Protein AF-A0AAW5T382-F1 (afdb_monomer)

Foldseek 3Di:
DVVLVVLLVVLLVVLVCQQPPVQVCCVVPPQVVDPHSVVVRDDPVVSVVSNVVSVVSNVVSNVVSVVVVVVVVVVVVVVVVVVVVVVVVVVCQVPDDFDDKDWQAWWAWAFWAWAFDQQAIKIKTKTWAQPLADAVVVCVPDPDDHHQWYWYWDWDQDPVREIEITTIIMGGGDTPVCVVCVVSSHDDLDIWMDIDMDDPDRYDDHFYFYQQWYQYLVRDIRHRHGGHTGHHAPFDAAGRSHHKDKDWQFWWAWAAWEWDADDDPRRVFTWIKTKTKDAPQADEDAPPDDPDFAFAKYKDWDWDQAVHLEIEIIIIIMGIPTDDHPPDDNVSRHDDDPGIAMDMDIGHTHDPSHFYFYQAFHAHRRRHTPGHRHGGHGGHHD

Secondary structure (DSSP, 8-state):
-HHHHHHHHHHHHHHHHHHH-HHHHHHHHTGGGSSSGGGGPPPHHHHHHHHHHHHHHHHHHHHHHHHHHHHHHHHHHHHHHHHHHHHHHHHHHHHPPPPPPEEEEEPPEEEEEEEEETTEEEEEEEEEE-TT-EEHHHHHH-SSS---EEEEEEEEE-TTS-EEEEEEEEE---SGGGGGGTTTSS--S--EEEEEEEEEESSSPPPEEESS-EE-TTSPEEPP-TTEEPPBPSSPPPTTSPPPPEEEEEEPPEEEEEEEE--GGGTT-EEEEEEEEEETT---EETTS--S---EEEEEEEEESTTSSEEEEEEEEEEE--SS--S--GGG--S--S-EEEEEEEEEEE-TTPEEEESS-EE-TT--EEE-S-TTEEPPB-

Radius of gyration: 41.72 Å; Cα contacts (8 Å, |Δi|>4): 800; chains: 1; bounding box: 112×51×95 Å

Solvent-accessible surface area (backbone atoms only — not comparable to full-atom values): 20680 Å² total; per-residue (Å²): 80,73,66,20,52,49,41,29,55,51,27,39,53,56,15,46,48,30,49,75,40,42,69,57,52,43,57,75,72,50,32,85,82,40,100,57,39,87,85,67,58,79,52,72,67,55,47,50,51,43,23,53,51,11,52,50,40,27,53,49,19,47,53,54,15,49,51,47,30,50,50,45,51,52,50,54,55,48,53,50,51,50,52,50,49,52,50,50,48,52,51,50,55,73,66,56,73,69,62,77,73,41,82,64,50,60,33,36,33,49,26,29,36,80,40,74,32,79,73,24,20,32,34,42,36,34,30,44,40,30,77,76,43,41,52,44,69,60,47,74,69,44,89,87,61,89,58,31,27,25,40,44,74,46,81,44,80,44,97,87,62,33,34,38,43,38,40,32,35,36,40,45,47,83,52,72,80,45,60,81,47,52,82,60,59,43,88,65,90,66,46,30,56,46,74,47,82,41,75,64,26,80,62,57,79,62,61,42,24,18,52,30,24,34,36,40,66,90,69,48,73,44,73,59,36,81,69,40,71,54,47,80,39,98,50,79,55,44,66,78,58,46,47,48,60,72,43,85,41,46,67,35,34,36,45,28,33,43,81,40,73,37,64,87,97,41,50,91,40,34,27,35,31,41,30,28,48,42,38,68,90,48,72,64,49,69,75,85,81,64,97,64,69,67,16,28,31,31,51,46,82,48,77,42,48,60,81,48,65,48,29,41,45,38,42,32,37,31,38,33,67,30,69,85,29,64,95,63,55,74,88,59,52,53,65,78,66,99,49,68,40,80,46,75,51,78,52,36,44,50,57,96,83,43,45,51,24,17,48,37,29,31,21,47,94,88,64,54,76,75,39,71,65,39,82,69,36,74,57,48,75,107

Sequence (382 aa):
MGVGIILIVVGVLVGGIMVAAPRGIWWATQSWKFRHPEANEPSDLSYGMTRASGVLLICLALVMGSVVISDSLSTSAAEKREQEAEAQQKAAEAAFVVPAPEKRGLLPVIGYVARYVPAGVAVDLYYTAPPRSVPDYVRAMSDRFTYPCASVPTKTPRDDGRIDVTAELSWAPERLGDMDQNDSCRIGTAAKMEDVSLGPFPATAPVITTSGPILAAGGERVAAAAGNVVPELAEVPNADGSVPAVSDRGVLPIVSYAIVPGYGLYRDAQYLEVSYLVPKGVQVDDRTSSSQTSGGCQVVPALSGLGTPTVTVNVKLRWSDAGSGPDTDEAGCRTGGPEVRVMTSRWGKITDGTTVLTDGPVADKAGAEVSGAGPGNRVPRS

pLDDT: mean 85.78, std 9.04, range [41.44, 96.0]

Nearest PDB structures (foldseek):
  2ab5-assembly1_B  TM=3.014E-01  e=3.721E-01  Saccharomyces cerevisiae
  2ab5-assembly1_A  TM=3.457E-01  e=6.504E-01  Saccharomyces cerevisiae

Organism: NCBI:txid39693

Mean predicted aligned error: 13.34 Å

InterPro domains:
  IPR045679 Domain of unknown function DUF6199 [PF19701] (8-65)

Structure (mmCIF, N/CA/C/O backbone):
data_AF-A0AAW5T382-F1
#
_entry.id   AF-A0AAW5T382-F1
#
loop_
_atom_site.group_PDB
_atom_site.id
_atom_site.type_symbol
_atom_site.label_atom_id
_atom_site.label_alt_id
_atom_site.label_comp_id
_atom_site.label_asym_id
_atom_site.label_entity_id
_atom_site.label_seq_id
_atom_site.pdbx_PDB_ins_code
_atom_site.Cartn_x
_atom_site.Cartn_y
_atom_site.Cartn_z
_atom_site.occupancy
_atom_site.B_iso_or_equiv
_atom_site.auth_seq_id
_atom_site.auth_comp_id
_atom_site.auth_asym_id
_atom_site.auth_atom_id
_atom_site.pdbx_PDB_model_num
ATOM 1 N N . MET A 1 1 ? 46.134 -3.870 -39.504 1.00 69.62 1 MET A N 1
ATOM 2 C CA . MET A 1 1 ? 46.429 -3.856 -40.959 1.00 69.62 1 MET A CA 1
ATOM 3 C C . MET A 1 1 ? 47.917 -3.735 -41.315 1.00 69.62 1 MET A C 1
ATOM 5 O O . MET A 1 1 ? 48.443 -4.697 -41.859 1.00 69.62 1 MET A O 1
ATOM 9 N N . GLY A 1 2 ? 48.623 -2.632 -41.011 1.00 81.31 2 GLY A N 1
ATOM 10 C CA . GLY A 1 2 ? 50.014 -2.420 -41.477 1.00 81.31 2 GLY A CA 1
ATOM 11 C C . GLY A 1 2 ? 51.023 -3.510 -41.076 1.00 81.31 2 GLY A C 1
ATOM 12 O O . GLY A 1 2 ? 51.807 -3.958 -41.904 1.00 81.31 2 GLY A O 1
ATOM 13 N N . VAL A 1 3 ? 50.942 -4.014 -39.841 1.00 84.75 3 VAL A N 1
ATOM 14 C CA . VAL A 1 3 ? 51.819 -5.091 -39.339 1.00 84.75 3 VAL A CA 1
ATOM 15 C C . VAL A 1 3 ? 51.615 -6.408 -40.098 1.00 84.75 3 VAL A C 1
ATOM 17 O O . VAL A 1 3 ? 52.590 -7.046 -40.481 1.00 84.75 3 VAL A O 1
ATOM 20 N N . GLY A 1 4 ? 50.366 -6.797 -40.378 1.00 86.25 4 GLY A N 1
ATOM 21 C CA . GLY A 1 4 ? 50.068 -8.024 -41.127 1.00 86.25 4 GLY A CA 1
ATOM 22 C C . GLY A 1 4 ? 50.574 -7.973 -42.572 1.00 86.25 4 GLY A C 1
ATOM 23 O O . GLY A 1 4 ? 51.116 -8.958 -43.064 1.00 86.25 4 GLY A O 1
ATOM 24 N N . ILE A 1 5 ? 50.491 -6.806 -43.223 1.00 89.12 5 ILE A N 1
ATOM 25 C CA . ILE A 1 5 ? 51.055 -6.590 -44.566 1.00 89.12 5 ILE A CA 1
ATOM 26 C C . ILE A 1 5 ? 52.584 -6.706 -44.531 1.00 89.12 5 ILE A C 1
ATOM 28 O O . ILE A 1 5 ? 53.162 -7.385 -45.374 1.00 89.12 5 ILE A O 1
ATOM 32 N N . ILE A 1 6 ? 53.243 -6.098 -43.540 1.00 90.31 6 ILE A N 1
ATOM 33 C CA . ILE A 1 6 ? 54.703 -6.184 -43.379 1.00 90.31 6 ILE A CA 1
ATOM 34 C C . ILE A 1 6 ? 55.147 -7.635 -43.161 1.00 90.31 6 ILE A C 1
ATOM 36 O O . ILE A 1 6 ? 56.104 -8.072 -43.796 1.00 90.31 6 ILE A O 1
ATOM 40 N N . LEU A 1 7 ? 54.441 -8.401 -42.322 1.00 88.88 7 LEU A N 1
ATOM 41 C CA . LEU A 1 7 ? 54.738 -9.819 -42.087 1.00 88.88 7 LEU A CA 1
ATOM 42 C C . LEU A 1 7 ? 54.661 -10.644 -43.375 1.00 88.88 7 LEU A C 1
ATOM 44 O O . LEU A 1 7 ? 55.556 -11.446 -43.637 1.00 88.88 7 LEU A O 1
ATOM 48 N N . ILE A 1 8 ? 53.636 -10.410 -44.200 1.00 90.75 8 ILE A N 1
ATOM 49 C CA . ILE A 1 8 ? 53.487 -11.079 -45.498 1.00 90.75 8 ILE A CA 1
ATOM 50 C C . ILE A 1 8 ? 54.622 -10.676 -46.437 1.00 90.75 8 ILE A C 1
ATOM 52 O O . ILE A 1 8 ? 55.292 -11.545 -46.983 1.00 90.75 8 ILE A O 1
ATOM 56 N N . VAL A 1 9 ? 54.876 -9.377 -46.607 1.00 92.12 9 VAL A N 1
ATOM 57 C CA . VAL A 1 9 ? 55.894 -8.877 -47.544 1.00 92.12 9 VAL A CA 1
ATOM 58 C C . VAL A 1 9 ? 57.288 -9.379 -47.164 1.00 92.12 9 VAL A C 1
ATOM 60 O O . VAL A 1 9 ? 58.001 -9.912 -48.013 1.00 92.12 9 VAL A O 1
ATOM 63 N N . VAL A 1 10 ? 57.673 -9.264 -45.891 1.00 91.88 10 VAL A N 1
ATOM 64 C CA . VAL A 1 10 ? 58.989 -9.706 -45.408 1.00 91.88 10 VAL A CA 1
ATOM 65 C C . VAL A 1 10 ? 59.105 -11.228 -45.453 1.00 91.88 10 VAL A C 1
ATOM 67 O O . VAL A 1 10 ? 60.106 -11.746 -45.944 1.00 91.88 10 VAL A O 1
ATOM 70 N N . GLY A 1 11 ? 58.084 -11.955 -44.992 1.00 89.62 11 GLY A N 1
ATOM 71 C CA . GLY A 1 11 ? 58.092 -13.417 -44.978 1.00 89.62 11 GLY A CA 1
ATOM 72 C C . GLY A 1 11 ? 58.137 -14.030 -46.379 1.00 89.62 11 GLY A C 1
ATOM 73 O O . GLY A 1 11 ? 58.899 -14.969 -46.610 1.00 89.62 11 GLY A O 1
ATOM 74 N N . VAL A 1 12 ? 57.397 -13.459 -47.336 1.00 91.94 12 VAL A N 1
ATOM 75 C CA . VAL A 1 12 ? 57.417 -13.883 -48.744 1.00 91.94 12 VAL A CA 1
ATOM 76 C C . VAL A 1 12 ? 58.771 -13.600 -49.387 1.00 91.94 12 VAL A C 1
ATOM 78 O O . VAL A 1 12 ? 59.296 -14.452 -50.101 1.00 91.94 12 VAL A O 1
ATOM 81 N N . LEU A 1 13 ? 59.366 -12.437 -49.120 1.00 91.38 13 LEU A N 1
ATOM 82 C CA . LEU A 1 13 ? 60.649 -12.051 -49.705 1.00 91.38 13 LEU A CA 1
ATOM 83 C C . LEU A 1 13 ? 61.797 -12.910 -49.155 1.00 91.38 13 LEU A C 1
ATOM 85 O O . LEU A 1 13 ? 62.565 -13.477 -49.930 1.00 91.38 13 LEU A O 1
ATOM 89 N N . VAL A 1 14 ? 61.882 -13.075 -47.832 1.00 89.25 14 VAL A N 1
ATOM 90 C CA . VAL A 1 14 ? 62.913 -13.908 -47.190 1.00 89.25 14 VAL A CA 1
ATOM 91 C C . VAL A 1 14 ? 62.736 -15.379 -47.564 1.00 89.25 14 VAL A C 1
ATOM 93 O O . VAL A 1 14 ? 63.688 -16.018 -48.017 1.00 89.25 14 VAL A O 1
ATOM 96 N N . GLY A 1 15 ? 61.518 -15.914 -47.447 1.00 89.81 15 GLY A N 1
ATOM 97 C CA . GLY A 1 15 ? 61.226 -17.293 -47.830 1.00 89.81 15 GLY A CA 1
ATOM 98 C C . GLY A 1 15 ? 61.462 -17.545 -49.322 1.00 89.81 15 GLY A C 1
ATOM 99 O O . GLY A 1 15 ? 62.028 -18.574 -49.689 1.00 89.81 15 GLY A O 1
ATOM 100 N N . GLY A 1 16 ? 61.133 -16.580 -50.186 1.00 89.44 16 GLY A N 1
ATOM 101 C CA . GLY A 1 16 ? 61.367 -16.650 -51.629 1.00 89.44 16 GLY A CA 1
ATOM 102 C C . GLY A 1 16 ? 62.850 -16.745 -51.990 1.00 89.44 16 GLY A C 1
ATOM 103 O O . GLY A 1 16 ? 63.225 -17.571 -52.822 1.00 89.44 16 GLY A O 1
ATOM 104 N N . ILE A 1 17 ? 63.714 -15.980 -51.314 1.00 87.88 17 ILE A N 1
ATOM 105 C CA . ILE A 1 17 ? 65.173 -16.064 -51.497 1.00 87.88 17 ILE A CA 1
ATOM 106 C C . ILE A 1 17 ? 65.699 -17.438 -51.040 1.00 87.88 17 ILE A C 1
ATOM 108 O O . ILE A 1 17 ? 66.518 -18.040 -51.739 1.00 87.88 17 ILE A O 1
ATOM 112 N N . MET A 1 18 ? 65.184 -17.983 -49.927 1.00 86.44 18 MET A N 1
ATOM 113 C CA . MET A 1 18 ? 65.541 -19.329 -49.438 1.00 86.44 18 MET A CA 1
ATOM 114 C C . MET A 1 18 ? 65.130 -20.449 -50.403 1.00 86.44 18 MET A C 1
ATOM 116 O O . MET A 1 18 ? 65.840 -21.449 -50.523 1.00 86.44 18 MET A O 1
ATOM 120 N N . VAL A 1 19 ? 64.018 -20.283 -51.123 1.00 88.81 19 VAL A N 1
ATOM 121 C CA . VAL A 1 19 ? 63.563 -21.237 -52.145 1.00 88.81 19 VAL A CA 1
ATOM 122 C C . VAL A 1 19 ? 64.393 -21.121 -53.428 1.00 88.81 19 VAL A C 1
ATOM 124 O O . VAL A 1 19 ? 64.874 -22.131 -53.952 1.00 88.81 19 VAL A O 1
ATOM 127 N N . ALA A 1 20 ? 64.583 -19.898 -53.928 1.00 87.25 20 ALA A N 1
ATOM 128 C CA . ALA A 1 20 ? 65.184 -19.651 -55.235 1.00 87.25 20 ALA A CA 1
ATOM 129 C C . ALA A 1 20 ? 66.704 -19.884 -55.256 1.00 87.25 20 ALA A C 1
ATOM 131 O O . ALA A 1 20 ? 67.221 -20.461 -56.213 1.00 87.25 20 ALA A O 1
ATOM 132 N N . ALA A 1 21 ? 67.429 -19.476 -54.207 1.00 86.25 21 ALA A N 1
ATOM 133 C CA . ALA A 1 21 ? 68.894 -19.437 -54.228 1.00 86.25 21 ALA A CA 1
ATOM 134 C C . ALA A 1 21 ? 69.564 -19.886 -52.906 1.00 86.25 21 ALA A C 1
ATOM 136 O O . ALA A 1 21 ? 70.417 -19.170 -52.376 1.00 86.25 21 ALA A O 1
ATOM 137 N N . PRO A 1 22 ? 69.271 -21.092 -52.376 1.00 81.81 22 PRO A N 1
ATOM 138 C CA . PRO A 1 22 ? 69.811 -21.540 -51.086 1.00 81.81 22 PRO A CA 1
ATOM 139 C C . PRO A 1 22 ? 71.346 -21.692 -51.080 1.00 81.81 22 PRO A C 1
ATOM 141 O O . PRO A 1 22 ? 71.993 -21.366 -50.085 1.00 81.81 22 PRO A O 1
ATOM 144 N N . ARG A 1 23 ? 71.949 -22.105 -52.208 1.00 82.19 23 ARG A N 1
ATOM 145 C CA . ARG A 1 23 ? 73.415 -22.159 -52.379 1.00 82.19 23 ARG A CA 1
ATOM 146 C C . ARG A 1 23 ? 74.052 -20.773 -52.280 1.00 82.19 23 ARG A C 1
ATOM 148 O O . ARG A 1 23 ? 75.057 -20.603 -51.596 1.00 82.19 23 ARG A O 1
ATOM 155 N N . GLY A 1 24 ? 73.419 -19.772 -52.896 1.00 81.56 24 GLY A N 1
ATOM 156 C CA . GLY A 1 24 ? 73.870 -18.380 -52.848 1.00 81.56 24 GLY A CA 1
ATOM 157 C C . GLY A 1 24 ? 73.861 -17.807 -51.430 1.00 81.56 24 GLY A C 1
ATOM 158 O O . GLY A 1 24 ? 74.808 -17.133 -51.040 1.00 81.56 24 GLY A O 1
ATOM 159 N N . ILE A 1 25 ? 72.847 -18.140 -50.622 1.00 82.12 25 ILE A N 1
ATOM 160 C CA . ILE A 1 25 ? 72.771 -17.717 -49.212 1.00 82.12 25 ILE A CA 1
ATOM 161 C C . ILE A 1 25 ? 73.926 -18.305 -48.398 1.00 82.12 25 ILE A C 1
ATOM 163 O O . ILE A 1 25 ? 74.559 -17.591 -47.618 1.00 82.12 25 ILE A O 1
ATOM 167 N N . TRP A 1 26 ? 74.216 -19.597 -48.564 1.00 84.44 26 TRP A N 1
ATOM 168 C CA . TRP A 1 26 ? 75.303 -20.247 -47.832 1.00 84.44 26 TRP A CA 1
ATOM 169 C C . TRP A 1 26 ? 76.666 -19.657 -48.204 1.00 84.44 26 TRP A C 1
ATOM 171 O O . TRP A 1 26 ? 77.455 -19.312 -47.320 1.00 84.44 26 TRP A O 1
ATOM 181 N N . TRP A 1 27 ? 76.900 -19.441 -49.501 1.00 83.56 27 TRP A N 1
ATOM 182 C CA . TRP A 1 27 ? 78.113 -18.787 -49.979 1.00 83.56 27 TRP A CA 1
ATOM 183 C C . TRP A 1 27 ? 78.247 -17.352 -49.469 1.00 83.56 27 TRP A C 1
ATOM 185 O O . TRP A 1 27 ? 79.333 -16.964 -49.053 1.00 83.56 27 TRP A O 1
ATOM 195 N N . ALA A 1 28 ? 77.158 -16.588 -49.403 1.00 83.81 28 ALA A N 1
ATOM 196 C CA . ALA A 1 28 ? 77.191 -15.218 -48.900 1.00 83.81 28 ALA A CA 1
ATOM 197 C C . ALA A 1 28 ? 77.374 -15.118 -47.373 1.00 83.81 28 ALA A C 1
ATOM 199 O O . ALA A 1 28 ? 77.944 -14.143 -46.891 1.00 83.81 28 ALA A O 1
ATOM 200 N N . THR A 1 29 ? 76.890 -16.094 -46.594 1.00 83.31 29 THR A N 1
ATOM 201 C CA . THR A 1 29 ? 76.762 -15.938 -45.130 1.00 83.31 29 THR A CA 1
ATOM 202 C C . THR A 1 29 ? 77.609 -16.892 -44.291 1.00 83.31 29 THR A C 1
ATOM 204 O O . THR A 1 29 ? 77.919 -16.554 -43.147 1.00 83.31 29 THR A O 1
ATOM 207 N N . GLN A 1 30 ? 77.982 -18.068 -44.807 1.00 82.88 30 GLN A N 1
ATOM 208 C CA . GLN A 1 30 ? 78.672 -19.116 -44.038 1.00 82.88 30 GLN A CA 1
ATOM 209 C C . GLN A 1 30 ? 80.007 -19.559 -44.643 1.00 82.88 30 GLN A C 1
ATOM 211 O O . GLN A 1 30 ? 80.858 -20.023 -43.888 1.00 82.88 30 GLN A O 1
ATOM 216 N N . SER A 1 31 ? 80.224 -19.406 -45.955 1.00 82.75 31 SER A N 1
ATOM 217 C CA . SER A 1 31 ? 81.453 -19.882 -46.621 1.00 82.75 31 SER A CA 1
ATOM 218 C C . SER A 1 31 ? 82.738 -19.326 -45.995 1.00 82.75 31 SER A C 1
ATOM 220 O O . SER A 1 31 ? 83.704 -20.062 -45.814 1.00 82.75 31 SER A O 1
ATOM 222 N N . TRP A 1 32 ? 82.722 -18.057 -45.571 1.00 86.31 32 TRP A N 1
ATOM 223 C CA . TRP A 1 32 ? 83.860 -17.364 -44.957 1.00 86.31 32 TRP A CA 1
ATOM 224 C C . TRP A 1 32 ? 84.350 -18.005 -43.653 1.00 86.31 32 TRP A C 1
ATOM 226 O O . TRP A 1 32 ? 85.483 -17.769 -43.240 1.00 86.31 32 TRP A O 1
ATOM 236 N N . LYS A 1 33 ? 83.514 -18.815 -42.990 1.00 84.12 33 LYS A N 1
ATOM 237 C CA . LYS A 1 33 ? 83.884 -19.512 -41.752 1.00 84.12 33 LYS A CA 1
ATOM 238 C C . LYS A 1 33 ? 84.832 -20.685 -42.000 1.00 84.12 33 LYS A C 1
ATOM 240 O O . LYS A 1 33 ? 85.434 -21.184 -41.051 1.00 84.12 33 LYS A O 1
ATOM 245 N N . PHE A 1 34 ? 84.961 -21.139 -43.245 1.00 82.50 34 PHE A N 1
ATOM 246 C CA . PHE A 1 34 ? 85.729 -22.326 -43.597 1.00 82.50 34 PHE A CA 1
ATOM 247 C C . PHE A 1 34 ? 86.954 -21.958 -44.434 1.00 82.50 34 PHE A C 1
ATOM 249 O O . PHE A 1 34 ? 86.871 -21.202 -45.394 1.00 82.50 34 PHE A O 1
ATOM 256 N N . ARG A 1 35 ? 88.108 -22.547 -44.095 1.00 79.50 35 ARG A N 1
ATOM 257 C CA . ARG A 1 35 ? 89.368 -22.352 -44.835 1.00 79.50 35 ARG A CA 1
ATOM 258 C C . ARG A 1 35 ? 89.305 -22.903 -46.269 1.00 79.50 35 ARG A C 1
ATOM 260 O O . ARG A 1 35 ? 89.983 -22.380 -47.145 1.00 79.50 35 ARG A O 1
ATOM 267 N N . HIS A 1 36 ? 88.484 -23.932 -46.492 1.00 84.19 36 HIS A N 1
ATOM 268 C CA . HIS A 1 36 ? 88.204 -24.536 -47.798 1.00 84.19 36 HIS A CA 1
ATOM 269 C C . HIS A 1 36 ? 86.683 -24.670 -47.985 1.00 84.19 36 HIS A C 1
ATOM 271 O O . HIS A 1 36 ? 86.121 -25.718 -47.665 1.00 84.19 36 HIS A O 1
ATOM 277 N N . PRO A 1 37 ? 85.993 -23.611 -48.439 1.00 76.75 37 PRO A N 1
ATOM 278 C CA . PRO A 1 37 ? 84.533 -23.591 -48.497 1.00 76.75 37 PRO A CA 1
ATOM 279 C C . PRO A 1 37 ? 83.955 -24.606 -49.492 1.00 76.75 37 PRO A C 1
ATOM 281 O O . PRO A 1 37 ? 82.972 -25.261 -49.174 1.00 76.75 37 PRO A O 1
ATOM 284 N N . GLU A 1 38 ? 84.600 -24.834 -50.635 1.00 78.62 38 GLU A N 1
ATOM 285 C CA . GLU A 1 38 ? 84.135 -25.806 -51.643 1.00 78.62 38 GLU A CA 1
ATOM 286 C C . GLU A 1 38 ? 84.098 -27.250 -51.115 1.00 78.62 38 GLU A C 1
ATOM 288 O O . GLU A 1 38 ? 83.245 -28.039 -51.504 1.00 78.62 38 GLU A O 1
ATOM 293 N N . ALA A 1 39 ? 84.996 -27.595 -50.186 1.00 77.38 39 ALA A N 1
ATOM 294 C CA . ALA A 1 39 ? 85.062 -28.929 -49.588 1.00 77.38 39 ALA A CA 1
ATOM 295 C C . ALA A 1 39 ? 84.049 -29.138 -48.448 1.00 77.38 39 ALA A C 1
ATOM 297 O O . ALA A 1 39 ? 83.851 -30.269 -48.011 1.00 77.38 39 ALA A O 1
ATOM 298 N N . ASN A 1 40 ? 83.432 -28.060 -47.953 1.00 77.75 40 ASN A N 1
ATOM 299 C CA . ASN A 1 40 ? 82.515 -28.073 -46.812 1.00 77.75 40 ASN A CA 1
ATOM 300 C C . ASN A 1 40 ? 81.112 -27.562 -47.189 1.00 77.75 40 ASN A C 1
ATOM 302 O O . ASN A 1 40 ? 80.335 -27.175 -46.310 1.00 77.75 40 ASN A O 1
ATOM 306 N N . GLU A 1 41 ? 80.804 -27.526 -48.491 1.00 82.38 41 GLU A N 1
ATOM 307 C CA . GLU A 1 41 ? 79.493 -27.135 -48.998 1.00 82.38 41 GLU A CA 1
ATOM 308 C C . GLU A 1 41 ? 78.419 -28.130 -48.505 1.00 82.38 41 GLU A C 1
ATOM 310 O O . GLU A 1 41 ? 78.621 -29.349 -48.553 1.00 82.38 41 GLU A O 1
ATOM 315 N N . PRO A 1 42 ? 77.274 -27.636 -48.001 1.00 79.00 42 PRO A N 1
ATOM 316 C CA . PRO A 1 42 ? 76.163 -28.472 -47.588 1.00 79.00 42 PRO A CA 1
ATOM 317 C C . PRO A 1 42 ? 75.683 -29.405 -48.707 1.00 79.00 42 PRO A C 1
ATOM 319 O O . PRO A 1 42 ? 75.661 -29.054 -49.884 1.00 79.00 42 PRO A O 1
ATOM 322 N N . SER A 1 43 ? 75.241 -30.605 -48.334 1.00 81.12 43 SER A N 1
ATOM 323 C CA . SER A 1 43 ? 74.731 -31.590 -49.291 1.00 81.12 43 SER A CA 1
ATOM 324 C C . SER A 1 43 ? 73.423 -31.137 -49.953 1.00 81.12 43 SER A C 1
ATOM 326 O O . SER A 1 43 ? 72.657 -30.358 -49.382 1.00 81.12 43 SER A O 1
ATOM 328 N N . ASP A 1 44 ? 73.086 -31.693 -51.118 1.00 80.56 44 ASP A N 1
ATOM 329 C CA . ASP A 1 44 ? 71.836 -31.360 -51.823 1.00 80.56 44 ASP A CA 1
ATOM 330 C C . ASP A 1 44 ? 70.572 -31.610 -50.989 1.00 80.56 44 ASP A C 1
ATOM 332 O O . ASP A 1 44 ? 69.602 -30.858 -51.091 1.00 80.56 44 ASP A O 1
ATOM 336 N N . LEU A 1 45 ? 70.599 -32.606 -50.098 1.00 80.81 45 LEU A N 1
ATOM 337 C CA . LEU A 1 45 ? 69.516 -32.863 -49.147 1.00 80.81 45 LEU A CA 1
ATOM 338 C C . LEU A 1 45 ? 69.319 -31.684 -48.180 1.00 80.81 45 LEU A C 1
ATOM 340 O O . LEU A 1 45 ? 68.189 -31.296 -47.888 1.00 80.81 45 LEU A O 1
ATOM 344 N N . SER A 1 46 ? 70.411 -31.081 -47.708 1.00 77.88 46 SER A N 1
ATOM 345 C CA . SER A 1 46 ? 70.360 -29.926 -46.807 1.00 77.88 46 SER A CA 1
ATOM 346 C C . SER A 1 46 ? 69.867 -28.653 -47.507 1.00 77.88 46 SER A C 1
ATOM 348 O O . SER A 1 46 ? 69.069 -27.896 -46.942 1.00 77.88 46 SER A O 1
ATOM 350 N N . TYR A 1 47 ? 70.222 -28.460 -48.781 1.00 82.94 47 TYR A N 1
ATOM 351 C CA . TYR A 1 47 ? 69.635 -27.405 -49.604 1.00 82.94 47 TYR A CA 1
ATOM 352 C C . TYR A 1 47 ? 68.156 -27.667 -49.914 1.00 82.94 47 TYR A C 1
ATOM 354 O O . TYR A 1 47 ? 67.358 -26.730 -49.895 1.00 82.94 47 TYR A O 1
ATOM 362 N N . GLY A 1 48 ? 67.760 -28.928 -50.112 1.00 80.69 48 GLY A N 1
ATOM 363 C CA . GLY A 1 48 ? 66.359 -29.343 -50.218 1.00 80.69 48 GLY A CA 1
ATOM 364 C C . GLY A 1 48 ? 65.547 -29.000 -48.965 1.00 80.69 48 GLY A C 1
ATOM 365 O O . GLY A 1 48 ? 64.477 -28.402 -49.073 1.00 80.69 48 GLY A O 1
ATOM 366 N N . MET A 1 49 ? 66.089 -29.275 -47.773 1.00 84.88 49 MET A N 1
ATOM 367 C CA . MET A 1 49 ? 65.476 -28.879 -46.495 1.00 84.88 49 MET A CA 1
ATOM 368 C C . MET A 1 49 ? 65.383 -27.355 -46.336 1.00 84.88 49 MET A C 1
ATOM 370 O O . MET A 1 49 ? 64.368 -26.850 -45.862 1.00 84.88 49 MET A O 1
ATOM 374 N N . THR A 1 50 ? 66.387 -26.606 -46.800 1.00 84.44 50 THR A N 1
ATOM 375 C CA . THR A 1 50 ? 66.360 -25.132 -46.784 1.00 84.44 50 THR A CA 1
ATOM 376 C C . THR A 1 50 ? 65.237 -24.587 -47.669 1.00 84.44 50 THR A C 1
ATOM 378 O O . THR A 1 50 ? 64.478 -23.720 -47.238 1.00 84.44 50 THR A O 1
ATOM 381 N N . ARG A 1 51 ? 65.052 -25.142 -48.873 1.00 87.31 51 ARG A N 1
ATOM 382 C CA . ARG A 1 51 ? 63.930 -24.772 -49.753 1.00 87.31 51 ARG A CA 1
ATOM 383 C C . ARG A 1 51 ? 62.580 -25.111 -49.124 1.00 87.31 51 ARG A C 1
ATOM 385 O O . ARG A 1 51 ? 61.685 -24.272 -49.143 1.00 87.31 51 ARG A O 1
ATOM 392 N N . ALA A 1 52 ? 62.444 -26.293 -48.520 1.00 87.56 52 ALA A N 1
ATOM 393 C CA . ALA A 1 52 ? 61.225 -26.683 -47.811 1.00 87.56 52 ALA A CA 1
ATOM 394 C C . ALA A 1 52 ? 60.912 -25.730 -46.644 1.00 87.56 52 ALA A C 1
ATOM 396 O O . ALA A 1 52 ? 59.768 -25.311 -46.479 1.00 87.56 52 ALA A O 1
ATOM 397 N N . SER A 1 53 ? 61.935 -25.315 -45.887 1.00 84.56 53 SER A N 1
ATOM 398 C CA . SER A 1 53 ? 61.781 -24.322 -44.819 1.00 84.56 53 SER A CA 1
ATOM 399 C C . SER A 1 53 ? 61.377 -22.945 -45.356 1.00 84.56 53 SER A C 1
ATOM 401 O O . SER A 1 53 ? 60.524 -22.293 -44.764 1.00 84.56 53 SER A O 1
ATOM 403 N N . GLY A 1 54 ? 61.904 -22.536 -46.517 1.00 87.81 54 GLY A N 1
ATOM 404 C CA . GLY A 1 54 ? 61.503 -21.306 -47.200 1.00 87.81 54 GLY A CA 1
ATOM 405 C C . GLY A 1 54 ? 60.030 -21.322 -47.611 1.00 87.81 54 GLY A C 1
ATOM 406 O O . GLY A 1 54 ? 59.315 -20.364 -47.332 1.00 87.81 54 GLY A O 1
ATOM 407 N N . VAL A 1 55 ? 59.542 -22.429 -48.187 1.00 91.00 55 VAL A N 1
ATOM 408 C CA . VAL A 1 55 ? 58.110 -22.603 -48.508 1.00 91.00 55 VAL A CA 1
ATOM 409 C C . VAL A 1 55 ? 57.254 -22.549 -47.242 1.00 91.00 55 VAL A C 1
ATOM 411 O O . VAL A 1 55 ? 56.236 -21.860 -47.216 1.00 91.00 55 VAL A O 1
ATOM 414 N N . LEU A 1 56 ? 57.677 -23.225 -46.172 1.00 91.06 56 LEU A N 1
ATOM 415 C CA . LEU A 1 56 ? 56.957 -23.221 -44.901 1.00 91.06 56 LEU A CA 1
ATOM 416 C C . LEU A 1 56 ? 56.889 -21.816 -44.283 1.00 91.06 56 LEU A C 1
ATOM 418 O O . LEU A 1 56 ? 55.834 -21.429 -43.787 1.00 91.06 56 LEU A O 1
ATOM 422 N N . LEU A 1 57 ? 57.967 -21.032 -44.365 1.00 89.69 57 LEU A N 1
ATOM 423 C CA . LEU A 1 57 ? 57.988 -19.636 -43.920 1.00 89.69 57 LEU A CA 1
ATOM 424 C C . LEU A 1 57 ? 57.028 -18.754 -44.723 1.00 89.69 57 LEU A C 1
ATOM 426 O O . LEU A 1 57 ? 56.326 -17.941 -44.125 1.00 89.69 57 LEU A O 1
ATOM 430 N N . ILE A 1 58 ? 56.949 -18.934 -46.046 1.00 91.56 58 ILE A N 1
ATOM 431 C CA . ILE A 1 58 ? 55.977 -18.223 -46.893 1.00 91.56 58 ILE A CA 1
ATOM 432 C C . ILE A 1 58 ? 54.549 -18.561 -46.450 1.00 91.56 58 ILE A C 1
ATOM 434 O O . ILE A 1 58 ? 53.749 -17.658 -46.209 1.00 91.56 58 ILE A O 1
ATOM 438 N N . CYS A 1 59 ? 54.234 -19.851 -46.303 1.00 92.06 59 CYS A N 1
ATOM 439 C CA . CYS A 1 59 ? 52.914 -20.298 -45.861 1.00 92.06 59 CYS A CA 1
ATOM 440 C C . CYS A 1 59 ? 52.563 -19.739 -44.477 1.00 92.06 59 CYS A C 1
ATOM 442 O O . CYS A 1 59 ? 51.469 -19.213 -44.285 1.00 92.06 59 CYS A O 1
ATOM 444 N N . LEU A 1 60 ? 53.501 -19.795 -43.529 1.00 91.88 60 LEU A N 1
ATOM 445 C CA . LEU A 1 60 ? 53.308 -19.270 -42.181 1.00 91.88 60 LEU A CA 1
ATOM 446 C C . LEU A 1 60 ? 53.079 -17.753 -42.193 1.00 91.88 60 LEU A C 1
ATOM 448 O O . LEU A 1 60 ? 52.181 -17.268 -41.508 1.00 91.88 60 LEU A O 1
ATOM 452 N N . ALA A 1 61 ? 53.845 -17.009 -42.994 1.00 91.25 61 ALA A N 1
ATOM 453 C CA . ALA A 1 61 ? 53.699 -15.564 -43.135 1.00 91.25 61 ALA A CA 1
ATOM 454 C C . ALA A 1 61 ? 52.344 -15.171 -43.741 1.00 91.25 61 ALA A C 1
ATOM 456 O O . ALA A 1 61 ? 51.714 -14.229 -43.262 1.00 91.25 61 ALA A O 1
ATOM 457 N N . LEU A 1 62 ? 51.866 -15.912 -44.747 1.00 92.38 62 LEU A N 1
ATOM 458 C CA . LEU A 1 62 ? 50.547 -15.700 -45.347 1.00 92.38 62 LEU A CA 1
ATOM 459 C C . LEU A 1 62 ? 49.419 -15.988 -44.354 1.00 92.38 62 LEU A C 1
ATOM 461 O O . LEU A 1 62 ? 48.527 -15.157 -44.198 1.00 92.38 62 LEU A O 1
ATOM 465 N N . VAL A 1 63 ? 49.477 -17.119 -43.642 1.00 91.75 63 VAL A N 1
ATOM 466 C CA . VAL A 1 63 ? 48.459 -17.484 -42.646 1.00 91.75 63 VAL A CA 1
ATOM 467 C C . VAL A 1 63 ? 48.439 -16.464 -41.510 1.00 91.75 63 VAL A C 1
ATOM 469 O O . VAL A 1 63 ? 47.409 -15.834 -41.282 1.00 91.75 63 VAL A O 1
ATOM 472 N N . MET A 1 64 ? 49.573 -16.215 -40.853 1.00 88.88 64 MET A N 1
ATOM 473 C CA . MET A 1 64 ? 49.646 -15.277 -39.727 1.00 88.88 64 MET A CA 1
ATOM 474 C C . MET A 1 64 ? 49.293 -13.848 -40.143 1.00 88.88 64 MET A C 1
ATOM 476 O O . MET A 1 64 ? 48.541 -13.167 -39.448 1.00 88.88 64 MET A O 1
ATOM 480 N N . GLY A 1 65 ? 49.782 -13.394 -41.298 1.00 89.31 65 GLY A N 1
ATOM 481 C CA . GLY A 1 65 ? 49.440 -12.080 -41.826 1.00 89.31 65 GLY A CA 1
ATOM 482 C C . GLY A 1 65 ? 47.952 -11.941 -42.143 1.00 89.31 65 GLY A C 1
ATOM 483 O O . GLY A 1 65 ? 47.353 -10.925 -41.792 1.00 89.31 65 GLY A O 1
ATOM 484 N N . SER A 1 66 ? 47.332 -12.968 -42.737 1.00 85.81 66 SER A N 1
ATOM 485 C CA . SER A 1 66 ? 45.893 -12.969 -43.033 1.00 85.81 66 SER A CA 1
ATOM 486 C C . SER A 1 66 ? 45.030 -12.942 -41.769 1.00 85.81 66 SER A C 1
ATOM 488 O O . SER A 1 66 ? 44.054 -12.193 -41.727 1.00 85.81 66 SER A O 1
ATOM 490 N N . VAL A 1 67 ? 45.420 -13.672 -40.718 1.00 89.44 67 VAL A N 1
ATOM 491 C CA . VAL A 1 67 ? 44.733 -13.671 -39.417 1.00 89.44 67 VAL A CA 1
ATOM 492 C C . VAL A 1 67 ? 44.795 -12.281 -38.784 1.00 89.44 67 VAL A C 1
ATOM 494 O O . VAL A 1 67 ? 43.758 -11.724 -38.437 1.00 89.44 67 VAL A O 1
ATOM 497 N N . VAL A 1 68 ? 45.981 -11.665 -38.725 1.00 88.06 68 VAL A N 1
ATOM 498 C CA . VAL A 1 68 ? 46.173 -10.320 -38.147 1.00 88.06 68 VAL A CA 1
ATOM 499 C C . VAL A 1 68 ? 45.411 -9.240 -38.925 1.00 88.06 68 VAL A C 1
ATOM 501 O O . VAL A 1 68 ? 44.892 -8.287 -38.343 1.00 88.06 68 VAL A O 1
ATOM 504 N N . ILE A 1 69 ? 45.347 -9.348 -40.255 1.00 89.06 69 ILE A N 1
ATOM 505 C CA . ILE A 1 69 ? 44.578 -8.409 -41.081 1.00 89.06 69 ILE A CA 1
ATOM 506 C C . ILE A 1 69 ? 43.082 -8.584 -40.822 1.00 89.06 69 ILE A C 1
ATOM 508 O O . ILE A 1 69 ? 42.408 -7.585 -40.564 1.00 89.06 69 ILE A O 1
ATOM 512 N N . SER A 1 70 ? 42.593 -9.826 -40.850 1.00 84.75 70 SER A N 1
ATOM 513 C CA . SER A 1 70 ? 41.177 -10.152 -40.657 1.00 84.75 70 SER A CA 1
ATOM 514 C C . SER A 1 70 ? 40.676 -9.686 -39.294 1.00 84.75 70 SER A C 1
ATOM 516 O O . SER A 1 70 ? 39.654 -9.012 -39.240 1.00 84.75 70 SER A O 1
ATOM 518 N N . ASP A 1 71 ? 41.446 -9.935 -38.234 1.00 86.88 71 ASP A N 1
ATOM 519 C CA . ASP A 1 71 ? 41.140 -9.485 -36.874 1.00 86.88 71 ASP A CA 1
ATOM 520 C C . ASP A 1 71 ? 41.036 -7.951 -36.786 1.00 86.88 71 ASP A C 1
ATOM 522 O O . ASP A 1 71 ? 40.060 -7.395 -36.283 1.00 86.88 71 ASP A O 1
ATOM 526 N N . SER A 1 72 ? 41.982 -7.226 -37.395 1.00 84.38 72 SER A N 1
ATOM 527 C CA . SER A 1 72 ? 41.926 -5.758 -37.407 1.00 84.38 72 SER A CA 1
ATOM 528 C C . SER A 1 72 ? 40.746 -5.190 -38.212 1.00 84.38 72 SER A C 1
ATOM 530 O O . SER A 1 72 ? 40.215 -4.128 -37.877 1.00 84.38 72 SER A O 1
ATOM 532 N N . LEU A 1 73 ? 40.312 -5.888 -39.266 1.00 86.19 73 LEU A N 1
ATOM 533 C CA . LEU A 1 73 ? 39.134 -5.513 -40.050 1.00 86.19 73 LEU A CA 1
ATOM 534 C C . LEU A 1 73 ? 37.838 -5.808 -39.290 1.00 86.19 73 LEU A C 1
ATOM 536 O O . LEU A 1 73 ? 36.939 -4.972 -39.300 1.00 86.19 73 LEU A O 1
ATOM 540 N N . SER A 1 74 ? 37.742 -6.948 -38.599 1.00 85.75 74 SER A N 1
ATOM 541 C CA . SER A 1 74 ? 36.576 -7.264 -37.770 1.00 85.75 74 SER A CA 1
ATOM 542 C C . SER A 1 74 ? 36.432 -6.299 -36.602 1.00 85.75 74 SER A C 1
ATOM 544 O O . SER A 1 74 ? 35.328 -5.813 -36.371 1.00 85.75 74 SER A O 1
ATOM 546 N N . THR A 1 75 ? 37.531 -5.965 -35.924 1.00 85.50 75 THR A N 1
ATOM 547 C CA . THR A 1 75 ? 37.528 -5.029 -34.793 1.00 85.50 75 THR A CA 1
ATOM 548 C C . THR A 1 75 ? 37.130 -3.629 -35.243 1.00 85.50 75 THR A C 1
ATOM 550 O O . THR A 1 75 ? 36.184 -3.064 -34.707 1.00 85.50 75 THR A O 1
ATOM 553 N N . SER A 1 76 ? 37.734 -3.104 -36.313 1.00 85.69 76 SER A N 1
ATOM 554 C CA . SER A 1 76 ? 37.347 -1.786 -36.846 1.00 85.69 76 SER A CA 1
ATOM 555 C C . SER A 1 76 ? 35.910 -1.744 -37.383 1.00 85.69 76 SER A C 1
ATOM 557 O O . SER A 1 76 ? 35.234 -0.722 -37.276 1.00 85.69 76 SER A O 1
ATOM 559 N N . ALA A 1 77 ? 35.404 -2.847 -37.943 1.00 87.69 77 ALA A N 1
ATOM 560 C CA . ALA A 1 77 ? 34.006 -2.954 -38.352 1.00 87.69 77 ALA A CA 1
ATOM 561 C C . ALA A 1 77 ? 33.041 -3.086 -37.162 1.00 87.69 77 ALA A C 1
ATOM 563 O O . ALA A 1 77 ? 31.870 -2.734 -37.299 1.00 87.69 77 ALA A O 1
ATOM 564 N N . ALA A 1 78 ? 33.488 -3.628 -36.027 1.00 88.81 78 ALA A N 1
ATOM 565 C CA . ALA A 1 78 ? 32.716 -3.667 -34.789 1.00 88.81 78 ALA A CA 1
ATOM 566 C C . ALA A 1 78 ? 32.660 -2.274 -34.147 1.00 88.81 78 ALA A C 1
ATOM 568 O O . ALA A 1 78 ? 31.566 -1.780 -33.902 1.00 88.81 78 ALA A O 1
ATOM 569 N N . GLU A 1 79 ? 33.805 -1.600 -34.014 1.00 91.31 79 GLU A N 1
ATOM 570 C CA . GLU A 1 79 ? 33.905 -0.229 -33.492 1.00 91.31 79 GLU A CA 1
ATOM 571 C C . GLU A 1 79 ? 33.058 0.757 -34.302 1.00 91.31 79 GLU A C 1
ATOM 573 O O . GLU A 1 79 ? 32.335 1.568 -33.735 1.00 91.31 79 GLU A O 1
ATOM 578 N N . LYS A 1 80 ? 33.087 0.676 -35.641 1.00 91.94 80 LYS A N 1
ATOM 579 C CA . LYS A 1 80 ? 32.225 1.520 -36.486 1.00 91.94 80 LYS A CA 1
ATOM 580 C C . LYS A 1 80 ? 30.742 1.264 -36.246 1.00 91.94 80 LYS A C 1
ATOM 582 O O . LYS A 1 80 ? 29.978 2.217 -36.184 1.00 91.94 80 LYS A O 1
ATOM 587 N N . ARG A 1 81 ? 30.332 -0.001 -36.106 1.00 92.62 81 ARG A N 1
ATOM 588 C CA . ARG A 1 81 ? 28.932 -0.353 -35.822 1.00 92.62 81 ARG A CA 1
ATOM 589 C C . ARG A 1 81 ? 28.493 0.151 -34.455 1.00 92.62 81 ARG A C 1
ATOM 591 O O . ARG A 1 81 ? 27.370 0.619 -34.325 1.00 92.62 81 ARG A O 1
ATOM 598 N N . GLU A 1 82 ? 29.373 0.080 -33.465 1.00 92.75 82 GLU A N 1
ATOM 599 C CA . GLU A 1 82 ? 29.138 0.636 -32.134 1.00 92.75 82 GLU A CA 1
ATOM 600 C C . GLU A 1 82 ? 29.007 2.163 -32.193 1.00 92.75 82 GLU A C 1
ATOM 602 O O . GLU A 1 82 ? 28.014 2.703 -31.721 1.00 92.75 82 GLU A O 1
ATOM 607 N N . GLN A 1 83 ? 29.917 2.855 -32.885 1.00 93.31 83 GLN A N 1
ATOM 608 C CA . GLN A 1 83 ? 29.839 4.305 -33.098 1.00 93.31 83 GLN A CA 1
ATOM 609 C C . GLN A 1 83 ? 28.570 4.726 -33.847 1.00 93.31 83 GLN A C 1
ATOM 611 O O . GLN A 1 83 ? 27.944 5.721 -33.491 1.00 93.31 83 GLN A O 1
ATOM 616 N N . GLU A 1 84 ? 28.182 3.987 -34.887 1.00 93.69 84 GLU A N 1
ATOM 617 C CA . GLU A 1 84 ? 26.945 4.230 -35.628 1.00 93.69 84 GLU A CA 1
ATOM 618 C C . GLU A 1 84 ? 25.714 3.991 -34.748 1.00 93.69 84 GLU A C 1
ATOM 620 O O . GLU A 1 84 ? 24.798 4.811 -34.772 1.00 93.69 84 GLU A O 1
ATOM 625 N N . ALA A 1 85 ? 25.699 2.926 -33.942 1.00 91.69 85 ALA A N 1
ATOM 626 C CA . ALA A 1 85 ? 24.617 2.638 -33.003 1.00 91.69 85 ALA A CA 1
ATOM 627 C C . ALA A 1 85 ? 24.510 3.714 -31.911 1.00 91.69 85 ALA A C 1
ATOM 629 O O . ALA A 1 85 ? 23.416 4.207 -31.648 1.00 91.69 85 ALA A O 1
ATOM 630 N N . GLU A 1 86 ? 25.633 4.151 -31.336 1.00 92.56 86 GLU A N 1
ATOM 631 C CA . GLU A 1 86 ? 25.672 5.258 -30.378 1.00 92.56 86 GLU A CA 1
ATOM 632 C C . GLU A 1 86 ? 25.217 6.579 -31.008 1.00 92.56 86 GLU A C 1
ATOM 634 O O . GLU A 1 86 ? 24.491 7.351 -30.382 1.00 92.56 86 GLU A O 1
ATOM 639 N N . ALA A 1 87 ? 25.637 6.868 -32.243 1.00 92.88 87 ALA A N 1
ATOM 640 C CA . ALA A 1 87 ? 25.227 8.072 -32.957 1.00 92.88 87 ALA A CA 1
ATOM 641 C C . ALA A 1 87 ? 23.727 8.046 -33.270 1.00 92.88 87 ALA A C 1
ATOM 643 O O . ALA A 1 87 ? 23.050 9.059 -33.094 1.00 92.88 87 ALA A O 1
ATOM 644 N N . GLN A 1 88 ? 23.197 6.890 -33.680 1.00 89.94 88 GLN A N 1
ATOM 645 C CA . GLN A 1 88 ? 21.763 6.684 -33.872 1.00 89.94 88 GLN A CA 1
ATOM 646 C C . GLN A 1 88 ? 20.998 6.844 -32.561 1.00 89.94 88 GLN A C 1
ATOM 648 O O . GLN A 1 88 ? 19.981 7.532 -32.544 1.00 89.94 88 GLN A O 1
ATOM 653 N N . GLN A 1 89 ? 21.500 6.282 -31.461 1.00 87.00 89 GLN A N 1
ATOM 654 C CA . GLN A 1 89 ? 20.891 6.433 -30.145 1.00 87.00 89 GLN A CA 1
ATOM 655 C C . GLN A 1 89 ? 20.875 7.901 -29.708 1.00 87.00 89 GLN A C 1
ATOM 657 O O . GLN A 1 89 ? 19.820 8.414 -29.352 1.00 87.00 89 GLN A O 1
ATOM 662 N N . LYS A 1 90 ? 22.001 8.616 -29.812 1.00 89.69 90 LYS A N 1
ATOM 663 C CA . LYS A 1 90 ? 22.080 10.051 -29.486 1.00 89.69 90 LYS A CA 1
ATOM 664 C C . LYS A 1 90 ? 21.162 10.891 -30.368 1.00 89.69 90 LYS A C 1
ATOM 666 O O . LYS A 1 90 ? 20.539 11.828 -29.880 1.00 89.69 90 LYS A O 1
ATOM 671 N N . ALA A 1 91 ? 21.063 10.568 -31.656 1.00 91.12 91 ALA A N 1
ATOM 672 C CA . ALA A 1 91 ? 20.142 11.241 -32.564 1.00 91.12 91 ALA A CA 1
ATOM 673 C C . ALA A 1 91 ? 18.677 10.964 -32.193 1.00 91.12 91 ALA A C 1
ATOM 675 O O . ALA A 1 91 ? 17.868 11.889 -32.210 1.00 91.12 91 ALA A O 1
ATOM 676 N N . ALA A 1 92 ? 18.340 9.727 -31.818 1.00 87.31 92 ALA A N 1
ATOM 677 C CA . ALA A 1 92 ? 17.006 9.354 -31.356 1.00 87.31 92 ALA A CA 1
ATOM 678 C C . ALA A 1 92 ? 16.649 10.039 -30.029 1.00 87.31 92 ALA A C 1
ATOM 680 O O . ALA A 1 92 ? 15.546 10.556 -29.899 1.00 87.31 92 ALA A O 1
ATOM 681 N N . GLU A 1 93 ? 17.582 10.107 -29.077 1.00 87.62 93 GLU A N 1
ATOM 682 C CA . GLU A 1 93 ? 17.416 10.829 -27.811 1.00 87.62 93 GLU A CA 1
ATOM 683 C C . GLU A 1 93 ? 17.262 12.340 -28.035 1.00 87.62 93 GLU A C 1
ATOM 685 O O . GLU A 1 93 ? 16.390 12.958 -27.433 1.00 87.62 93 GLU A O 1
ATOM 690 N N . ALA A 1 94 ? 18.041 12.937 -28.944 1.00 87.75 94 ALA A N 1
ATOM 691 C CA . ALA A 1 94 ? 17.931 14.357 -29.284 1.00 87.75 94 ALA A CA 1
ATOM 692 C C . ALA A 1 94 ? 16.633 14.698 -30.037 1.00 87.75 94 ALA A C 1
ATOM 694 O O . ALA A 1 94 ? 16.123 15.811 -29.916 1.00 87.75 94 ALA A O 1
ATOM 695 N N . ALA A 1 95 ? 16.105 13.757 -30.823 1.00 90.44 95 ALA A N 1
ATOM 696 C CA . ALA A 1 95 ? 14.834 13.900 -31.527 1.00 90.44 95 ALA A CA 1
ATOM 697 C C . ALA A 1 95 ? 13.620 13.495 -30.673 1.00 90.44 95 ALA A C 1
ATOM 699 O O . ALA A 1 95 ? 12.482 13.729 -31.087 1.00 90.44 95 ALA A O 1
ATOM 700 N N . PHE A 1 96 ? 13.833 12.872 -29.510 1.00 89.38 96 PHE A N 1
ATOM 701 C CA . PHE A 1 96 ? 12.751 12.401 -28.658 1.00 89.38 96 PHE A CA 1
ATOM 702 C C . PHE A 1 96 ? 12.006 13.582 -28.042 1.00 89.38 96 PHE A C 1
ATOM 704 O O . PHE A 1 96 ? 12.561 14.386 -27.294 1.00 89.38 96 PHE A O 1
ATOM 711 N N . VAL A 1 97 ? 10.712 13.653 -28.336 1.00 90.38 97 VAL A N 1
ATOM 712 C CA . VAL A 1 97 ? 9.798 14.592 -27.698 1.00 90.38 97 VAL A CA 1
ATOM 713 C C . VAL A 1 97 ? 9.067 13.848 -26.597 1.00 90.38 97 VAL A C 1
ATOM 715 O O . VAL A 1 97 ? 8.382 12.859 -26.860 1.00 90.38 97 VAL A O 1
ATOM 718 N N . VAL A 1 98 ? 9.211 14.340 -25.369 1.00 89.12 98 VAL A N 1
ATOM 719 C CA . VAL A 1 98 ? 8.537 13.779 -24.200 1.00 89.12 98 VAL A CA 1
ATOM 720 C C . VAL A 1 98 ? 7.018 13.855 -24.412 1.00 89.12 98 VAL A C 1
ATOM 722 O O . VAL A 1 98 ? 6.493 14.957 -24.605 1.00 89.12 98 VAL A O 1
ATOM 725 N N . PRO A 1 99 ? 6.296 12.719 -24.418 1.00 90.44 99 PRO A N 1
ATOM 726 C CA . PRO A 1 99 ? 4.848 12.738 -24.555 1.00 90.44 99 PRO A CA 1
ATOM 727 C C . PRO A 1 99 ? 4.203 13.329 -23.297 1.00 90.44 99 PRO A C 1
ATOM 729 O O . PRO A 1 99 ? 4.762 13.289 -22.202 1.00 90.44 99 PRO A O 1
ATOM 732 N N . ALA A 1 100 ? 3.001 13.880 -23.454 1.00 90.94 100 ALA A N 1
ATOM 733 C CA . ALA A 1 100 ? 2.262 14.434 -22.328 1.00 90.94 100 ALA A CA 1
ATOM 734 C C . ALA A 1 100 ? 1.890 13.333 -21.312 1.00 90.94 100 ALA A C 1
ATOM 736 O O . ALA A 1 100 ? 1.606 12.205 -21.724 1.00 90.94 100 ALA A O 1
ATOM 737 N N . PRO A 1 101 ? 1.829 13.652 -20.006 1.00 91.81 101 PRO A N 1
ATOM 738 C CA . PRO A 1 101 ? 1.335 12.722 -19.000 1.00 91.81 101 PRO A CA 1
ATOM 739 C C . PRO A 1 101 ? -0.077 12.210 -19.315 1.00 91.81 101 PRO A C 1
ATOM 741 O O . PRO A 1 101 ? -0.986 12.984 -19.617 1.00 91.81 101 PRO A O 1
ATOM 744 N N . GLU A 1 102 ? -0.270 10.902 -19.189 1.00 93.75 102 GLU A N 1
ATOM 745 C CA . GLU A 1 102 ? -1.522 10.200 -19.451 1.00 93.75 102 GLU A CA 1
ATOM 746 C C . GLU A 1 102 ? -2.111 9.617 -18.164 1.00 93.75 102 GLU A C 1
ATOM 748 O O . GLU A 1 102 ? -1.418 9.004 -17.347 1.00 93.75 102 GLU A O 1
ATOM 753 N N . LYS A 1 103 ? -3.433 9.728 -18.023 1.00 94.00 103 LYS A N 1
ATOM 754 C CA . LYS A 1 103 ? -4.205 9.038 -16.985 1.00 94.00 103 LYS A CA 1
ATOM 755 C C . LYS A 1 103 ? -4.675 7.693 -17.532 1.00 94.00 103 LYS A C 1
ATOM 757 O O . LYS A 1 103 ? -5.393 7.646 -18.527 1.00 94.00 103 LYS A O 1
ATOM 762 N N . ARG A 1 104 ? -4.289 6.595 -16.884 1.00 93.44 104 ARG A N 1
ATOM 763 C CA . ARG A 1 104 ? -4.497 5.210 -17.354 1.00 93.44 104 ARG A CA 1
ATOM 764 C C . ARG A 1 104 ? -5.602 4.453 -16.627 1.00 93.44 104 ARG A C 1
ATOM 766 O O . ARG A 1 104 ? -5.684 3.230 -16.720 1.00 93.44 104 ARG A O 1
ATOM 773 N N . GLY A 1 105 ? -6.476 5.192 -15.955 1.00 92.75 105 GLY A N 1
ATOM 774 C CA . GLY A 1 105 ? -7.669 4.668 -15.305 1.00 92.75 105 GLY A CA 1
ATOM 775 C C . GLY A 1 105 ? -7.535 4.532 -13.792 1.00 92.75 105 GLY A C 1
ATOM 776 O O . GLY A 1 105 ? -6.485 4.792 -13.202 1.00 92.75 105 GLY A O 1
ATOM 777 N N . LEU A 1 106 ? -8.647 4.139 -13.175 1.00 94.75 106 LEU A N 1
ATOM 778 C CA . LEU A 1 106 ? -8.782 3.997 -11.730 1.00 94.75 106 LEU A CA 1
ATOM 779 C C . LEU A 1 106 ? -8.364 2.597 -11.282 1.00 94.75 106 LEU A C 1
ATOM 781 O O . LEU A 1 106 ? -8.824 1.591 -11.825 1.00 94.75 106 LEU A O 1
ATOM 785 N N . LEU A 1 107 ? -7.506 2.553 -10.273 1.00 94.44 107 LEU A N 1
ATOM 786 C CA . LEU A 1 107 ? -6.999 1.341 -9.655 1.00 94.44 107 LEU A CA 1
ATOM 787 C C . LEU A 1 107 ? -8.051 0.726 -8.714 1.00 94.44 107 LEU A C 1
ATOM 789 O O . LEU A 1 107 ? -8.731 1.469 -8.001 1.00 94.44 107 LEU A O 1
ATOM 793 N N . PRO A 1 108 ? -8.192 -0.614 -8.685 1.00 93.38 108 PRO A N 1
ATOM 794 C CA . PRO A 1 108 ? -9.112 -1.274 -7.769 1.00 93.38 108 PRO A CA 1
ATOM 795 C C . PRO A 1 108 ? -8.702 -1.106 -6.307 1.00 93.38 108 PRO A C 1
ATOM 797 O O . PRO A 1 108 ? -7.591 -1.483 -5.924 1.00 93.38 108 PRO A O 1
ATOM 800 N N . VAL A 1 109 ? -9.622 -0.591 -5.495 1.00 95.06 109 VAL A N 1
ATOM 801 C CA . VAL A 1 109 ? -9.488 -0.502 -4.035 1.00 95.06 109 VAL A CA 1
ATOM 802 C C . VAL A 1 109 ? -9.905 -1.832 -3.415 1.00 95.06 109 VAL A C 1
ATOM 804 O O . VAL A 1 109 ? -10.909 -2.405 -3.820 1.00 95.06 109 VAL A O 1
ATOM 807 N N . ILE A 1 110 ? -9.158 -2.331 -2.435 1.00 93.75 110 ILE A N 1
ATOM 808 C CA . ILE A 1 110 ? -9.492 -3.574 -1.724 1.00 93.75 110 ILE A CA 1
ATOM 809 C C . ILE A 1 110 ? -10.381 -3.246 -0.521 1.00 93.75 110 ILE A C 1
ATOM 811 O O . ILE A 1 110 ? -11.457 -3.808 -0.339 1.00 93.75 110 ILE A O 1
ATOM 815 N N . GLY A 1 111 ? -9.935 -2.290 0.289 1.00 93.62 111 GLY A N 1
ATOM 816 C CA . GLY A 1 111 ? -10.579 -1.905 1.536 1.00 93.62 111 GLY A CA 1
ATOM 817 C C . GLY A 1 111 ? -9.648 -1.044 2.380 1.00 93.62 111 GLY A C 1
ATOM 818 O O . GLY A 1 111 ? -8.604 -0.599 1.900 1.00 93.62 111 GLY A O 1
ATOM 819 N N . TYR A 1 112 ? -10.001 -0.814 3.638 1.00 93.00 112 TYR A N 1
ATOM 820 C CA . TYR A 1 112 ? -9.144 -0.088 4.573 1.00 93.00 112 TYR A CA 1
ATOM 821 C C . TYR A 1 112 ? -9.062 -0.771 5.934 1.00 93.00 112 TYR A C 1
ATOM 823 O O . TYR A 1 112 ? -10.004 -1.433 6.349 1.00 93.00 112 TYR A O 1
ATOM 831 N N . VAL A 1 113 ? -7.966 -0.559 6.659 1.00 88.75 113 VAL A N 1
ATOM 832 C CA . VAL A 1 113 ? -7.841 -0.943 8.071 1.00 88.75 113 VAL A CA 1
ATOM 833 C C . VAL A 1 113 ? -7.789 0.324 8.916 1.00 88.75 113 VAL A C 1
ATOM 835 O O . VAL A 1 113 ? -6.957 1.203 8.687 1.00 88.75 113 VAL A O 1
ATOM 838 N N . ALA A 1 114 ? -8.675 0.426 9.906 1.00 85.81 114 ALA A N 1
ATOM 839 C CA . ALA A 1 114 ? -8.639 1.497 10.892 1.00 85.81 114 ALA A CA 1
ATOM 840 C C . ALA A 1 114 ? -7.764 1.088 12.085 1.00 85.81 114 ALA A C 1
ATOM 842 O O . ALA A 1 114 ? -7.957 0.038 12.698 1.00 85.81 114 ALA A O 1
ATOM 843 N N . ARG A 1 115 ? -6.796 1.934 12.437 1.00 78.25 115 ARG A N 1
ATOM 844 C CA . ARG A 1 115 ? -5.898 1.740 13.577 1.00 78.25 115 ARG A CA 1
ATOM 845 C C . ARG A 1 115 ? -6.042 2.891 14.557 1.00 78.25 115 ARG A C 1
ATOM 847 O O . ARG A 1 115 ? -5.927 4.064 14.197 1.00 78.25 115 ARG A O 1
ATOM 854 N N . TYR A 1 116 ? -6.245 2.556 15.825 1.00 72.88 116 TYR A N 1
ATOM 855 C CA . TYR A 1 116 ? -6.226 3.544 16.896 1.00 72.88 116 TYR A CA 1
ATOM 856 C C . TYR A 1 116 ? -4.788 3.964 17.164 1.00 72.88 116 TYR A C 1
ATOM 858 O O . TYR A 1 116 ? -3.971 3.184 17.650 1.00 72.88 116 TYR A O 1
ATOM 866 N N . VAL A 1 117 ? -4.485 5.214 16.841 1.00 70.00 117 VAL A N 1
ATOM 867 C CA . VAL A 1 117 ? -3.165 5.806 17.018 1.00 70.00 117 VAL A CA 1
ATOM 868 C C . VAL A 1 117 ? -3.199 6.873 18.105 1.00 70.00 117 VAL A C 1
ATOM 870 O O . VAL A 1 117 ? -4.257 7.394 18.466 1.00 70.00 117 VAL A O 1
ATOM 873 N N . PRO A 1 118 ? -2.024 7.271 18.611 1.00 64.31 118 PRO A N 1
ATOM 874 C CA . PRO A 1 118 ? -1.907 8.320 19.605 1.00 64.31 118 PRO A CA 1
ATOM 875 C C . PRO A 1 118 ? -2.650 9.639 19.311 1.00 64.31 118 PRO A C 1
ATOM 877 O O . PRO A 1 118 ? -3.016 10.355 20.243 1.00 64.31 118 PRO A O 1
ATOM 880 N N . ALA A 1 119 ? -2.851 9.972 18.035 1.00 69.19 119 ALA A N 1
ATOM 881 C CA . ALA A 1 119 ? -3.489 11.203 17.570 1.00 69.19 119 ALA A CA 1
ATOM 882 C C . ALA A 1 119 ? -4.971 11.036 17.160 1.00 69.19 119 ALA A C 1
ATOM 884 O O . ALA A 1 119 ? -5.565 12.001 16.688 1.00 69.19 119 ALA A O 1
ATOM 885 N N . GLY A 1 120 ? -5.563 9.846 17.329 1.00 73.50 120 GLY A N 1
ATOM 886 C CA . GLY A 1 120 ? -6.940 9.545 16.929 1.00 73.50 120 GLY A CA 1
ATOM 887 C C . GLY A 1 120 ? -7.047 8.213 16.182 1.00 73.50 120 GLY A C 1
ATOM 888 O O . GLY A 1 120 ? -6.512 7.204 16.633 1.00 73.50 120 GLY A O 1
ATOM 889 N N . VAL A 1 121 ? -7.716 8.196 15.032 1.00 78.69 121 VAL A N 1
ATOM 890 C CA . VAL A 1 121 ? -7.833 7.012 14.167 1.00 78.69 121 VAL A CA 1
ATOM 891 C C . VAL A 1 121 ? -7.046 7.243 12.882 1.00 78.69 121 VAL A C 1
ATOM 893 O O . VAL A 1 121 ? -7.372 8.144 12.114 1.00 78.69 121 VAL A O 1
ATOM 896 N N . ALA A 1 122 ? -6.000 6.455 12.648 1.00 84.06 122 ALA A N 1
ATOM 897 C CA . ALA A 1 122 ? -5.332 6.385 11.353 1.00 84.06 122 ALA A CA 1
ATOM 898 C C . ALA A 1 122 ? -6.047 5.341 10.500 1.00 84.06 122 ALA A C 1
ATOM 900 O O . ALA A 1 122 ? -6.461 4.305 11.016 1.00 84.06 122 ALA A O 1
ATOM 901 N N . VAL A 1 123 ? -6.205 5.610 9.211 1.00 90.00 123 VAL A N 1
ATOM 902 C CA . VAL A 1 123 ? -6.817 4.656 8.290 1.00 90.00 123 VAL A CA 1
ATOM 903 C C . VAL A 1 123 ? -5.845 4.372 7.166 1.00 90.00 123 VAL A C 1
ATOM 905 O O . VAL A 1 123 ? -5.474 5.290 6.447 1.00 90.00 123 VAL A O 1
ATOM 908 N N . ASP A 1 124 ? -5.458 3.117 6.996 1.00 91.44 124 ASP A N 1
ATOM 909 C CA . ASP A 1 124 ? -4.622 2.698 5.876 1.00 91.44 124 ASP A CA 1
ATOM 910 C C . ASP A 1 124 ? -5.526 2.066 4.822 1.00 91.44 124 ASP A C 1
ATOM 912 O O . ASP A 1 124 ? -6.180 1.053 5.074 1.00 91.44 124 ASP A O 1
ATOM 916 N N . LEU A 1 125 ? -5.631 2.721 3.665 1.00 94.38 125 LEU A N 1
ATOM 917 C CA . LEU A 1 125 ? -6.435 2.251 2.543 1.00 94.38 125 LEU A CA 1
ATOM 918 C C . LEU A 1 125 ? -5.555 1.465 1.580 1.00 94.38 125 LEU A C 1
ATOM 920 O O . LEU A 1 125 ? -4.550 1.982 1.101 1.00 94.38 125 LEU A O 1
ATOM 924 N N . TYR A 1 126 ? -5.981 0.249 1.258 1.00 93.44 126 TYR A N 1
ATOM 925 C CA . TYR A 1 126 ? -5.256 -0.687 0.412 1.00 93.44 126 TYR A CA 1
ATOM 926 C C . TYR A 1 126 ? -5.872 -0.750 -0.981 1.00 93.44 126 TYR A C 1
ATOM 928 O O . TYR A 1 126 ? -7.093 -0.839 -1.146 1.00 93.44 126 TYR A O 1
ATOM 936 N N . TYR A 1 127 ? -5.023 -0.731 -2.000 1.00 93.62 127 TYR A N 1
ATOM 937 C CA . TYR A 1 127 ? -5.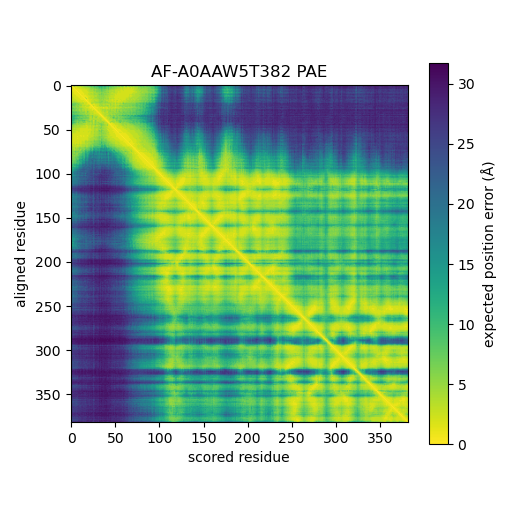421 -0.816 -3.398 1.00 93.62 127 TYR A CA 1
ATOM 938 C C . TYR A 1 127 ? -4.414 -1.641 -4.198 1.00 93.62 127 TYR A C 1
ATOM 940 O O . TYR A 1 127 ? -3.293 -1.903 -3.768 1.00 93.62 127 TYR A O 1
ATOM 948 N N . THR A 1 128 ? -4.837 -2.083 -5.376 1.00 92.38 128 THR A N 1
ATOM 949 C CA . THR A 1 128 ? -3.994 -2.867 -6.283 1.00 92.38 128 THR A CA 1
ATOM 950 C C . THR A 1 128 ? -3.356 -1.964 -7.329 1.00 92.38 128 THR A C 1
ATOM 952 O O . THR A 1 128 ? -4.026 -1.118 -7.918 1.00 92.38 128 THR A O 1
ATOM 955 N N . ALA A 1 129 ? -2.063 -2.142 -7.584 1.00 92.44 129 ALA A N 1
ATOM 956 C CA . ALA A 1 129 ? -1.318 -1.372 -8.574 1.00 92.44 129 ALA A CA 1
ATOM 957 C C . ALA A 1 129 ? -0.431 -2.291 -9.434 1.00 92.44 129 ALA A C 1
ATOM 959 O O . ALA A 1 129 ? -0.082 -3.389 -8.999 1.00 92.44 129 ALA A O 1
ATOM 960 N N . PRO A 1 130 ? -0.050 -1.898 -10.662 1.00 92.38 130 PRO A N 1
ATOM 961 C CA . PRO A 1 130 ? 0.869 -2.692 -11.474 1.00 92.38 130 PRO A CA 1
ATOM 962 C C . PRO A 1 130 ? 2.214 -2.929 -10.754 1.00 92.38 130 PRO A C 1
ATOM 964 O O . PRO A 1 130 ? 2.714 -2.026 -10.088 1.00 92.38 130 PRO A O 1
ATOM 967 N N . PRO A 1 131 ? 2.882 -4.088 -10.916 1.00 89.12 131 PRO A N 1
ATOM 968 C CA . PRO A 1 131 ? 4.109 -4.409 -10.173 1.00 89.12 131 PRO A CA 1
ATOM 969 C C . PRO A 1 131 ? 5.234 -3.369 -10.289 1.00 89.12 131 PRO A C 1
ATOM 971 O O . PRO A 1 131 ? 6.000 -3.181 -9.346 1.00 89.12 131 PRO A O 1
ATOM 974 N N . ARG A 1 132 ? 5.326 -2.681 -11.435 1.00 88.12 132 ARG A N 1
ATOM 975 C CA . ARG A 1 132 ? 6.342 -1.654 -11.709 1.00 88.12 132 ARG A CA 1
ATOM 976 C C . ARG A 1 132 ? 5.907 -0.224 -11.395 1.00 88.12 132 ARG A C 1
ATOM 978 O O . ARG A 1 132 ? 6.732 0.675 -11.515 1.00 88.12 132 ARG A O 1
ATOM 985 N N . SER A 1 133 ? 4.650 0.013 -11.021 1.00 92.69 133 SER A N 1
ATOM 986 C CA . SER A 1 133 ? 4.250 1.357 -10.602 1.00 92.69 133 SER A CA 1
ATOM 987 C C . SER A 1 133 ? 4.872 1.690 -9.252 1.00 92.69 133 SER A C 1
ATOM 989 O O . SER A 1 133 ? 5.023 0.805 -8.412 1.00 92.69 133 SER A O 1
ATOM 991 N N . VAL A 1 134 ? 5.173 2.956 -9.004 1.00 93.12 134 VAL A N 1
ATOM 992 C CA . VAL A 1 134 ? 5.549 3.437 -7.667 1.00 93.12 134 VAL A CA 1
ATOM 993 C C . VAL A 1 134 ? 4.492 4.397 -7.127 1.00 93.12 134 VAL A C 1
ATOM 995 O O . VAL A 1 134 ? 3.804 5.039 -7.920 1.00 93.12 134 VAL A O 1
ATOM 998 N N . PRO A 1 135 ? 4.353 4.550 -5.806 1.00 93.00 135 PRO A N 1
ATOM 999 C CA . PRO A 1 135 ? 3.545 5.629 -5.256 1.00 93.00 135 PRO A CA 1
ATOM 1000 C C . PRO A 1 135 ? 4.047 7.005 -5.714 1.00 93.00 135 PRO A C 1
ATOM 1002 O O . PRO A 1 135 ? 5.255 7.235 -5.805 1.00 93.00 135 PRO A O 1
ATOM 1005 N N . ASP A 1 136 ? 3.133 7.947 -5.945 1.00 91.00 136 ASP A N 1
ATOM 1006 C CA . ASP A 1 136 ? 3.465 9.294 -6.435 1.00 91.00 136 ASP A CA 1
ATOM 1007 C C . ASP A 1 136 ? 4.498 10.032 -5.567 1.00 91.00 136 ASP A C 1
ATOM 1009 O O . ASP A 1 136 ? 5.377 10.721 -6.080 1.00 91.00 136 ASP A O 1
ATOM 1013 N N . TYR A 1 137 ? 4.466 9.826 -4.248 1.00 88.50 137 TYR A N 1
ATOM 1014 C CA . TYR A 1 137 ? 5.441 10.437 -3.346 1.00 88.50 137 TYR A CA 1
ATOM 1015 C C . TYR A 1 137 ? 6.875 9.930 -3.599 1.00 88.50 137 TYR A C 1
ATOM 1017 O O . TYR A 1 137 ? 7.826 10.693 -3.452 1.00 88.50 137 TYR A O 1
ATOM 1025 N N . VAL A 1 138 ? 7.051 8.667 -4.016 1.00 89.56 138 VAL A N 1
ATOM 1026 C CA . VAL A 1 138 ? 8.367 8.111 -4.383 1.00 89.56 138 VAL A CA 1
ATOM 1027 C C . VAL A 1 138 ? 8.868 8.765 -5.662 1.00 89.56 138 VAL A C 1
ATOM 1029 O O . VAL A 1 138 ? 10.036 9.145 -5.733 1.00 89.56 138 VAL A O 1
ATOM 1032 N N . ARG A 1 139 ? 7.975 8.949 -6.643 1.00 89.19 139 ARG A N 1
ATOM 1033 C CA . ARG A 1 139 ? 8.281 9.686 -7.872 1.00 89.19 139 ARG A CA 1
ATOM 1034 C C . ARG A 1 139 ? 8.710 11.121 -7.555 1.00 89.19 139 ARG A C 1
ATOM 1036 O O . ARG A 1 139 ? 9.751 11.549 -8.031 1.00 89.19 139 ARG A O 1
ATOM 1043 N N . ALA A 1 140 ? 7.969 11.827 -6.703 1.00 87.06 140 ALA A N 1
ATOM 1044 C CA . ALA A 1 140 ? 8.249 13.221 -6.352 1.00 87.06 140 ALA A CA 1
ATOM 1045 C C . ALA A 1 140 ? 9.552 13.425 -5.555 1.00 87.06 140 ALA A C 1
ATOM 1047 O O . ALA A 1 140 ? 10.144 14.500 -5.616 1.00 87.06 140 ALA A O 1
ATOM 1048 N N . MET A 1 141 ? 9.997 12.422 -4.791 1.00 89.56 141 MET A N 1
ATOM 1049 C CA . MET A 1 141 ? 11.228 12.502 -3.994 1.00 89.56 141 MET A CA 1
ATOM 1050 C C . MET A 1 141 ? 12.479 12.015 -4.735 1.00 89.56 141 MET A C 1
ATOM 1052 O O . MET A 1 141 ? 13.576 12.142 -4.192 1.00 89.56 141 MET A O 1
ATOM 1056 N N . SER A 1 142 ? 12.347 11.426 -5.927 1.00 86.50 142 SER A N 1
ATOM 1057 C CA . SER A 1 142 ? 13.504 10.924 -6.665 1.00 86.50 142 SER A CA 1
ATOM 1058 C C . SER A 1 142 ? 14.092 11.993 -7.575 1.00 86.50 142 SER A C 1
ATOM 1060 O O . SER A 1 142 ? 13.429 12.506 -8.465 1.00 86.50 142 SER A O 1
ATOM 1062 N N . ASP A 1 143 ? 15.369 12.288 -7.370 1.00 82.50 143 ASP A N 1
ATOM 1063 C CA . ASP A 1 143 ? 16.196 13.123 -8.243 1.00 82.50 143 ASP A CA 1
ATOM 1064 C C . ASP A 1 143 ? 17.040 12.286 -9.223 1.00 82.50 143 ASP A C 1
ATOM 1066 O O . ASP A 1 143 ? 17.478 12.771 -10.265 1.00 82.50 143 ASP A O 1
ATOM 1070 N N . ARG A 1 144 ? 17.290 11.017 -8.874 1.00 82.94 144 ARG A N 1
ATOM 1071 C CA . ARG A 1 144 ? 18.226 10.129 -9.574 1.00 82.94 144 ARG A CA 1
ATOM 1072 C C . ARG A 1 144 ? 17.569 9.153 -10.547 1.00 82.94 144 ARG A C 1
ATOM 1074 O O . ARG A 1 144 ? 18.217 8.736 -11.508 1.00 82.94 144 ARG A O 1
ATOM 1081 N N . PHE A 1 145 ? 16.337 8.730 -10.277 1.00 85.25 145 PHE A N 1
ATOM 1082 C CA . PHE A 1 145 ? 15.645 7.702 -11.052 1.00 85.25 145 PHE A CA 1
ATOM 1083 C C . PHE A 1 145 ? 14.337 8.248 -11.619 1.00 85.25 145 PHE A C 1
ATOM 1085 O O . PHE A 1 145 ? 13.577 8.903 -10.913 1.00 85.25 145 PHE A O 1
ATOM 1092 N N . THR A 1 146 ? 14.060 7.929 -12.884 1.00 87.00 146 THR A N 1
ATOM 1093 C CA . THR A 1 146 ? 12.781 8.237 -13.528 1.00 87.00 146 THR A CA 1
ATOM 1094 C C . THR A 1 146 ? 11.770 7.135 -13.233 1.00 87.00 146 THR A C 1
ATOM 1096 O O . THR A 1 146 ? 12.041 5.949 -13.441 1.00 87.00 146 THR A O 1
ATOM 1099 N N . TYR A 1 147 ? 10.587 7.528 -12.762 1.00 92.19 147 TYR A N 1
ATOM 1100 C CA . TYR A 1 147 ? 9.476 6.618 -12.490 1.00 92.19 147 TYR A CA 1
ATOM 1101 C C . TYR A 1 147 ? 8.276 6.995 -13.357 1.00 92.19 147 TYR A C 1
ATOM 1103 O O . TYR A 1 147 ? 7.377 7.707 -12.902 1.00 92.19 147 TYR A O 1
ATOM 1111 N N . PRO A 1 148 ? 8.236 6.520 -14.614 1.00 93.25 148 PRO A N 1
ATOM 1112 C CA . PRO A 1 148 ? 7.209 6.939 -15.554 1.00 93.25 148 PRO A CA 1
ATOM 1113 C C . PRO A 1 148 ? 5.829 6.393 -15.185 1.00 93.25 148 PRO A C 1
ATOM 1115 O O . PRO A 1 148 ? 4.820 6.976 -15.557 1.00 93.25 148 PRO A O 1
ATOM 1118 N N . CYS A 1 149 ? 5.764 5.294 -14.430 1.00 94.88 149 CYS A N 1
ATOM 1119 C CA . CYS A 1 149 ? 4.521 4.692 -13.974 1.00 94.88 149 CYS A CA 1
ATOM 1120 C C . CYS A 1 149 ? 4.296 4.958 -12.487 1.00 94.88 149 CYS A C 1
ATOM 1122 O O . CYS A 1 149 ? 5.054 4.449 -11.658 1.00 94.88 149 CYS A O 1
ATOM 1124 N N . ALA A 1 150 ? 3.237 5.689 -12.135 1.00 95.06 150 ALA A N 1
ATOM 1125 C CA . ALA A 1 150 ? 2.935 5.964 -10.734 1.00 95.06 150 ALA A CA 1
ATOM 1126 C C . ALA A 1 150 ? 1.459 5.806 -10.373 1.00 95.06 150 ALA A C 1
ATOM 1128 O O . ALA A 1 150 ? 0.582 6.192 -11.150 1.00 95.06 150 ALA A O 1
ATOM 1129 N N . SER A 1 151 ? 1.198 5.286 -9.173 1.00 95.25 151 SER A N 1
ATOM 1130 C CA . SER A 1 151 ? -0.119 5.313 -8.540 1.00 95.25 151 SER A CA 1
ATOM 1131 C C . SER A 1 151 ? -0.302 6.616 -7.764 1.00 95.25 151 SER A C 1
ATOM 1133 O O . SER A 1 151 ? 0.511 6.986 -6.916 1.00 95.25 151 SER A O 1
ATOM 1135 N N . VAL A 1 152 ? -1.387 7.324 -8.064 1.00 94.81 152 VAL A N 1
ATOM 1136 C CA . VAL A 1 152 ? -1.685 8.655 -7.533 1.00 94.81 152 VAL A CA 1
ATOM 1137 C C . VAL A 1 152 ? -2.995 8.585 -6.741 1.00 94.81 152 VAL A C 1
ATOM 1139 O O . VAL A 1 152 ? -4.077 8.752 -7.314 1.00 94.81 152 VAL A O 1
ATOM 1142 N N . PRO A 1 153 ? -2.943 8.287 -5.431 1.00 93.69 153 PRO A N 1
ATOM 1143 C CA . PRO A 1 153 ? -4.118 8.360 -4.576 1.00 93.69 153 PRO A CA 1
ATOM 1144 C C . PRO A 1 153 ? -4.496 9.823 -4.322 1.00 93.69 153 PRO A C 1
ATOM 1146 O O . PRO A 1 153 ? -3.709 10.613 -3.806 1.00 93.69 153 PRO A O 1
ATOM 1149 N N . THR A 1 154 ? -5.731 10.183 -4.655 1.00 93.50 154 THR A N 1
ATOM 1150 C CA . THR A 1 154 ? -6.322 11.492 -4.361 1.00 93.50 154 THR A CA 1
ATOM 1151 C C . THR A 1 154 ? -7.355 11.336 -3.256 1.00 93.50 154 THR A C 1
ATOM 1153 O O . THR A 1 154 ? -8.193 10.439 -3.320 1.00 93.50 154 THR A O 1
ATOM 1156 N N . LYS A 1 155 ? -7.289 12.211 -2.249 1.00 92.12 155 LYS A N 1
ATOM 1157 C CA . LYS A 1 155 ? -8.230 12.263 -1.125 1.00 92.12 155 LYS A CA 1
ATOM 1158 C C . LYS A 1 155 ? -9.022 13.564 -1.169 1.00 92.12 155 LYS A C 1
ATOM 1160 O O . LYS A 1 155 ? -8.438 14.648 -1.174 1.00 92.12 155 LYS A O 1
ATOM 1165 N N . THR 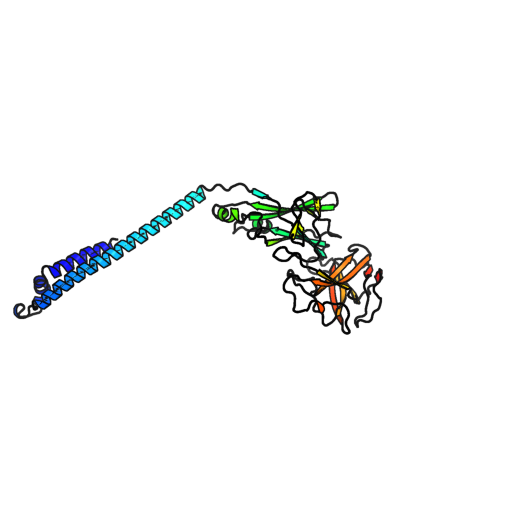A 1 156 ? -10.342 13.461 -1.170 1.00 92.19 156 THR A N 1
ATOM 1166 C CA . THR A 1 156 ? -11.246 14.608 -1.252 1.00 92.19 156 THR A CA 1
ATOM 1167 C C . THR A 1 156 ? -12.274 14.523 -0.125 1.00 92.19 156 THR A C 1
ATOM 1169 O O . THR A 1 156 ? -13.171 13.679 -0.177 1.00 92.19 156 THR A O 1
ATOM 1172 N N . PRO A 1 157 ? -12.156 15.370 0.914 1.00 90.12 157 PRO A N 1
ATOM 1173 C CA . PRO A 1 157 ? -13.201 15.512 1.922 1.00 90.12 157 PRO A CA 1
ATOM 1174 C C . PRO A 1 157 ? -14.515 15.961 1.276 1.00 90.12 157 PRO A C 1
ATOM 1176 O O . PRO A 1 157 ? -14.510 16.793 0.368 1.00 90.12 157 PRO A O 1
ATOM 1179 N N . ARG A 1 158 ? -15.633 15.411 1.742 1.00 87.00 158 ARG A N 1
ATOM 1180 C CA . ARG A 1 158 ? -16.989 15.784 1.329 1.00 87.00 158 ARG A CA 1
ATOM 1181 C C . ARG A 1 158 ? -17.676 16.573 2.445 1.00 87.00 158 ARG A C 1
ATOM 1183 O O . ARG A 1 158 ? -17.347 16.417 3.621 1.00 87.00 158 ARG A O 1
ATOM 1190 N N . ASP A 1 159 ? -18.663 17.384 2.072 1.00 85.38 159 ASP A N 1
ATOM 1191 C CA . ASP A 1 159 ? -19.412 18.234 3.012 1.00 85.38 159 ASP A CA 1
ATOM 1192 C C . ASP A 1 159 ? -20.231 17.428 4.038 1.00 85.38 159 ASP A C 1
ATOM 1194 O O . ASP A 1 159 ? -20.546 17.923 5.116 1.00 85.38 159 ASP A O 1
ATOM 1198 N N . ASP A 1 160 ? -20.553 16.169 3.728 1.00 84.62 160 ASP A N 1
ATOM 1199 C CA . ASP A 1 160 ? -21.285 15.240 4.596 1.00 84.62 160 ASP A CA 1
ATOM 1200 C C . ASP A 1 160 ? -20.380 14.472 5.581 1.00 84.62 160 ASP A C 1
ATOM 1202 O O . ASP A 1 160 ? -20.832 13.546 6.256 1.00 84.62 160 ASP A O 1
ATOM 1206 N N . GLY A 1 161 ? -19.096 14.840 5.666 1.00 83.19 161 GLY A N 1
ATOM 1207 C CA . GLY A 1 161 ? -18.110 14.206 6.543 1.00 83.19 161 GLY A CA 1
ATOM 1208 C C . GLY A 1 161 ? -17.505 12.913 5.989 1.00 83.19 161 GLY A C 1
ATOM 1209 O O . GLY A 1 161 ? -16.679 12.296 6.666 1.00 83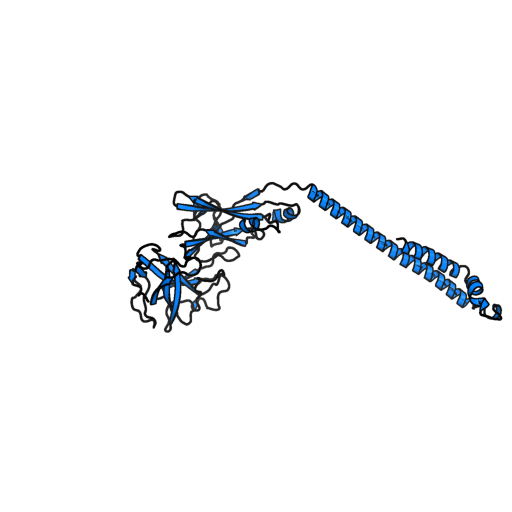.19 161 GLY A O 1
ATOM 1210 N N . ARG A 1 162 ? -17.875 12.496 4.770 1.00 90.06 162 ARG A N 1
ATOM 1211 C CA . ARG A 1 162 ? -17.226 11.378 4.069 1.00 90.06 162 ARG A CA 1
ATOM 1212 C C . ARG A 1 162 ? -15.894 11.804 3.466 1.00 90.06 162 ARG A C 1
ATOM 1214 O O . ARG A 1 162 ? -15.631 12.987 3.243 1.00 90.06 162 ARG A O 1
ATOM 1221 N N . ILE A 1 163 ? -15.062 10.820 3.146 1.00 92.88 163 ILE A N 1
ATOM 1222 C CA . ILE A 1 163 ? -13.841 11.039 2.369 1.00 92.88 163 ILE A CA 1
ATOM 1223 C C . ILE A 1 163 ? -13.915 10.198 1.110 1.00 92.88 163 ILE A C 1
ATOM 1225 O O . ILE A 1 163 ? -14.014 8.977 1.178 1.00 92.88 163 ILE A O 1
ATOM 1229 N N . ASP A 1 164 ? -13.843 10.865 -0.034 1.00 94.62 164 ASP A N 1
ATOM 1230 C CA . ASP A 1 164 ? -13.734 10.204 -1.324 1.00 94.62 164 ASP A CA 1
ATOM 1231 C C . ASP A 1 164 ? -12.259 9.972 -1.646 1.00 94.62 164 ASP A C 1
ATOM 1233 O O . ASP A 1 164 ? -11.449 10.904 -1.602 1.00 94.62 164 ASP A O 1
ATOM 1237 N N . VAL A 1 165 ? -11.902 8.723 -1.924 1.00 95.12 165 VAL A N 1
ATOM 1238 C CA . VAL A 1 165 ? -10.536 8.313 -2.236 1.00 95.12 165 VAL A CA 1
ATOM 1239 C C . VAL A 1 165 ? -10.517 7.624 -3.589 1.00 95.12 165 VAL A C 1
ATOM 1241 O O . VAL A 1 165 ? -11.171 6.603 -3.803 1.00 95.12 165 VAL A O 1
ATOM 1244 N N . THR A 1 166 ? -9.729 8.161 -4.512 1.00 94.31 166 THR A N 1
ATOM 1245 C CA . THR A 1 166 ? -9.520 7.576 -5.840 1.00 94.31 166 THR A CA 1
ATOM 1246 C C . THR A 1 166 ? -8.041 7.322 -6.057 1.00 94.31 166 THR A C 1
ATOM 1248 O O . THR A 1 166 ? -7.249 8.260 -6.009 1.00 94.31 166 THR A O 1
ATOM 1251 N N . ALA A 1 167 ? -7.666 6.075 -6.326 1.00 94.56 167 ALA A N 1
ATOM 1252 C CA . ALA A 1 167 ? -6.325 5.732 -6.776 1.00 94.56 167 ALA A CA 1
ATOM 1253 C C . ALA A 1 167 ? -6.308 5.717 -8.309 1.00 94.56 167 ALA A C 1
ATOM 1255 O O . ALA A 1 167 ? -7.029 4.940 -8.928 1.00 94.56 167 ALA A O 1
ATOM 1256 N N . GLU A 1 168 ? -5.525 6.594 -8.932 1.00 95.50 168 GLU A N 1
ATOM 1257 C CA . GLU A 1 168 ? -5.393 6.672 -10.391 1.00 95.50 168 GLU A CA 1
ATOM 1258 C C . GLU A 1 168 ? -4.012 6.173 -10.824 1.00 95.50 168 GLU A C 1
ATOM 1260 O O . GLU A 1 168 ? -3.010 6.443 -10.164 1.00 95.50 168 GLU A O 1
ATOM 1265 N N . LEU A 1 169 ? -3.944 5.449 -11.940 1.00 96.00 169 LEU A N 1
ATOM 1266 C CA . LEU A 1 169 ? -2.675 5.103 -12.568 1.00 96.00 169 LEU A CA 1
ATOM 1267 C C . LEU A 1 169 ? -2.264 6.223 -13.526 1.00 96.00 169 LEU A C 1
ATOM 1269 O O . LEU A 1 169 ? -3.022 6.577 -14.427 1.00 96.00 169 LEU A O 1
ATOM 1273 N N . SER A 1 170 ? -1.055 6.748 -13.369 1.00 95.19 170 SER A N 1
ATOM 1274 C CA . SER A 1 170 ? -0.491 7.779 -14.241 1.00 95.19 170 SER A CA 1
ATOM 1275 C C . SER A 1 170 ? 0.734 7.264 -14.990 1.00 95.19 170 SER A C 1
ATOM 1277 O O . SER A 1 170 ? 1.556 6.536 -14.428 1.00 95.19 170 SER A O 1
ATOM 1279 N N . TRP A 1 171 ? 0.848 7.664 -16.255 1.00 95.44 171 TRP A N 1
ATOM 1280 C CA . TRP A 1 171 ? 2.005 7.434 -17.108 1.00 95.44 171 TRP A CA 1
ATOM 1281 C C . TRP A 1 171 ? 2.605 8.771 -17.535 1.00 95.44 171 TRP A C 1
ATOM 1283 O O . TRP A 1 171 ? 1.950 9.546 -18.221 1.00 95.44 171 TRP A O 1
ATOM 1293 N N . ALA A 1 172 ? 3.832 9.055 -17.120 1.00 93.94 172 ALA A N 1
ATOM 1294 C CA . ALA A 1 172 ? 4.527 10.309 -17.383 1.00 93.94 172 ALA A CA 1
ATOM 1295 C C . ALA A 1 172 ? 6.019 10.025 -17.622 1.00 93.94 172 ALA A C 1
ATOM 1297 O O . ALA A 1 172 ? 6.806 10.099 -16.680 1.00 93.94 172 ALA A O 1
ATOM 1298 N N . PRO A 1 173 ? 6.416 9.618 -18.839 1.00 93.44 173 PRO A N 1
ATOM 1299 C CA . PRO A 1 173 ? 7.820 9.408 -19.166 1.00 93.44 173 PRO A CA 1
ATOM 1300 C C . PRO A 1 173 ? 8.551 10.745 -19.258 1.00 93.44 173 PRO A C 1
ATOM 1302 O O . PRO A 1 173 ? 7.952 11.756 -19.608 1.00 93.44 173 PRO A O 1
ATOM 1305 N N . GLU A 1 174 ? 9.849 10.738 -18.977 1.00 90.44 174 GLU A N 1
ATOM 1306 C CA . GLU A 1 174 ? 10.713 11.924 -19.045 1.00 90.44 174 GLU A CA 1
ATOM 1307 C C . GLU A 1 174 ? 11.816 11.763 -20.097 1.00 90.44 174 GLU A C 1
ATOM 1309 O O . GLU A 1 174 ? 12.372 12.746 -20.585 1.00 90.44 174 GLU A O 1
ATOM 1314 N N . ARG A 1 175 ? 12.125 10.520 -20.486 1.00 90.06 175 ARG A N 1
ATOM 1315 C CA . ARG A 1 175 ? 13.180 10.191 -21.454 1.00 90.06 175 ARG A CA 1
ATOM 1316 C C . ARG A 1 175 ? 12.822 8.989 -22.321 1.00 90.06 175 ARG A C 1
ATOM 1318 O O . ARG A 1 175 ? 11.974 8.178 -21.963 1.00 90.06 175 ARG A O 1
ATOM 1325 N N . LEU A 1 176 ? 13.535 8.834 -23.439 1.00 88.56 176 LEU A N 1
ATOM 1326 C CA . LEU A 1 176 ? 13.300 7.766 -24.416 1.00 88.56 176 LEU A CA 1
ATOM 1327 C C . LEU A 1 176 ? 13.322 6.364 -23.782 1.00 88.56 176 LEU A C 1
ATOM 1329 O O . LEU A 1 176 ? 12.442 5.557 -24.061 1.00 88.56 176 LEU A O 1
ATOM 1333 N N . GLY A 1 177 ? 14.273 6.096 -22.881 1.00 88.06 177 GLY A N 1
ATOM 1334 C CA . GLY A 1 177 ? 14.387 4.799 -22.201 1.00 88.06 177 GLY A CA 1
ATOM 1335 C C . GLY A 1 177 ? 13.220 4.457 -21.266 1.00 88.06 177 GLY A C 1
ATOM 1336 O O . GLY A 1 177 ? 13.040 3.297 -20.909 1.00 88.06 177 GLY A O 1
ATOM 1337 N N . ASP A 1 178 ? 12.389 5.431 -20.884 1.00 90.88 178 ASP A N 1
ATOM 1338 C CA . ASP A 1 178 ? 11.189 5.142 -20.099 1.00 90.88 178 ASP A CA 1
ATOM 1339 C C . ASP A 1 178 ? 10.141 4.409 -20.945 1.00 90.88 178 ASP A C 1
ATOM 1341 O O . ASP A 1 178 ? 9.352 3.641 -20.401 1.00 90.88 178 ASP A O 1
ATOM 1345 N N . MET A 1 179 ? 10.153 4.582 -22.273 1.00 91.00 179 MET A N 1
ATOM 1346 C CA . MET A 1 179 ? 9.171 3.986 -23.187 1.00 91.00 179 MET A CA 1
ATOM 1347 C C . MET A 1 179 ? 9.143 2.452 -23.128 1.00 91.00 179 MET A C 1
ATOM 1349 O O . MET A 1 179 ? 8.086 1.863 -23.351 1.00 91.00 179 MET A O 1
ATOM 1353 N N . ASP A 1 180 ? 10.237 1.806 -22.721 1.00 89.31 180 ASP A N 1
ATOM 1354 C CA . ASP A 1 180 ? 10.311 0.352 -22.513 1.00 89.31 180 ASP A CA 1
ATOM 1355 C C . ASP A 1 180 ? 9.356 -0.146 -21.412 1.00 89.31 180 ASP A C 1
ATOM 1357 O O . ASP A 1 180 ? 8.974 -1.317 -21.367 1.00 89.31 180 ASP A O 1
ATOM 1361 N N . GLN A 1 181 ? 8.943 0.741 -20.502 1.00 88.19 181 GLN A N 1
ATOM 1362 C CA . GLN A 1 181 ? 8.020 0.421 -19.412 1.00 88.19 181 GLN A CA 1
ATOM 1363 C C . GLN A 1 181 ? 6.553 0.690 -19.767 1.00 88.19 181 GLN A C 1
ATOM 1365 O O . GLN A 1 181 ? 5.668 0.357 -18.972 1.00 88.19 181 GLN A O 1
ATOM 1370 N N . ASN A 1 182 ? 6.280 1.244 -20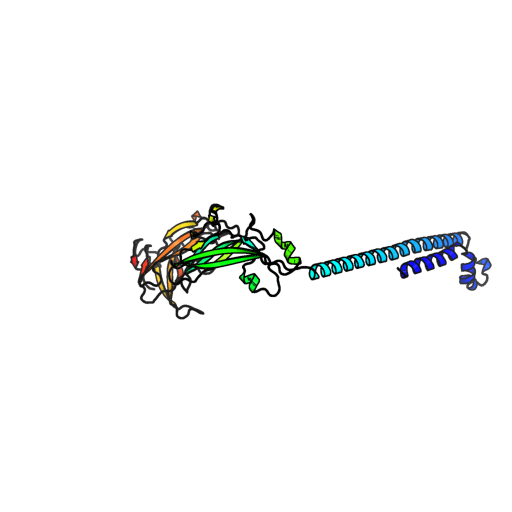.952 1.00 90.25 182 ASN A N 1
ATOM 1371 C CA . ASN A 1 182 ? 4.959 1.714 -21.358 1.00 90.25 182 ASN A CA 1
ATOM 1372 C C . ASN A 1 182 ? 3.874 0.641 -21.201 1.00 90.25 182 ASN A C 1
ATOM 1374 O O . ASN A 1 182 ? 2.842 0.876 -20.572 1.00 90.25 182 ASN A O 1
ATOM 1378 N N . ASP A 1 183 ? 4.118 -0.565 -21.709 1.00 88.81 183 ASP A N 1
ATOM 1379 C CA . ASP A 1 183 ? 3.127 -1.643 -21.653 1.00 88.81 183 ASP A CA 1
ATOM 1380 C C . ASP A 1 183 ? 2.977 -2.248 -20.256 1.00 88.81 183 ASP A C 1
ATOM 1382 O O . ASP A 1 183 ? 1.899 -2.722 -19.902 1.00 88.81 183 ASP A O 1
ATOM 1386 N N . SER A 1 184 ? 4.022 -2.164 -19.427 1.00 87.94 184 SER A N 1
ATOM 1387 C CA . SER A 1 184 ? 3.952 -2.590 -18.026 1.00 87.94 184 SER A CA 1
ATOM 1388 C C . SER A 1 184 ? 3.168 -1.620 -17.138 1.00 87.94 184 SER A C 1
ATOM 1390 O O . SER A 1 184 ? 2.711 -2.009 -16.064 1.00 87.94 184 SER A O 1
ATOM 1392 N N . CYS A 1 185 ? 2.964 -0.378 -17.591 1.00 92.19 185 CYS A N 1
ATOM 1393 C CA . CYS A 1 185 ? 2.157 0.615 -16.895 1.00 92.19 185 CYS A CA 1
ATOM 1394 C C . CYS A 1 185 ? 0.700 0.594 -17.360 1.00 92.19 185 CYS A C 1
ATOM 1396 O O . CYS A 1 185 ? 0.193 1.557 -17.941 1.00 92.19 185 CYS A O 1
ATOM 1398 N N . ARG A 1 186 ? 0.014 -0.526 -17.145 1.00 90.56 186 ARG A N 1
ATOM 1399 C CA . ARG A 1 186 ? -1.409 -0.677 -17.458 1.00 90.56 186 ARG A CA 1
ATOM 1400 C C . ARG A 1 186 ? -2.101 -1.470 -16.366 1.00 90.56 186 ARG A C 1
ATOM 1402 O O . ARG A 1 186 ? -1.489 -2.312 -15.715 1.00 90.56 186 ARG A O 1
ATOM 1409 N N . ILE A 1 187 ? -3.392 -1.215 -16.193 1.00 87.38 187 ILE A N 1
ATOM 1410 C CA . ILE A 1 187 ? -4.231 -1.997 -15.288 1.00 87.38 187 ILE A CA 1
ATOM 1411 C C . ILE A 1 187 ? -4.385 -3.396 -15.893 1.00 87.38 187 ILE A C 1
ATOM 1413 O O . ILE A 1 187 ? -4.930 -3.547 -16.986 1.00 87.38 187 ILE A O 1
ATOM 1417 N N . GLY A 1 188 ? -3.862 -4.407 -15.204 1.00 77.38 188 GLY A N 1
ATOM 1418 C CA . GLY A 1 188 ? -3.800 -5.785 -15.686 1.00 77.38 188 GLY A CA 1
ATOM 1419 C C . GLY A 1 188 ? -4.257 -6.803 -14.644 1.00 77.38 188 GLY A C 1
ATOM 1420 O O . GLY A 1 188 ? -4.877 -6.465 -13.635 1.00 77.38 188 GLY A O 1
ATOM 1421 N N . THR A 1 189 ? -3.977 -8.077 -14.914 1.00 67.69 189 THR A N 1
ATOM 1422 C CA . THR A 1 189 ? -4.239 -9.187 -13.984 1.00 67.69 189 THR A CA 1
ATOM 1423 C C . THR A 1 189 ? -3.138 -9.339 -12.941 1.00 67.69 189 THR A C 1
ATOM 1425 O O . THR A 1 189 ? -3.432 -9.683 -11.803 1.00 67.69 189 THR A O 1
ATOM 1428 N N . ALA A 1 190 ? -1.886 -9.050 -13.306 1.00 72.62 190 ALA A N 1
ATOM 1429 C CA . ALA A 1 190 ? -0.784 -8.974 -12.359 1.00 72.62 190 ALA A CA 1
ATOM 1430 C C . ALA A 1 190 ? -0.833 -7.628 -11.627 1.00 72.62 190 ALA A C 1
ATOM 1432 O O . ALA A 1 190 ? -0.705 -6.574 -12.254 1.00 72.62 190 ALA A O 1
ATOM 1433 N N . ALA A 1 191 ? -1.000 -7.675 -10.311 1.00 83.62 191 ALA A N 1
ATOM 1434 C CA . ALA A 1 191 ? -0.996 -6.507 -9.450 1.00 83.62 191 ALA A CA 1
ATOM 1435 C C . ALA A 1 191 ? -0.226 -6.803 -8.162 1.00 83.62 191 ALA A C 1
ATOM 1437 O O . ALA A 1 191 ? -0.140 -7.949 -7.727 1.00 83.62 191 ALA A O 1
ATOM 1438 N N . LYS A 1 192 ? 0.339 -5.754 -7.576 1.00 88.94 192 LYS A N 1
ATOM 1439 C CA . LYS A 1 192 ? 0.834 -5.734 -6.204 1.00 88.94 192 LYS A CA 1
ATOM 1440 C C . LYS A 1 192 ? -0.130 -4.943 -5.331 1.00 88.94 192 LYS A C 1
ATOM 1442 O O . LYS A 1 192 ? -0.861 -4.085 -5.835 1.00 88.94 192 LYS A O 1
ATOM 1447 N N . MET A 1 193 ? -0.094 -5.209 -4.035 1.00 89.56 193 MET A N 1
ATOM 1448 C CA . MET A 1 193 ? -0.735 -4.360 -3.041 1.00 89.56 193 MET A CA 1
ATOM 1449 C C . MET A 1 193 ? 0.096 -3.092 -2.799 1.00 89.56 193 MET A C 1
ATOM 1451 O O . MET A 1 193 ? 1.317 -3.155 -2.672 1.00 89.56 193 MET A O 1
ATOM 1455 N N . GLU A 1 194 ? -0.590 -1.960 -2.716 1.00 91.44 194 GLU A N 1
ATOM 1456 C CA . GLU A 1 194 ? -0.076 -0.673 -2.252 1.00 91.44 194 GLU A CA 1
ATOM 1457 C C . GLU A 1 194 ? -1.053 -0.100 -1.223 1.00 91.44 194 GLU A C 1
ATOM 1459 O O . GLU A 1 194 ? -2.234 -0.470 -1.194 1.00 91.44 194 GLU A O 1
ATOM 1464 N N . ASP A 1 195 ? -0.576 0.824 -0.396 1.00 92.06 195 ASP A N 1
ATOM 1465 C CA . ASP A 1 195 ? -1.394 1.488 0.608 1.00 92.06 195 ASP A CA 1
ATOM 1466 C C . ASP A 1 195 ? -1.225 3.010 0.601 1.00 92.06 195 ASP A C 1
ATOM 1468 O O . ASP A 1 195 ? -0.286 3.581 0.038 1.00 92.06 195 ASP A O 1
ATOM 1472 N N . VAL A 1 196 ? -2.210 3.689 1.180 1.00 91.50 196 VAL A N 1
ATOM 1473 C CA . VAL A 1 196 ? -2.149 5.116 1.470 1.00 91.50 196 VAL A CA 1
ATOM 1474 C C . VAL A 1 196 ? -2.741 5.376 2.847 1.00 91.50 196 VAL A C 1
ATOM 1476 O O . VAL A 1 196 ? -3.901 5.057 3.116 1.00 91.50 196 VAL A O 1
ATOM 1479 N N . SER A 1 197 ? -1.954 6.008 3.714 1.00 90.12 197 SER A N 1
ATOM 1480 C CA . SER A 1 197 ? -2.432 6.441 5.023 1.00 90.12 197 SER A CA 1
ATOM 1481 C C . SER A 1 197 ? -3.295 7.703 4.918 1.00 90.12 197 SER A C 1
ATOM 1483 O O . SER A 1 197 ? -2.930 8.722 4.319 1.00 90.12 197 SER A O 1
ATOM 1485 N N . LEU A 1 198 ? -4.450 7.644 5.566 1.00 87.69 198 LEU A N 1
ATOM 1486 C CA . LEU A 1 198 ? -5.439 8.698 5.717 1.00 87.69 198 LEU A CA 1
ATOM 1487 C C . LEU A 1 198 ? -5.548 9.084 7.201 1.00 87.69 198 LEU A C 1
ATOM 1489 O O . LEU A 1 198 ? -5.440 8.246 8.100 1.00 87.69 198 LEU A O 1
ATOM 1493 N N . GLY A 1 199 ? -5.798 10.368 7.462 1.00 81.50 199 GLY A N 1
ATOM 1494 C CA . GLY A 1 199 ? -5.878 10.905 8.822 1.00 81.50 199 GLY A CA 1
ATOM 1495 C C . GLY A 1 199 ? -4.510 11.321 9.391 1.00 81.50 199 GLY A C 1
ATOM 1496 O O . GLY A 1 199 ? -3.627 11.699 8.615 1.00 81.50 199 GLY A O 1
ATOM 1497 N N . PRO A 1 200 ? -4.328 11.305 10.727 1.00 77.44 200 PRO A N 1
ATOM 1498 C CA . PRO A 1 200 ? -5.252 10.780 11.739 1.00 77.44 200 PRO A CA 1
ATOM 1499 C C . PRO A 1 200 ? -6.545 11.602 11.873 1.00 77.44 200 PRO A C 1
ATOM 1501 O O . PRO A 1 200 ? -6.539 12.823 11.727 1.00 77.44 200 PRO A O 1
ATOM 1504 N N . PHE A 1 201 ? -7.655 10.924 12.160 1.00 82.31 201 PHE A N 1
ATOM 1505 C CA . PHE A 1 201 ? -8.977 11.509 12.397 1.00 82.31 201 PHE A CA 1
ATOM 1506 C C . PHE A 1 201 ? -9.266 11.627 13.898 1.00 82.31 201 PHE A C 1
ATOM 1508 O O . PHE A 1 201 ? -8.902 10.727 14.650 1.00 82.31 201 PHE A O 1
ATOM 1515 N N . PRO A 1 202 ? -9.944 12.690 14.362 1.00 68.88 202 PRO A N 1
ATOM 1516 C CA . PRO A 1 202 ? -9.997 13.027 15.786 1.00 68.88 202 PRO A CA 1
ATOM 1517 C C . PRO A 1 202 ? -10.798 12.060 16.676 1.00 68.88 202 PRO A C 1
ATOM 1519 O O . PRO A 1 202 ? -10.507 11.995 17.867 1.00 68.88 202 PRO A O 1
ATOM 1522 N N . ALA A 1 203 ? -11.788 11.327 16.150 1.00 68.38 203 ALA A N 1
ATOM 1523 C CA . ALA A 1 203 ? -12.673 10.488 16.976 1.00 68.38 203 ALA A CA 1
ATOM 1524 C C . ALA A 1 203 ? -12.947 9.102 16.377 1.00 68.38 203 ALA A C 1
ATOM 1526 O O . ALA A 1 203 ? -12.683 8.087 17.017 1.00 68.38 203 ALA A O 1
ATOM 1527 N N . THR A 1 204 ? -13.456 9.050 15.147 1.00 73.50 204 THR A N 1
ATOM 1528 C CA . THR A 1 204 ? -13.800 7.804 14.448 1.00 73.50 204 THR A CA 1
ATOM 1529 C C . THR A 1 204 ? -13.263 7.831 13.024 1.00 73.50 204 THR A C 1
ATOM 1531 O O . THR A 1 204 ? -13.035 8.908 12.465 1.00 73.50 204 THR A O 1
ATOM 1534 N N . ALA A 1 205 ? -13.072 6.651 12.428 1.00 77.69 205 ALA A N 1
ATOM 1535 C CA . ALA A 1 205 ? -12.833 6.565 10.994 1.00 77.69 205 ALA A CA 1
ATOM 1536 C C . ALA A 1 205 ? -14.044 7.165 10.249 1.00 77.69 205 ALA A C 1
ATOM 1538 O O . ALA A 1 205 ? -15.187 6.853 10.601 1.00 77.69 205 ALA A O 1
ATOM 1539 N N . PRO A 1 206 ? -13.831 8.057 9.268 1.00 85.19 206 PRO A N 1
ATOM 1540 C CA . PRO A 1 206 ? -14.905 8.531 8.411 1.00 85.19 206 PRO A CA 1
ATOM 1541 C C . PRO A 1 206 ? -15.361 7.405 7.485 1.00 85.19 206 PRO A C 1
ATOM 1543 O O . PRO A 1 206 ? -14.607 6.477 7.194 1.00 85.19 206 PRO A O 1
ATOM 1546 N N . VAL A 1 207 ? -16.579 7.520 6.960 1.00 91.38 207 VAL A N 1
ATOM 1547 C CA . VAL A 1 207 ? -17.012 6.647 5.866 1.00 91.38 207 VAL A CA 1
ATOM 1548 C C . VAL A 1 207 ? -16.178 6.988 4.634 1.00 91.38 207 VAL A C 1
ATOM 1550 O O . VAL A 1 207 ? -16.189 8.131 4.163 1.00 91.38 207 VAL A O 1
ATOM 1553 N N . ILE A 1 208 ? -15.458 5.992 4.123 1.00 94.31 208 ILE A N 1
ATOM 1554 C CA . ILE A 1 208 ? -14.634 6.136 2.928 1.00 94.31 208 ILE A CA 1
ATOM 1555 C C . ILE A 1 208 ? -15.436 5.686 1.715 1.00 94.31 208 ILE A C 1
ATOM 1557 O O . ILE A 1 208 ? -16.008 4.594 1.690 1.00 94.31 208 ILE A O 1
ATOM 1561 N N . THR A 1 209 ? -15.466 6.533 0.695 1.00 95.81 209 THR A N 1
ATOM 1562 C CA . THR A 1 209 ? -16.043 6.205 -0.606 1.00 95.81 209 THR A CA 1
ATOM 1563 C C . THR A 1 209 ? -14.977 6.218 -1.686 1.00 95.81 209 THR A C 1
ATOM 1565 O O . THR A 1 209 ? -13.905 6.792 -1.515 1.00 95.81 209 THR A O 1
ATOM 1568 N N . THR A 1 210 ? -15.275 5.592 -2.814 1.00 95.69 210 THR A N 1
ATOM 1569 C CA . THR A 1 210 ? -14.464 5.686 -4.020 1.00 95.69 210 THR A CA 1
ATOM 1570 C C . THR A 1 210 ? -15.352 5.816 -5.249 1.00 95.69 210 THR A C 1
ATOM 1572 O O . THR A 1 210 ? -16.523 5.437 -5.237 1.00 95.69 210 THR A O 1
ATOM 1575 N N . SER A 1 211 ? -14.781 6.351 -6.325 1.00 94.50 211 SER A N 1
ATOM 1576 C CA . SER A 1 211 ? -15.357 6.276 -7.673 1.00 94.50 211 SER A CA 1
ATOM 1577 C C . SER A 1 211 ? -14.710 5.174 -8.525 1.00 94.50 211 SER A C 1
ATOM 1579 O O . SER A 1 211 ? -15.123 4.952 -9.661 1.00 94.50 211 SER A O 1
ATOM 1581 N N . GLY A 1 212 ? -13.676 4.503 -8.000 1.00 92.88 212 GLY A N 1
ATOM 1582 C CA . GLY A 1 212 ? -12.975 3.403 -8.658 1.00 92.88 212 GLY A CA 1
ATOM 1583 C C . GLY A 1 212 ? -13.649 2.041 -8.456 1.00 92.88 212 GLY A C 1
ATOM 1584 O O . GLY A 1 212 ? -14.637 1.926 -7.722 1.00 92.88 212 GLY A O 1
ATOM 1585 N N . PRO A 1 213 ? -13.138 0.994 -9.124 1.00 94.25 213 PRO A N 1
ATOM 1586 C CA . PRO A 1 213 ? -13.589 -0.369 -8.879 1.00 94.25 213 PRO A CA 1
ATOM 1587 C C . PRO A 1 213 ? -13.177 -0.836 -7.475 1.00 94.25 213 PRO A C 1
ATOM 1589 O O . PRO A 1 213 ? -12.168 -0.378 -6.938 1.00 94.25 213 PRO A O 1
ATOM 1592 N N . ILE A 1 214 ? -13.934 -1.771 -6.899 1.00 93.44 214 ILE A N 1
ATOM 1593 C CA . ILE A 1 214 ? -13.576 -2.428 -5.633 1.00 93.44 214 ILE A CA 1
ATOM 1594 C C . ILE A 1 214 ? -13.251 -3.893 -5.911 1.00 93.44 214 ILE A C 1
ATOM 1596 O O . ILE A 1 214 ? -13.995 -4.576 -6.614 1.00 93.44 214 ILE A O 1
ATOM 1600 N N . LEU A 1 215 ? -12.141 -4.377 -5.364 1.00 90.56 215 LEU A N 1
ATOM 1601 C CA . LEU A 1 215 ? -11.807 -5.792 -5.307 1.00 90.56 215 LEU A CA 1
ATOM 1602 C C . LEU A 1 215 ? -12.312 -6.344 -3.972 1.00 90.56 215 LEU A C 1
ATOM 1604 O O . LEU A 1 215 ? -11.722 -6.093 -2.926 1.00 90.56 215 LEU A O 1
ATOM 1608 N N . ALA A 1 216 ? -13.432 -7.057 -4.006 1.00 83.25 216 ALA A N 1
ATOM 1609 C CA . ALA A 1 216 ? -14.012 -7.661 -2.817 1.00 83.25 216 ALA A CA 1
ATOM 1610 C C . ALA A 1 216 ? -13.124 -8.796 -2.280 1.00 83.25 216 ALA A C 1
ATOM 1612 O O . ALA A 1 216 ? -12.356 -9.408 -3.021 1.00 83.25 216 ALA A O 1
ATOM 1613 N N . ALA A 1 217 ? -13.298 -9.135 -0.999 1.00 74.12 217 ALA A N 1
ATOM 1614 C CA . ALA A 1 217 ? -12.530 -10.176 -0.309 1.00 74.12 217 ALA A CA 1
ATOM 1615 C C . ALA A 1 217 ? -12.534 -11.544 -1.025 1.00 74.12 217 ALA A C 1
ATOM 1617 O O . ALA A 1 217 ? -11.535 -12.254 -0.994 1.00 74.12 217 ALA A O 1
ATO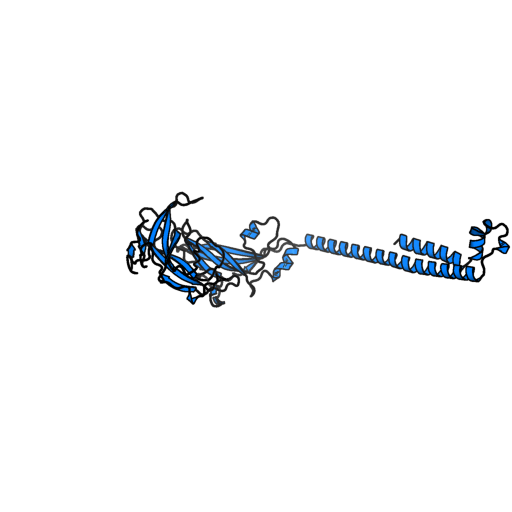M 1618 N N . GLY A 1 218 ? -13.627 -11.894 -1.716 1.00 69.38 218 GLY A N 1
ATOM 1619 C CA . GLY A 1 218 ? -13.737 -13.125 -2.514 1.00 69.38 218 GLY A CA 1
ATOM 1620 C C . GLY A 1 218 ? -13.095 -13.059 -3.908 1.00 69.38 218 GLY A C 1
ATOM 1621 O O . GLY A 1 218 ? -13.306 -13.962 -4.711 1.00 69.38 218 GLY A O 1
ATOM 1622 N N . GLY A 1 219 ? -12.379 -11.978 -4.236 1.00 75.06 219 GLY A N 1
ATOM 1623 C CA . GLY A 1 219 ? -11.801 -11.727 -5.560 1.00 75.06 219 GLY A CA 1
ATOM 1624 C C . GLY A 1 219 ? -12.796 -11.197 -6.601 1.00 75.06 219 GLY A C 1
ATOM 1625 O O . GLY A 1 219 ? -12.406 -10.903 -7.733 1.00 75.06 219 GLY A O 1
ATOM 1626 N N . GLU A 1 220 ? -14.073 -11.045 -6.238 1.00 83.06 220 GLU A N 1
ATOM 1627 C CA . GLU A 1 220 ? -15.089 -10.433 -7.095 1.00 83.06 220 GLU A CA 1
ATOM 1628 C C . GLU A 1 220 ? -14.804 -8.939 -7.291 1.00 83.06 220 GLU A C 1
ATOM 1630 O O . GLU A 1 220 ? -14.450 -8.223 -6.354 1.00 83.06 220 GLU A O 1
ATOM 1635 N N . ARG A 1 221 ? -14.965 -8.449 -8.523 1.00 85.75 221 ARG A N 1
ATOM 1636 C CA . ARG A 1 221 ? -14.781 -7.032 -8.841 1.00 85.75 221 ARG A CA 1
ATOM 1637 C C . ARG A 1 221 ? -16.123 -6.318 -8.884 1.00 85.75 221 ARG A C 1
ATOM 1639 O O . ARG A 1 221 ? -16.929 -6.564 -9.777 1.00 85.75 221 ARG A O 1
ATOM 1646 N N . VAL A 1 222 ? -16.308 -5.364 -7.981 1.00 90.88 222 VAL A N 1
ATOM 1647 C CA . VAL A 1 222 ? -17.376 -4.369 -8.074 1.00 90.88 222 VAL A CA 1
ATOM 1648 C C . VAL A 1 222 ? -16.942 -3.305 -9.077 1.00 90.88 222 VAL A C 1
ATOM 1650 O O . VAL A 1 222 ? -15.842 -2.751 -8.986 1.00 90.88 222 VAL A O 1
ATOM 1653 N N . ALA A 1 223 ? -17.801 -3.029 -10.055 1.00 92.56 223 ALA A N 1
ATOM 1654 C CA . ALA A 1 223 ? -17.528 -2.033 -11.081 1.00 92.56 223 ALA A CA 1
ATOM 1655 C C . ALA A 1 223 ? -17.353 -0.625 -10.486 1.00 92.56 223 ALA A C 1
ATOM 1657 O O . ALA A 1 223 ? -17.903 -0.291 -9.435 1.00 92.56 223 ALA A O 1
ATOM 1658 N N . ALA A 1 224 ? -16.594 0.211 -11.194 1.00 91.94 224 ALA A N 1
ATOM 1659 C CA . ALA A 1 224 ? -16.408 1.608 -10.835 1.00 91.94 224 ALA A CA 1
ATOM 1660 C C . ALA A 1 224 ? -17.751 2.353 -10.859 1.00 91.94 224 ALA A C 1
ATOM 1662 O O . ALA A 1 224 ? -18.419 2.408 -11.893 1.00 91.94 224 ALA A O 1
ATOM 1663 N N . ALA A 1 225 ? -18.137 2.924 -9.722 1.00 92.56 225 ALA A N 1
ATOM 1664 C CA . ALA A 1 225 ? -19.321 3.757 -9.586 1.00 92.56 225 ALA A CA 1
ATOM 1665 C C . ALA A 1 225 ? -19.077 4.823 -8.516 1.00 92.56 225 ALA A C 1
ATOM 1667 O O . ALA A 1 225 ? -18.406 4.577 -7.514 1.00 92.56 225 ALA A O 1
ATOM 1668 N N . ALA A 1 226 ? -19.610 6.023 -8.744 1.00 89.75 226 ALA A N 1
ATOM 1669 C CA . ALA A 1 226 ? -19.457 7.130 -7.812 1.00 89.75 226 ALA A CA 1
ATOM 1670 C C . ALA A 1 226 ? -20.130 6.806 -6.471 1.00 89.75 226 ALA A C 1
ATOM 1672 O O . ALA A 1 226 ? -21.303 6.435 -6.430 1.00 89.75 226 ALA A O 1
ATOM 1673 N N . GLY A 1 227 ? -19.393 6.995 -5.375 1.00 89.94 227 GLY A N 1
ATOM 1674 C CA . GLY A 1 227 ? -19.916 6.781 -4.028 1.00 89.94 227 GLY A CA 1
ATOM 1675 C C . GLY A 1 227 ? -19.929 5.320 -3.578 1.00 89.94 227 GLY A C 1
ATOM 1676 O O . GLY A 1 227 ? -20.566 5.026 -2.566 1.00 89.94 227 GLY A O 1
ATOM 1677 N N . ASN A 1 228 ? -19.226 4.421 -4.279 1.00 94.62 228 ASN A N 1
ATOM 1678 C CA . ASN A 1 228 ? -18.979 3.067 -3.791 1.00 94.62 228 ASN A CA 1
ATOM 1679 C C . ASN A 1 228 ? -18.373 3.140 -2.384 1.00 94.62 228 ASN A C 1
ATOM 1681 O O . ASN A 1 228 ? -17.348 3.791 -2.187 1.00 94.62 228 ASN A O 1
ATOM 1685 N N . VAL A 1 229 ? -19.005 2.493 -1.405 1.00 94.75 229 VAL A N 1
ATOM 1686 C CA . VAL A 1 229 ? -18.501 2.465 -0.026 1.00 94.75 229 VAL A CA 1
ATOM 1687 C C . VAL A 1 229 ? -17.351 1.469 0.044 1.00 94.75 229 VAL A C 1
ATOM 1689 O O . VAL A 1 229 ? -17.520 0.297 -0.290 1.00 94.75 229 VAL A O 1
ATOM 1692 N N . VAL A 1 230 ? -16.182 1.944 0.464 1.00 94.75 230 VAL A N 1
ATOM 1693 C CA . VAL A 1 230 ? -15.001 1.099 0.633 1.00 94.75 230 VAL A CA 1
ATOM 1694 C C . VAL A 1 230 ? -15.180 0.276 1.913 1.00 94.75 230 VAL A C 1
ATOM 1696 O O . VAL A 1 230 ? -15.500 0.857 2.950 1.00 94.75 230 VAL A O 1
ATOM 1699 N N . PRO A 1 231 ? -15.008 -1.057 1.873 1.00 93.25 231 PRO A N 1
ATOM 1700 C CA . PRO A 1 231 ? -15.202 -1.893 3.050 1.00 93.25 231 PRO A CA 1
ATOM 1701 C C . PRO A 1 231 ? -14.071 -1.714 4.070 1.00 93.25 231 PRO A C 1
ATOM 1703 O O . PRO A 1 231 ? -12.893 -1.632 3.710 1.00 93.25 231 PRO A O 1
ATOM 1706 N N . GLU A 1 232 ? -14.436 -1.718 5.351 1.00 91.00 232 GLU A N 1
ATOM 1707 C CA . GLU A 1 232 ? -13.481 -1.893 6.444 1.00 91.00 232 GLU A CA 1
ATOM 1708 C C . GLU A 1 232 ? -13.031 -3.353 6.502 1.00 91.00 232 GLU A C 1
ATOM 1710 O O . GLU A 1 232 ? -13.848 -4.276 6.483 1.00 91.00 232 GLU A O 1
ATOM 1715 N N . LEU A 1 233 ? -11.725 -3.557 6.576 1.00 89.00 233 LEU A N 1
ATOM 1716 C CA . LEU A 1 233 ? -11.086 -4.855 6.633 1.00 89.00 233 LEU A CA 1
ATOM 1717 C C . LEU A 1 233 ? -10.682 -5.157 8.069 1.00 89.00 233 LEU A C 1
ATOM 1719 O O . LEU A 1 233 ? -10.135 -4.318 8.785 1.00 89.00 233 LEU A O 1
ATOM 1723 N N . ALA A 1 234 ? -10.901 -6.402 8.475 1.00 83.25 234 ALA A N 1
ATOM 1724 C CA . ALA A 1 234 ? -10.478 -6.872 9.786 1.00 83.25 234 ALA A CA 1
ATOM 1725 C C . ALA A 1 234 ? -8.956 -7.104 9.875 1.00 83.25 234 ALA A C 1
ATOM 1727 O O . ALA A 1 234 ? -8.403 -7.166 10.980 1.00 83.25 234 ALA A O 1
ATOM 1728 N N . GLU A 1 235 ? -8.295 -7.253 8.727 1.00 82.38 235 GLU A N 1
ATOM 1729 C CA . GLU A 1 235 ? -6.885 -7.588 8.574 1.00 82.38 235 GLU A CA 1
ATOM 1730 C C . GLU A 1 235 ? -6.289 -6.837 7.376 1.00 82.38 235 GLU A C 1
ATOM 1732 O O . GLU A 1 235 ? -6.986 -6.559 6.399 1.00 82.38 235 GLU A O 1
ATOM 1737 N N . VAL A 1 236 ? -4.988 -6.549 7.440 1.00 85.06 236 VAL A N 1
ATOM 1738 C CA . VAL A 1 236 ? -4.208 -6.101 6.282 1.00 85.06 236 VAL A CA 1
ATOM 1739 C C . VAL A 1 236 ? -4.265 -7.184 5.191 1.00 85.06 236 VAL A C 1
ATOM 1741 O O . VAL A 1 236 ? -4.041 -8.353 5.519 1.00 85.06 236 VAL A O 1
ATOM 1744 N N . PRO A 1 237 ? -4.553 -6.837 3.921 1.00 86.06 237 PRO A N 1
ATOM 1745 C CA . PRO A 1 237 ? -4.543 -7.808 2.832 1.00 86.06 237 PRO A CA 1
ATOM 1746 C C . PRO A 1 237 ? -3.167 -8.456 2.630 1.00 86.06 237 PRO A C 1
ATOM 1748 O O . PRO A 1 237 ? -2.125 -7.880 2.948 1.00 86.06 237 PRO A O 1
ATOM 1751 N N . ASN A 1 238 ? -3.158 -9.653 2.049 1.00 80.88 238 ASN A N 1
ATOM 1752 C CA . ASN A 1 238 ? -1.931 -10.295 1.596 1.00 80.88 238 ASN A CA 1
ATOM 1753 C C . ASN A 1 238 ? -1.329 -9.530 0.402 1.00 80.88 238 ASN A C 1
ATOM 1755 O O . ASN A 1 238 ? -1.998 -8.746 -0.273 1.00 80.88 238 ASN A O 1
ATOM 1759 N N . ALA A 1 239 ? -0.057 -9.793 0.090 1.00 80.00 239 ALA A N 1
ATOM 1760 C CA . ALA A 1 239 ? 0.658 -9.113 -0.998 1.00 80.00 239 ALA A CA 1
ATOM 1761 C C . ALA A 1 239 ? 0.002 -9.280 -2.387 1.00 80.00 239 ALA A C 1
ATOM 1763 O O . ALA A 1 239 ? 0.190 -8.430 -3.259 1.00 80.00 239 ALA A O 1
ATOM 1764 N N . ASP A 1 240 ? -0.764 -10.356 -2.583 1.00 76.62 240 ASP A N 1
ATOM 1765 C CA . ASP A 1 240 ? -1.536 -10.643 -3.797 1.00 76.62 240 ASP A CA 1
ATOM 1766 C C . ASP A 1 240 ? -2.915 -9.950 -3.838 1.00 76.62 240 ASP A C 1
ATOM 1768 O O . ASP A 1 240 ? -3.642 -10.071 -4.823 1.00 76.62 240 ASP A O 1
ATOM 1772 N N . GLY A 1 241 ? -3.270 -9.202 -2.788 1.00 77.19 241 GLY A N 1
ATOM 1773 C CA . GLY A 1 241 ? -4.538 -8.494 -2.641 1.00 77.19 241 GLY A CA 1
ATOM 1774 C C . GLY A 1 241 ? -5.681 -9.339 -2.074 1.00 77.19 241 GLY A C 1
ATOM 1775 O O . GLY A 1 241 ? -6.785 -8.815 -1.920 1.00 77.19 241 GLY A O 1
ATOM 1776 N N . SER A 1 242 ? -5.446 -10.615 -1.748 1.00 82.06 242 SER A N 1
ATOM 1777 C CA . SER A 1 242 ? -6.435 -11.434 -1.040 1.00 82.06 242 SER A CA 1
ATOM 1778 C C . SER A 1 242 ? -6.638 -10.929 0.391 1.00 82.06 242 SER A C 1
ATOM 1780 O O . SER A 1 242 ? -5.695 -10.489 1.051 1.00 82.06 242 SER A O 1
ATOM 1782 N N . VAL A 1 243 ? -7.882 -10.966 0.876 1.00 86.06 243 VAL A N 1
ATOM 1783 C CA . VAL A 1 243 ? -8.216 -10.553 2.245 1.00 86.06 243 VAL A CA 1
ATOM 1784 C C . VAL A 1 243 ? -8.177 -11.786 3.153 1.00 86.06 243 VAL A C 1
ATOM 1786 O O . VAL A 1 243 ? -8.944 -12.718 2.903 1.00 86.06 243 VAL A O 1
ATOM 1789 N N . PRO A 1 244 ? -7.327 -11.799 4.195 1.00 85.94 244 PRO A N 1
ATOM 1790 C CA . PRO A 1 244 ? -7.247 -12.897 5.153 1.00 85.94 244 PRO A CA 1
ATOM 1791 C C . PRO A 1 244 ? -8.581 -13.191 5.844 1.00 85.94 244 PRO A C 1
ATOM 1793 O O . PRO A 1 244 ? -9.323 -12.273 6.217 1.00 85.94 244 PRO A O 1
ATOM 1796 N N . ALA A 1 245 ? -8.879 -14.472 6.046 1.00 86.69 245 ALA A N 1
ATOM 1797 C CA . ALA A 1 245 ? -10.002 -14.896 6.856 1.00 86.69 245 ALA A CA 1
ATOM 1798 C C . ALA A 1 245 ? -9.670 -14.723 8.341 1.00 86.69 245 ALA A C 1
ATOM 1800 O 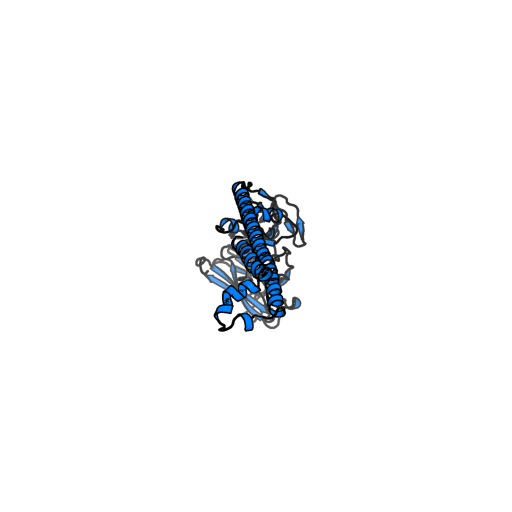O . ALA A 1 245 ? -8.625 -15.145 8.841 1.00 86.69 245 ALA A O 1
ATOM 1801 N N . VAL A 1 246 ? -10.613 -14.132 9.074 1.00 87.50 246 VAL A N 1
ATOM 1802 C CA . VAL A 1 246 ? -10.493 -13.941 10.518 1.00 87.50 246 VAL A CA 1
ATOM 1803 C C . VAL A 1 246 ? -11.635 -14.614 11.265 1.00 87.50 246 VAL A C 1
ATOM 1805 O O . VAL A 1 246 ? -12.776 -14.652 10.805 1.00 87.50 246 VAL A O 1
ATOM 1808 N N . SER A 1 247 ? -11.329 -15.122 12.455 1.00 89.00 247 SER A N 1
ATOM 1809 C CA . SER A 1 247 ? -12.292 -15.763 13.348 1.00 89.00 247 SER A CA 1
ATOM 1810 C C . SER A 1 247 ? -12.147 -15.204 14.758 1.00 89.00 247 SER A C 1
ATOM 1812 O O . SER A 1 247 ? -11.092 -15.336 15.379 1.00 89.00 247 SER A O 1
ATOM 1814 N N . ASP A 1 248 ? -13.211 -14.592 15.282 1.00 90.06 248 ASP A N 1
ATOM 1815 C CA . ASP A 1 248 ? -13.281 -14.187 16.689 1.00 90.06 248 ASP A CA 1
ATOM 1816 C C . ASP A 1 248 ? -13.320 -15.443 17.584 1.00 90.06 248 ASP A C 1
ATOM 1818 O O . ASP A 1 248 ? -14.134 -16.346 17.383 1.00 90.06 248 ASP A O 1
ATOM 1822 N N . ARG A 1 249 ? -12.435 -15.500 18.587 1.00 90.88 249 ARG A N 1
ATOM 1823 C CA . ARG A 1 249 ? -12.253 -16.648 19.499 1.00 90.88 249 ARG A CA 1
ATOM 1824 C C . ARG A 1 249 ? -12.778 -16.404 20.910 1.00 90.88 249 ARG A C 1
ATOM 1826 O O . ARG A 1 249 ? -12.774 -17.325 21.723 1.00 90.88 249 ARG A O 1
ATOM 1833 N N . GLY A 1 250 ? -13.223 -15.183 21.197 1.00 90.06 250 GLY A N 1
ATOM 1834 C CA . GLY A 1 250 ? -13.836 -14.796 22.465 1.00 90.06 250 GLY A CA 1
ATOM 1835 C C . GLY A 1 250 ? -13.273 -13.494 23.029 1.00 90.06 250 GLY A C 1
ATOM 1836 O O . GLY A 1 250 ? -12.388 -12.867 22.447 1.00 90.06 250 GLY A O 1
ATOM 1837 N N . VAL A 1 251 ? -13.807 -13.084 24.178 1.00 92.06 251 VAL A N 1
ATOM 1838 C CA . VAL A 1 251 ? -13.373 -11.890 24.915 1.00 92.06 251 VAL A CA 1
ATOM 1839 C C . VAL A 1 251 ? -12.431 -12.315 26.042 1.00 92.06 251 VAL A C 1
ATOM 1841 O O . VAL A 1 251 ? -12.691 -13.296 26.738 1.00 92.06 251 VAL A O 1
ATOM 1844 N N . LEU A 1 252 ? -11.328 -11.593 26.209 1.00 93.44 252 LEU A N 1
ATOM 1845 C CA . LEU A 1 252 ? -10.347 -11.808 27.266 1.00 93.44 252 LEU A CA 1
ATOM 1846 C C . LEU A 1 252 ? -10.705 -10.987 28.514 1.00 93.44 252 LEU A C 1
ATOM 1848 O O . LEU A 1 252 ? -11.124 -9.834 28.371 1.00 93.44 252 LEU A O 1
ATOM 1852 N N . PRO A 1 253 ? -10.514 -11.533 29.731 1.00 94.38 253 PRO A N 1
ATOM 1853 C CA . PRO A 1 253 ? -10.765 -10.785 30.954 1.00 94.38 253 PRO A CA 1
ATOM 1854 C C . PRO A 1 253 ? -9.809 -9.607 31.121 1.00 94.38 253 PRO A C 1
ATOM 1856 O O . PRO A 1 253 ? -8.592 -9.759 30.980 1.00 94.38 253 PRO A O 1
ATOM 1859 N N . ILE A 1 254 ? -10.358 -8.447 31.475 1.00 95.75 254 ILE A N 1
ATOM 1860 C CA . ILE A 1 254 ? -9.571 -7.262 31.819 1.00 95.75 254 ILE A CA 1
ATOM 1861 C C . ILE A 1 254 ? -9.221 -7.307 33.305 1.00 95.75 254 ILE A C 1
ATOM 1863 O O . ILE A 1 254 ? -10.066 -7.600 34.146 1.00 95.75 254 ILE A O 1
ATOM 1867 N N . VAL A 1 255 ? -7.969 -6.987 33.622 1.00 95.75 255 VAL A N 1
ATOM 1868 C CA . VAL A 1 255 ? -7.461 -6.908 34.993 1.00 95.75 255 VAL A CA 1
ATOM 1869 C C . VAL A 1 255 ? -7.571 -5.498 35.538 1.00 95.75 255 VAL A C 1
ATOM 1871 O O . VAL A 1 255 ? -8.099 -5.293 36.623 1.00 95.75 255 VAL A O 1
ATOM 1874 N N . SER A 1 256 ? -7.036 -4.523 34.805 1.00 94.69 256 SER A N 1
ATOM 1875 C CA . SER A 1 256 ? -7.004 -3.124 35.226 1.00 94.69 256 SER A CA 1
ATOM 1876 C C . SER A 1 256 ? -6.662 -2.204 34.062 1.00 94.69 256 SER A C 1
ATOM 1878 O O . SER A 1 256 ? -6.209 -2.661 33.010 1.00 94.69 256 SER A O 1
ATOM 1880 N N . TYR A 1 257 ? -6.804 -0.898 34.272 1.00 94.00 257 TYR A N 1
ATOM 1881 C CA . TYR A 1 257 ? -6.291 0.116 33.358 1.00 94.00 257 TYR A CA 1
ATOM 1882 C C . TYR A 1 257 ? -5.425 1.159 34.069 1.00 94.00 257 TYR A C 1
ATOM 1884 O O . TYR A 1 257 ? -5.646 1.471 35.237 1.00 94.00 257 TYR A O 1
ATOM 1892 N N . ALA A 1 258 ? -4.482 1.740 33.338 1.00 91.94 258 ALA A N 1
ATOM 1893 C CA . ALA A 1 258 ? -3.678 2.882 33.741 1.00 91.94 258 ALA A CA 1
ATOM 1894 C C . ALA A 1 258 ? -3.841 4.020 32.726 1.00 91.94 258 ALA A C 1
ATOM 1896 O O . ALA A 1 258 ? -4.142 3.794 31.553 1.00 91.94 258 ALA A O 1
ATOM 1897 N N . ILE A 1 259 ? -3.623 5.254 33.180 1.00 89.88 259 ILE A N 1
ATOM 1898 C CA . ILE A 1 259 ? -3.514 6.422 32.303 1.00 89.88 259 ILE A CA 1
ATOM 1899 C C . ILE A 1 259 ? -2.058 6.855 32.334 1.00 89.88 259 ILE A C 1
ATOM 1901 O O . ILE A 1 259 ? -1.556 7.282 33.373 1.00 89.88 259 ILE A O 1
ATOM 1905 N N . VAL A 1 260 ? -1.378 6.710 31.203 1.00 87.94 260 VAL A N 1
ATOM 1906 C CA . VAL A 1 260 ? 0.070 6.899 31.093 1.00 87.94 260 VAL A CA 1
ATOM 1907 C C . VAL A 1 260 ? 0.389 8.063 30.155 1.00 87.94 260 VAL A C 1
ATOM 1909 O O . VAL A 1 260 ? -0.312 8.260 29.159 1.00 87.94 260 VAL A O 1
ATOM 1912 N N . PRO A 1 261 ? 1.430 8.864 30.439 1.00 84.62 261 PRO A N 1
ATOM 1913 C CA . PRO A 1 261 ? 1.819 9.949 29.553 1.00 84.62 261 PRO A CA 1
ATOM 1914 C C . PRO A 1 261 ? 2.358 9.415 28.221 1.00 84.62 261 PRO A C 1
ATOM 1916 O O . PRO A 1 261 ? 2.917 8.314 28.120 1.00 84.62 261 PRO A O 1
ATOM 1919 N N . GLY A 1 262 ? 2.204 10.227 27.183 1.00 75.94 262 GLY A N 1
ATOM 1920 C CA . GLY A 1 262 ? 2.837 10.005 25.898 1.00 75.94 262 GLY A CA 1
ATOM 1921 C C . GLY A 1 262 ? 4.349 10.151 25.938 1.00 75.94 262 GLY A C 1
ATOM 1922 O O . GLY A 1 262 ? 4.928 10.759 26.836 1.00 75.94 262 GLY A O 1
ATOM 1923 N N . TYR A 1 263 ? 4.995 9.620 24.906 1.00 71.00 263 TYR A N 1
ATOM 1924 C CA . TYR A 1 263 ? 6.430 9.772 24.686 1.00 71.00 263 TYR A CA 1
ATOM 1925 C C . TYR A 1 263 ? 6.695 10.509 23.365 1.00 71.00 263 TYR A C 1
ATOM 1927 O O . TYR A 1 263 ? 5.818 10.631 22.507 1.00 71.00 263 TYR A O 1
ATOM 1935 N N . GLY A 1 264 ? 7.921 11.009 23.188 1.00 77.00 264 GLY A N 1
ATOM 1936 C CA . GLY A 1 264 ? 8.361 11.620 21.927 1.00 77.00 264 GLY A CA 1
ATOM 1937 C C . GLY A 1 264 ? 7.625 12.919 21.582 1.00 77.00 264 GLY A C 1
ATOM 1938 O O . GLY A 1 264 ? 7.631 13.853 22.380 1.00 77.00 264 GLY A O 1
ATOM 1939 N N . LEU A 1 265 ? 7.023 12.972 20.388 1.00 66.81 265 LEU A N 1
ATOM 1940 C CA . LEU A 1 265 ? 6.256 14.119 19.875 1.00 66.81 265 LEU A CA 1
ATOM 1941 C C . LEU A 1 265 ? 4.871 14.279 20.531 1.00 66.81 265 LEU A C 1
ATOM 1943 O O . LEU A 1 265 ? 4.191 15.267 20.277 1.00 66.81 265 LEU A O 1
ATOM 1947 N N . TYR A 1 266 ? 4.455 13.339 21.387 1.00 70.75 266 TYR A N 1
ATOM 1948 C CA . TYR A 1 266 ? 3.114 13.297 21.980 1.00 70.75 266 TYR A CA 1
ATOM 1949 C C . TYR A 1 266 ? 3.127 13.386 23.514 1.00 70.75 266 TYR A C 1
ATOM 1951 O O . TYR A 1 266 ? 2.245 12.839 24.168 1.00 70.75 266 TYR A O 1
ATOM 1959 N N . ARG A 1 267 ? 4.130 14.044 24.114 1.00 76.56 267 ARG A N 1
ATOM 1960 C CA . ARG A 1 267 ? 4.303 14.116 25.585 1.00 76.56 267 ARG A CA 1
ATOM 1961 C C . ARG A 1 267 ? 3.104 14.700 26.333 1.00 76.56 267 ARG A C 1
ATOM 1963 O O . ARG A 1 267 ? 2.842 14.281 27.453 1.00 76.56 267 ARG A O 1
ATOM 1970 N N . ASP A 1 268 ? 2.368 15.610 25.702 1.00 76.81 268 ASP A N 1
ATOM 1971 C CA . ASP A 1 268 ? 1.209 16.278 26.310 1.00 76.81 268 ASP A CA 1
ATOM 1972 C C . ASP A 1 268 ? -0.085 15.453 26.211 1.00 76.81 268 ASP A C 1
ATOM 1974 O O . ASP A 1 268 ? -1.152 15.880 26.650 1.00 76.81 268 ASP A O 1
ATOM 1978 N N . ALA A 1 269 ? -0.025 14.273 25.594 1.00 78.19 269 ALA A N 1
ATOM 1979 C CA . ALA A 1 269 ? -1.159 13.374 25.491 1.00 78.19 269 ALA A CA 1
ATOM 1980 C C . ALA A 1 269 ? -1.138 12.313 26.597 1.00 78.19 269 ALA A C 1
ATOM 1982 O O . ALA A 1 269 ? -0.084 11.854 27.033 1.00 78.19 269 ALA A O 1
ATOM 1983 N N . GLN A 1 270 ? -2.330 11.907 27.024 1.00 84.88 270 GLN A N 1
ATOM 1984 C CA . GLN A 1 270 ? -2.543 10.803 27.951 1.00 84.88 270 GLN A CA 1
ATOM 1985 C C . GLN A 1 270 ? -3.089 9.605 27.180 1.00 84.88 270 GLN A C 1
ATOM 1987 O O . GLN A 1 270 ? -3.974 9.758 26.338 1.00 84.88 270 GLN A O 1
ATOM 1992 N N . TYR A 1 271 ? -2.562 8.424 27.473 1.00 82.25 271 TYR A N 1
ATOM 1993 C CA . TYR A 1 271 ? -2.913 7.177 26.808 1.00 82.25 271 TYR A CA 1
ATOM 1994 C C . TYR A 1 271 ? -3.534 6.201 27.788 1.00 82.25 271 TYR A C 1
ATOM 1996 O O . TYR A 1 271 ? -3.106 6.120 28.940 1.00 82.25 271 TYR A O 1
ATOM 2004 N N . LEU A 1 272 ? -4.527 5.455 27.315 1.00 87.06 272 LEU A N 1
ATOM 2005 C CA . LEU A 1 272 ? -5.077 4.345 28.071 1.00 87.06 272 LEU A CA 1
ATOM 2006 C C . LEU A 1 272 ? -4.138 3.151 27.916 1.00 87.06 272 LEU A C 1
ATOM 2008 O O . LEU A 1 272 ? -3.773 2.773 26.809 1.00 87.06 272 LEU A O 1
ATOM 2012 N N . GLU A 1 273 ? -3.747 2.550 29.023 1.00 89.50 273 GLU A N 1
ATOM 2013 C CA . GLU A 1 273 ? -2.993 1.306 29.049 1.00 89.50 273 GLU A CA 1
ATOM 2014 C C . GLU A 1 273 ? -3.841 0.262 29.764 1.00 89.50 273 GLU A C 1
ATOM 2016 O O . GLU A 1 273 ? -4.330 0.509 30.863 1.00 89.50 273 GLU A O 1
ATOM 2021 N N . VAL A 1 274 ? -4.082 -0.880 29.129 1.00 91.31 274 VAL A N 1
ATOM 2022 C CA . VAL A 1 274 ? -5.013 -1.892 29.633 1.00 91.31 274 VAL A CA 1
ATOM 2023 C C . VAL A 1 274 ? -4.266 -3.183 29.863 1.00 91.31 274 VAL A C 1
ATOM 2025 O O . VAL A 1 274 ? -3.561 -3.674 28.984 1.00 91.31 274 VAL A O 1
ATOM 2028 N N . SER A 1 275 ? -4.438 -3.727 31.062 1.00 93.94 275 SER A N 1
ATOM 2029 C CA . SER A 1 275 ? -3.922 -5.032 31.447 1.00 93.94 275 SER A CA 1
ATOM 2030 C C . SER A 1 275 ? -5.031 -6.070 31.352 1.00 93.94 275 SER A C 1
ATOM 2032 O O . SER A 1 275 ? -6.122 -5.854 31.875 1.00 93.94 275 SER A O 1
ATOM 2034 N N . TYR A 1 276 ? -4.760 -7.195 30.705 1.00 93.94 276 TYR A N 1
ATOM 2035 C CA . TYR A 1 276 ? -5.724 -8.264 30.443 1.00 93.94 276 TYR A CA 1
ATOM 2036 C C . TYR A 1 276 ? -5.062 -9.640 30.550 1.00 93.94 276 TYR A C 1
ATOM 2038 O O . TYR A 1 276 ? -3.835 -9.761 30.577 1.00 93.94 276 TYR A O 1
ATOM 2046 N N . LEU A 1 277 ? -5.880 -10.686 30.643 1.00 93.31 277 LEU A N 1
ATOM 2047 C CA . LEU A 1 277 ? -5.418 -12.059 30.822 1.00 93.31 277 LEU A CA 1
ATOM 2048 C C . LEU A 1 277 ? -5.389 -12.822 29.504 1.00 93.31 277 LEU A C 1
ATOM 2050 O O . LEU A 1 277 ? -6.388 -12.893 28.794 1.00 93.31 277 LEU A O 1
ATOM 2054 N N . VAL A 1 278 ? -4.256 -13.462 29.225 1.00 91.50 278 VAL A N 1
ATOM 2055 C CA . VAL A 1 278 ? -4.075 -14.381 28.094 1.00 91.50 278 VAL A CA 1
ATOM 2056 C C . VAL A 1 278 ? -3.738 -15.772 28.636 1.00 91.50 278 VAL A C 1
ATOM 2058 O O . VAL A 1 278 ? -2.924 -15.872 29.558 1.00 91.50 278 VAL A O 1
ATOM 2061 N N . PRO A 1 279 ? -4.307 -16.869 28.107 1.00 89.62 279 PRO A N 1
ATOM 2062 C CA . PRO A 1 279 ? -3.917 -18.212 28.535 1.00 89.62 279 PRO A CA 1
ATOM 2063 C C . PRO A 1 279 ? -2.436 -18.494 28.224 1.00 89.62 279 PRO A C 1
ATOM 2065 O O . PRO A 1 279 ? -1.962 -18.193 27.128 1.00 89.62 279 PRO A O 1
ATOM 2068 N N . LYS A 1 280 ? -1.682 -19.094 29.161 1.00 83.25 280 LYS A N 1
ATOM 2069 C CA . LYS A 1 280 ? -0.212 -19.232 29.035 1.00 83.25 280 LYS A CA 1
ATOM 2070 C C . LYS A 1 280 ? 0.263 -19.996 27.791 1.00 83.25 280 LYS A C 1
ATOM 2072 O O . LYS A 1 280 ? 1.355 -19.707 27.315 1.00 83.25 280 LYS A O 1
ATOM 2077 N N . GLY A 1 281 ? -0.540 -20.918 27.259 1.00 77.88 281 GLY A N 1
ATOM 2078 C CA . GLY A 1 281 ? -0.222 -21.693 26.052 1.00 77.88 281 GLY A CA 1
ATOM 2079 C C . GLY A 1 281 ? -0.537 -20.992 24.726 1.00 77.88 281 GLY A C 1
ATOM 2080 O O . GLY A 1 281 ? -0.144 -21.488 23.677 1.00 77.88 281 GLY A O 1
ATOM 2081 N N . VAL A 1 282 ? -1.231 -19.852 24.754 1.00 82.06 282 VAL A N 1
ATOM 2082 C CA . VAL A 1 282 ? -1.581 -19.105 23.541 1.00 82.06 282 VAL A CA 1
ATOM 2083 C C . VAL A 1 282 ? -0.462 -18.115 23.252 1.00 82.06 282 VAL A C 1
ATOM 2085 O O . VAL A 1 282 ? -0.237 -17.199 24.046 1.00 82.06 282 VAL A O 1
ATOM 2088 N N . GLN A 1 283 ? 0.257 -18.285 22.145 1.00 80.12 283 GLN A N 1
ATOM 2089 C CA . GLN A 1 283 ? 1.162 -17.246 21.645 1.00 80.12 283 GLN A CA 1
ATOM 2090 C C . GLN A 1 283 ? 0.311 -16.192 20.953 1.00 80.12 283 GLN A C 1
ATOM 2092 O O . GLN A 1 283 ? -0.463 -16.536 20.067 1.00 80.12 283 GLN A O 1
ATOM 2097 N N . VAL A 1 284 ? 0.407 -14.942 21.401 1.00 77.69 284 VAL A N 1
ATOM 2098 C CA . VAL A 1 284 ? -0.371 -13.849 20.818 1.00 77.69 284 VAL A CA 1
ATOM 2099 C C . VAL A 1 284 ? 0.550 -12.767 20.304 1.00 77.69 284 VAL A C 1
ATOM 2101 O O . VAL A 1 284 ? 1.512 -12.405 20.983 1.00 77.69 284 VAL A O 1
ATOM 2104 N N . ASP A 1 285 ? 0.218 -12.241 19.133 1.00 72.25 285 ASP A N 1
ATOM 2105 C CA . ASP A 1 285 ? 0.765 -10.975 18.672 1.00 72.25 285 ASP A CA 1
ATOM 2106 C C . ASP A 1 285 ? -0.115 -9.823 19.183 1.00 72.25 285 ASP A C 1
ATOM 2108 O O . ASP A 1 285 ? -1.336 -9.805 18.979 1.00 72.25 285 ASP A O 1
ATOM 2112 N N . ASP A 1 286 ? 0.513 -8.881 19.883 1.00 63.69 286 ASP A N 1
ATOM 2113 C CA . ASP A 1 286 ? -0.089 -7.619 20.288 1.00 63.69 286 ASP A CA 1
ATOM 2114 C C . ASP A 1 286 ? 0.312 -6.581 19.239 1.00 63.69 286 ASP A C 1
ATOM 2116 O O . ASP A 1 286 ? 1.393 -5.996 19.313 1.00 63.69 286 ASP A O 1
ATOM 2120 N N . ARG A 1 287 ? -0.560 -6.390 18.238 1.00 61.72 287 ARG A N 1
ATOM 2121 C CA . ARG A 1 287 ? -0.385 -5.612 16.987 1.00 61.72 287 ARG A CA 1
ATOM 2122 C C . ARG A 1 287 ? -0.013 -4.128 17.139 1.00 61.72 287 ARG A C 1
ATOM 2124 O O . ARG A 1 287 ? -0.157 -3.336 16.209 1.00 61.72 287 ARG A O 1
ATOM 2131 N N . THR A 1 288 ? 0.457 -3.714 18.303 1.00 52.19 288 THR A N 1
ATOM 2132 C CA . THR A 1 288 ? 0.862 -2.348 18.611 1.00 52.19 288 THR A CA 1
ATOM 2133 C C . THR A 1 288 ? 2.189 -1.941 17.959 1.00 52.19 288 THR A C 1
ATOM 2135 O O . THR A 1 288 ? 2.446 -0.738 17.894 1.00 52.19 288 THR A O 1
ATOM 2138 N N . SER A 1 289 ? 3.020 -2.871 17.445 1.00 41.44 289 SER A N 1
ATOM 2139 C CA . SER A 1 289 ? 4.389 -2.525 17.008 1.00 41.44 289 SER A CA 1
ATOM 2140 C C . SER A 1 289 ? 4.908 -3.057 15.662 1.00 41.44 289 SER A C 1
ATOM 2142 O O . SER A 1 289 ? 6.036 -2.702 15.318 1.00 41.44 289 SER A O 1
ATOM 2144 N N . SER A 1 290 ? 4.187 -3.878 14.889 1.00 42.88 290 SER A N 1
ATOM 2145 C CA . SER A 1 290 ? 4.734 -4.467 13.651 1.00 42.88 290 SER A CA 1
ATOM 2146 C C . SER A 1 290 ? 3.931 -4.090 12.398 1.00 42.88 290 SER A C 1
ATOM 2148 O O . SER A 1 290 ? 2.704 -4.098 12.376 1.00 42.88 290 SER A O 1
ATOM 2150 N N . SER A 1 291 ? 4.651 -3.732 11.332 1.00 44.88 291 SER A N 1
ATOM 2151 C CA . SER A 1 291 ? 4.125 -3.500 9.979 1.00 44.88 291 SER A CA 1
ATOM 2152 C C . SER A 1 291 ? 4.068 -4.784 9.138 1.00 44.88 291 SER A C 1
ATOM 2154 O O . SER A 1 291 ? 3.909 -4.712 7.922 1.00 44.88 291 SER A O 1
ATOM 2156 N N . GLN A 1 292 ? 4.258 -5.954 9.757 1.00 51.44 292 GLN A N 1
ATOM 2157 C CA . GLN A 1 292 ? 4.252 -7.251 9.081 1.00 51.44 292 GLN A CA 1
ATOM 2158 C C . GLN A 1 292 ? 2.936 -7.981 9.350 1.00 51.44 292 GLN A C 1
ATOM 2160 O O . GLN A 1 292 ? 2.431 -7.983 10.469 1.00 51.44 292 GLN A O 1
ATOM 2165 N N . THR A 1 293 ? 2.398 -8.626 8.316 1.00 56.41 293 THR A N 1
ATOM 2166 C CA . THR A 1 293 ? 1.275 -9.567 8.401 1.00 56.41 293 THR A CA 1
ATOM 2167 C C . THR A 1 293 ? 1.718 -10.839 9.122 1.00 56.41 293 THR A C 1
ATOM 2169 O O . THR A 1 293 ? 2.103 -11.827 8.498 1.00 56.41 293 THR A O 1
ATOM 2172 N N . SER A 1 294 ? 1.701 -10.802 10.450 1.00 62.31 294 SER A N 1
ATOM 2173 C CA . SER A 1 294 ? 1.748 -11.980 11.309 1.00 62.31 294 SER A CA 1
ATOM 2174 C C . SER A 1 294 ? 0.325 -12.517 11.473 1.00 62.31 294 SER A C 1
ATOM 2176 O O . SER A 1 294 ? -0.522 -11.932 12.157 1.00 62.31 294 SER A O 1
ATOM 2178 N N . GLY A 1 295 ? 0.021 -13.624 10.804 1.00 74.50 295 GLY A N 1
ATOM 2179 C CA . GLY A 1 295 ? -1.175 -14.404 11.113 1.00 74.50 295 GLY A CA 1
ATOM 2180 C C . GLY A 1 295 ? -1.044 -15.109 12.445 1.00 74.50 295 GLY A C 1
ATOM 2181 O O . GLY A 1 295 ? -0.117 -14.883 13.226 1.00 74.50 295 GLY A O 1
ATOM 2182 N N . GLY A 1 296 ? -1.980 -16.009 12.686 1.00 83.88 296 GLY A N 1
ATOM 2183 C CA . GLY A 1 296 ? -2.079 -16.754 13.921 1.00 83.88 296 GLY A CA 1
ATOM 2184 C C . GLY A 1 296 ? -2.989 -16.075 14.937 1.00 83.88 296 GLY A C 1
ATOM 2185 O O . GLY A 1 296 ? -3.943 -15.370 14.592 1.00 83.88 296 GLY A O 1
ATOM 2186 N N . CYS A 1 297 ? -2.722 -16.331 16.216 1.00 86.31 297 CYS A N 1
ATOM 2187 C CA . CYS A 1 297 ? -3.553 -15.837 17.303 1.00 86.31 297 CYS A CA 1
ATOM 2188 C C . CYS A 1 297 ? -3.173 -14.398 17.683 1.00 86.31 297 CYS A C 1
ATOM 2190 O O . CYS A 1 297 ? -2.012 -14.083 17.935 1.00 86.31 297 CYS A O 1
ATOM 2192 N N . GLN A 1 298 ? -4.163 -13.514 17.737 1.00 85.56 298 GLN A N 1
ATOM 2193 C CA . GLN A 1 298 ? -3.990 -12.073 17.897 1.00 85.56 298 GLN A CA 1
ATOM 2194 C C . GLN A 1 298 ? -4.862 -11.555 19.032 1.00 85.56 298 GLN A C 1
ATOM 2196 O O . GLN A 1 298 ? -5.997 -12.009 19.224 1.00 85.56 298 GLN A O 1
ATOM 2201 N N . VAL A 1 299 ? -4.350 -10.553 19.744 1.00 85.56 299 VAL A N 1
ATOM 2202 C CA . VAL A 1 299 ? -5.157 -9.752 20.665 1.00 85.56 299 VAL A CA 1
ATOM 2203 C C . VAL A 1 299 ? -5.546 -8.455 19.977 1.00 85.56 299 VAL A C 1
ATOM 2205 O O . VAL A 1 299 ? -4.692 -7.706 19.507 1.00 85.56 299 VAL A O 1
ATOM 2208 N N . VAL A 1 300 ? -6.850 -8.189 19.916 1.00 83.56 300 VAL A N 1
ATOM 2209 C CA . VAL A 1 300 ? -7.397 -7.019 19.229 1.00 83.56 300 VAL A CA 1
ATOM 2210 C C . VAL A 1 300 ? -8.220 -6.182 20.209 1.00 83.56 300 VAL A C 1
ATOM 2212 O O . VAL A 1 300 ? -9.173 -6.702 20.804 1.00 83.56 300 VAL A O 1
ATOM 2215 N N . PRO A 1 301 ? -7.892 -4.891 20.391 1.00 83.25 301 PRO A N 1
ATOM 2216 C CA . PRO A 1 301 ? -8.716 -3.993 21.182 1.00 83.25 301 PRO A CA 1
ATOM 2217 C C . PRO A 1 301 ? -9.968 -3.573 20.407 1.00 83.25 301 PRO A C 1
ATOM 2219 O O . PRO A 1 301 ? -9.907 -3.241 19.225 1.00 83.25 301 PRO A O 1
ATOM 2222 N N . ALA A 1 302 ? -11.100 -3.519 21.101 1.00 83.06 302 ALA A N 1
ATOM 2223 C CA . ALA A 1 302 ? -12.337 -2.923 20.619 1.00 83.06 302 ALA A CA 1
ATOM 2224 C C . ALA A 1 302 ? -12.699 -1.745 21.532 1.00 83.06 302 ALA A C 1
ATOM 2226 O O . ALA A 1 302 ? -13.128 -1.937 22.672 1.00 83.06 302 ALA A O 1
ATOM 2227 N N . LEU A 1 303 ? -12.477 -0.528 21.031 1.00 81.62 303 LEU A N 1
ATOM 2228 C CA . LEU A 1 303 ? -12.674 0.724 21.761 1.00 81.62 303 LEU A CA 1
ATOM 2229 C C . LEU A 1 303 ? -13.875 1.473 21.198 1.00 81.62 303 LEU A C 1
ATOM 2231 O O . LEU A 1 303 ? -14.013 1.629 19.986 1.00 81.62 303 LEU A O 1
ATOM 2235 N N . SER A 1 304 ? -14.707 2.011 22.080 1.00 83.31 304 SER A N 1
ATOM 2236 C CA . SER A 1 304 ? -15.777 2.934 21.703 1.00 83.31 304 SER A CA 1
ATOM 2237 C C . SER A 1 304 ? -15.863 4.092 22.692 1.00 83.31 304 SER A C 1
ATOM 2239 O O . SER A 1 304 ? -15.453 3.972 23.846 1.00 83.31 304 SER A O 1
ATOM 2241 N N . GLY A 1 305 ? -16.349 5.244 22.223 1.00 78.38 305 GLY A N 1
ATOM 2242 C CA . GLY A 1 305 ? -16.466 6.447 23.053 1.00 78.38 305 GLY A CA 1
ATOM 2243 C C . GLY A 1 305 ? -15.149 7.193 23.305 1.00 78.38 305 GLY A C 1
ATOM 2244 O O . GLY A 1 305 ? -15.084 8.000 24.231 1.00 78.38 305 GLY A O 1
ATOM 2245 N N . LEU A 1 306 ? -14.097 6.964 22.505 1.00 76.25 306 LEU A N 1
ATOM 2246 C CA . LEU A 1 306 ? -12.853 7.744 22.592 1.00 76.25 306 LEU A CA 1
ATOM 2247 C C . LEU A 1 306 ? -13.127 9.247 22.433 1.00 76.25 306 LEU A C 1
ATOM 2249 O O . LEU A 1 306 ? -13.941 9.664 21.613 1.00 76.25 306 LEU A O 1
ATOM 2253 N N . GLY A 1 307 ? -12.445 10.059 23.242 1.00 71.75 307 GLY A N 1
ATOM 2254 C CA . GLY A 1 307 ? -12.668 11.507 23.297 1.00 71.75 307 GLY A CA 1
ATOM 2255 C C . GLY A 1 307 ? -13.941 11.929 24.040 1.00 71.75 307 GLY A C 1
ATOM 2256 O O . GLY A 1 307 ? -14.198 13.124 24.158 1.00 71.75 307 GLY A O 1
ATOM 2257 N N . THR A 1 308 ? -14.717 10.983 24.574 1.00 80.69 308 THR A N 1
ATOM 2258 C CA . THR A 1 308 ? -15.872 11.268 25.432 1.00 80.69 308 THR A CA 1
ATOM 2259 C C . THR A 1 308 ? -15.541 10.997 26.910 1.00 80.69 308 THR A C 1
ATOM 2261 O O . THR A 1 308 ? -14.528 10.359 27.207 1.00 80.69 308 THR A O 1
ATOM 2264 N N . PRO A 1 309 ? -16.380 11.442 27.867 1.00 86.31 309 PRO A N 1
ATOM 2265 C CA . PRO A 1 309 ? -16.184 11.155 29.291 1.00 86.31 309 PRO A CA 1
ATOM 2266 C C . PRO A 1 309 ? -16.290 9.668 29.664 1.00 86.31 309 PRO A C 1
ATOM 2268 O O . PRO A 1 309 ? -16.001 9.301 30.804 1.00 86.31 309 PRO A O 1
ATOM 2271 N N . THR A 1 310 ? -16.755 8.804 28.758 1.00 89.00 310 THR A N 1
ATOM 2272 C CA . THR A 1 310 ? -16.941 7.372 29.010 1.00 89.00 310 THR A CA 1
ATOM 2273 C C . THR A 1 310 ? -16.423 6.559 27.833 1.00 89.00 310 THR A C 1
ATOM 2275 O O . THR A 1 310 ? -16.895 6.705 26.712 1.00 89.00 310 THR A O 1
ATOM 2278 N N . VAL A 1 311 ? -15.461 5.680 28.096 1.00 89.12 311 VAL A N 1
ATOM 2279 C CA . VAL A 1 311 ? -14.863 4.805 27.086 1.00 89.12 311 VAL A CA 1
ATOM 2280 C C . VAL A 1 311 ? -15.191 3.366 27.441 1.00 89.12 311 VAL A C 1
ATOM 2282 O O . VAL A 1 311 ? -14.893 2.927 28.551 1.00 89.12 311 VAL A O 1
ATOM 2285 N N . THR A 1 312 ? -15.764 2.627 26.495 1.00 91.88 312 THR A N 1
ATOM 2286 C CA . THR A 1 312 ? -15.963 1.182 26.635 1.00 91.88 312 THR A CA 1
ATOM 2287 C C . THR A 1 312 ? -14.849 0.450 25.905 1.00 91.88 312 THR A C 1
ATOM 2289 O O . THR A 1 312 ? -14.582 0.710 24.729 1.00 91.88 312 THR A O 1
ATOM 2292 N N . VAL A 1 313 ? -14.202 -0.467 26.616 1.00 91.31 313 VAL A N 1
ATOM 2293 C CA . VAL A 1 313 ? -13.026 -1.209 26.181 1.00 91.31 313 VAL A CA 1
ATOM 2294 C C . VAL A 1 313 ? -13.320 -2.690 26.274 1.00 91.31 313 VAL A C 1
ATOM 2296 O O . VAL A 1 313 ? -13.662 -3.196 27.337 1.00 91.31 313 VAL A O 1
ATOM 2299 N N . ASN A 1 314 ? -13.141 -3.403 25.175 1.00 91.81 314 ASN A N 1
ATOM 2300 C CA . ASN A 1 314 ? -13.187 -4.854 25.146 1.00 91.81 314 ASN A CA 1
ATOM 2301 C C . ASN A 1 314 ? -11.889 -5.383 24.538 1.00 91.81 314 ASN A C 1
ATOM 2303 O O . ASN A 1 314 ? -11.321 -4.770 23.633 1.00 91.81 314 ASN A O 1
ATOM 2307 N N . VAL A 1 315 ? -11.425 -6.527 25.031 1.00 91.12 315 VAL A N 1
ATOM 2308 C CA . VAL A 1 315 ? -10.212 -7.181 24.535 1.00 91.12 315 VAL A CA 1
ATOM 2309 C C . VAL A 1 315 ? -10.628 -8.491 23.907 1.00 91.12 315 VAL A C 1
ATOM 2311 O O . VAL A 1 315 ? -11.178 -9.347 24.592 1.00 91.12 315 VAL A O 1
ATOM 2314 N N . LYS A 1 316 ? -10.415 -8.650 22.606 1.00 90.50 316 LYS A N 1
ATOM 2315 C CA . LYS A 1 316 ? -10.809 -9.863 21.891 1.00 90.50 316 LYS A CA 1
ATOM 2316 C C . LYS A 1 316 ? -9.596 -10.704 21.550 1.00 90.50 316 LYS A C 1
ATOM 2318 O O . LYS A 1 316 ? -8.557 -10.176 21.159 1.00 90.50 316 LYS A O 1
ATOM 2323 N N . LEU A 1 317 ? -9.767 -12.015 21.654 1.00 90.31 317 LEU A N 1
ATOM 2324 C CA . LEU A 1 317 ? -8.876 -12.981 21.036 1.00 90.31 317 LEU A CA 1
ATOM 2325 C C . LEU A 1 317 ? -9.423 -13.314 19.650 1.00 90.31 317 LEU A C 1
ATOM 2327 O O . LEU A 1 317 ? -10.616 -13.589 19.502 1.00 90.31 317 LEU A O 1
ATOM 2331 N N . ARG A 1 318 ? -8.558 -13.304 18.643 1.00 89.56 318 ARG A N 1
ATOM 2332 C CA . ARG A 1 318 ? -8.926 -13.562 17.252 1.00 89.56 318 ARG A CA 1
ATOM 2333 C C . ARG A 1 318 ? -7.868 -14.425 16.582 1.00 89.56 318 ARG A C 1
ATOM 2335 O O . ARG A 1 318 ? -6.694 -14.326 16.916 1.00 89.56 318 ARG A O 1
ATOM 2342 N N . TRP A 1 319 ? -8.282 -15.252 15.637 1.00 88.56 319 TRP A N 1
ATOM 2343 C CA . TRP A 1 319 ? -7.389 -15.963 14.731 1.00 88.56 319 TRP A CA 1
ATOM 2344 C C . TRP A 1 319 ? -7.396 -15.307 13.354 1.00 88.56 319 TRP A C 1
ATOM 2346 O O . TRP A 1 319 ? -8.458 -14.882 12.894 1.00 88.56 319 TRP A O 1
ATOM 2356 N N . SER A 1 320 ? -6.237 -15.271 12.706 1.00 86.50 320 SER A N 1
ATOM 2357 C CA . SER A 1 320 ? -6.068 -14.854 11.317 1.00 86.50 320 SER A CA 1
ATOM 2358 C C . SER A 1 320 ? -5.239 -15.874 10.543 1.00 86.50 320 SER A C 1
ATOM 2360 O O . SER A 1 320 ? -4.244 -16.380 11.061 1.00 86.50 320 SER A O 1
ATOM 2362 N N . ASP A 1 321 ? -5.612 -16.128 9.292 1.00 84.06 321 ASP A N 1
ATOM 2363 C CA . ASP A 1 321 ? -4.830 -16.933 8.348 1.00 84.06 321 ASP A CA 1
ATOM 2364 C C . ASP A 1 321 ? -3.780 -16.125 7.549 1.00 84.06 321 ASP A C 1
ATOM 2366 O O . ASP A 1 321 ? -3.142 -16.668 6.649 1.00 84.06 321 ASP A O 1
ATOM 2370 N N . ALA A 1 322 ? -3.575 -14.841 7.867 1.00 79.12 322 ALA A N 1
ATOM 2371 C CA . ALA A 1 322 ? -2.651 -13.970 7.136 1.00 79.12 322 ALA A CA 1
ATOM 2372 C C . ALA A 1 322 ? -1.181 -14.421 7.240 1.00 79.12 322 ALA A C 1
ATOM 2374 O O . ALA A 1 322 ? -0.669 -14.665 8.325 1.00 79.12 322 ALA A O 1
ATOM 2375 N N . GLY A 1 323 ? -0.426 -14.417 6.142 1.00 68.06 323 GLY A N 1
ATOM 2376 C CA . GLY A 1 323 ? 1.022 -14.681 6.185 1.00 68.06 323 GLY A CA 1
ATOM 2377 C C . GLY A 1 323 ? 1.431 -16.021 6.835 1.00 68.06 323 GLY A C 1
ATOM 2378 O O . GLY A 1 323 ? 0.665 -16.976 6.901 1.00 68.06 323 GLY A O 1
ATOM 2379 N N . SER A 1 324 ? 2.682 -16.110 7.298 1.00 58.03 324 SER A N 1
ATOM 2380 C CA . SER A 1 324 ? 3.246 -17.288 7.980 1.00 58.03 324 SER A CA 1
ATOM 2381 C C . SER A 1 324 ? 3.384 -17.017 9.482 1.00 58.03 324 SER A C 1
ATOM 2383 O O . SER A 1 324 ? 4.493 -16.829 9.988 1.00 58.03 324 SER A O 1
ATOM 2385 N N . GLY A 1 325 ? 2.248 -16.885 10.171 1.00 54.34 325 GLY A N 1
ATOM 2386 C CA . GLY A 1 325 ? 2.201 -16.688 11.624 1.00 54.34 325 GLY A CA 1
ATOM 2387 C C . GLY A 1 325 ? 2.905 -17.806 12.410 1.00 54.34 325 GLY A C 1
ATOM 2388 O O . GLY A 1 325 ? 3.156 -18.875 11.851 1.00 54.34 325 GLY A O 1
ATOM 2389 N N . PRO A 1 326 ? 3.253 -17.571 13.692 1.00 52.88 326 PRO A N 1
ATOM 2390 C CA . PRO A 1 326 ? 3.972 -18.541 14.518 1.00 52.88 326 PRO A CA 1
ATOM 2391 C C . PRO A 1 326 ? 3.231 -19.881 14.580 1.00 52.88 326 PRO A C 1
ATOM 2393 O O . PRO A 1 326 ? 2.011 -19.907 14.434 1.00 52.88 326 PRO A O 1
ATOM 2396 N N . ASP A 1 327 ? 3.979 -20.958 14.857 1.00 53.78 327 ASP A N 1
ATOM 2397 C CA . ASP A 1 327 ? 3.586 -22.381 14.966 1.00 53.78 327 ASP A CA 1
ATOM 2398 C C . ASP A 1 327 ? 2.450 -22.699 15.978 1.00 53.78 327 ASP A C 1
ATOM 2400 O O . ASP A 1 327 ? 2.376 -23.785 16.554 1.00 53.78 327 ASP A O 1
ATOM 2404 N N . THR A 1 328 ? 1.565 -21.755 16.280 1.00 58.03 328 THR A N 1
ATOM 2405 C CA . THR A 1 328 ? 0.294 -22.020 16.941 1.00 58.03 328 THR A CA 1
ATOM 2406 C C . THR A 1 328 ? -0.647 -22.712 15.973 1.00 58.03 328 THR A C 1
ATOM 2408 O O . THR A 1 328 ? -1.011 -22.149 14.951 1.00 58.03 328 THR A O 1
ATOM 2411 N N . ASP A 1 329 ? -1.076 -23.918 16.324 1.00 73.94 329 ASP A N 1
ATOM 2412 C CA . ASP A 1 329 ? -2.248 -24.546 15.721 1.00 73.94 329 ASP A CA 1
ATOM 2413 C C . ASP A 1 329 ? -3.477 -23.647 15.954 1.00 73.94 329 ASP A C 1
ATOM 2415 O O . ASP A 1 329 ? -3.689 -23.154 17.069 1.00 73.94 329 ASP A O 1
ATOM 2419 N N . GLU A 1 330 ? -4.291 -23.443 14.916 1.00 80.38 330 GLU A N 1
ATOM 2420 C CA . GLU A 1 330 ? -5.548 -22.692 14.960 1.00 80.38 330 GLU A CA 1
ATOM 2421 C C . GLU A 1 330 ? -6.417 -23.129 16.151 1.00 80.38 330 GLU A C 1
ATOM 2423 O O . GLU A 1 330 ? -6.985 -22.295 16.864 1.00 80.38 330 GLU A O 1
ATOM 2428 N N . ALA A 1 331 ? -6.463 -24.439 16.420 1.00 81.19 331 ALA A N 1
ATOM 2429 C CA . ALA A 1 331 ? -7.227 -25.022 17.520 1.00 81.19 331 ALA A CA 1
ATOM 2430 C C . ALA A 1 331 ? -6.739 -24.573 18.913 1.00 81.19 331 ALA A C 1
ATOM 2432 O O . ALA A 1 331 ? -7.503 -24.582 19.885 1.00 81.19 331 ALA A O 1
ATOM 2433 N N . GLY A 1 332 ? -5.470 -24.171 19.023 1.00 82.31 332 GLY A N 1
ATOM 2434 C CA . GLY A 1 332 ? -4.874 -23.631 20.240 1.00 82.31 332 GLY A CA 1
ATOM 2435 C C . GLY A 1 332 ? -5.307 -22.196 20.547 1.00 82.31 332 GLY A C 1
ATOM 2436 O O . GLY A 1 332 ? -5.257 -21.786 21.707 1.00 82.31 332 GLY A O 1
ATOM 2437 N N . CYS A 1 333 ? -5.776 -21.439 19.550 1.00 87.19 333 CYS A N 1
ATOM 2438 C CA . CYS A 1 333 ? -6.224 -20.058 19.713 1.00 87.19 333 CYS A CA 1
ATOM 2439 C C . CYS A 1 333 ? -7.646 -20.001 20.286 1.00 87.19 333 CYS A C 1
ATOM 2441 O O . CYS A 1 333 ? -8.635 -19.835 19.574 1.00 87.19 333 CYS A O 1
ATOM 2443 N N . ARG A 1 334 ? -7.763 -20.154 21.605 1.00 87.69 334 ARG A N 1
ATOM 2444 C CA . ARG A 1 334 ? -9.047 -20.129 22.313 1.00 87.69 334 ARG A CA 1
ATOM 2445 C C . ARG A 1 334 ? -8.933 -19.434 23.659 1.00 87.69 334 ARG A C 1
ATOM 2447 O O . ARG A 1 334 ? -7.881 -19.448 24.296 1.00 87.69 334 ARG A O 1
ATOM 2454 N N . THR A 1 335 ? -10.036 -18.844 24.100 1.00 85.56 335 THR A N 1
ATOM 2455 C CA . THR A 1 335 ? -10.149 -18.306 25.455 1.00 85.56 335 THR A CA 1
ATOM 2456 C C . THR A 1 335 ? -10.303 -19.426 26.482 1.00 85.56 335 THR A C 1
ATOM 2458 O O . THR A 1 335 ? -10.796 -20.509 26.167 1.00 85.56 335 THR A O 1
ATOM 2461 N N . GLY A 1 336 ? -9.955 -19.129 27.734 1.00 75.81 336 GLY A N 1
ATOM 2462 C CA . GLY A 1 336 ? -10.096 -20.065 28.847 1.00 75.81 336 GLY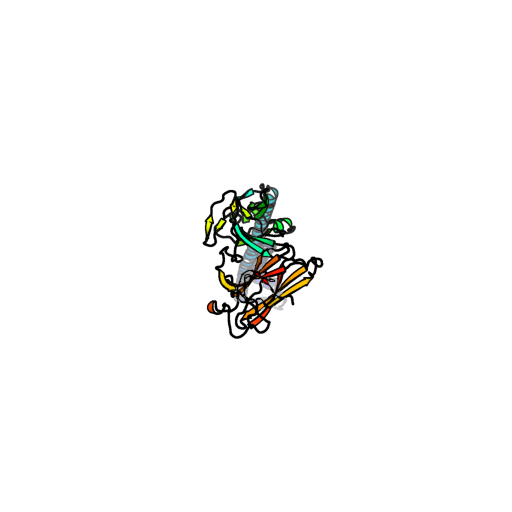 A CA 1
ATOM 2463 C C . GLY A 1 336 ? -8.923 -21.039 28.971 1.00 75.81 336 GLY A C 1
ATOM 2464 O O . GLY A 1 336 ? -8.278 -21.430 28.001 1.00 75.81 336 GLY A O 1
ATOM 2465 N N . GLY A 1 337 ? -8.620 -21.409 30.210 1.00 75.06 337 GLY A N 1
ATOM 2466 C CA . GLY A 1 337 ? -7.511 -22.287 30.555 1.00 75.06 337 GLY A CA 1
ATOM 2467 C C . GLY A 1 337 ? -7.203 -22.199 32.049 1.00 75.06 337 GLY A C 1
ATOM 2468 O O . GLY A 1 337 ? -7.551 -21.201 32.675 1.00 75.06 337 GLY A O 1
ATOM 2469 N N . PRO A 1 338 ? -6.566 -23.228 32.631 1.00 73.69 338 PRO A N 1
ATOM 2470 C CA . PRO A 1 338 ? -6.257 -23.247 34.061 1.00 73.69 338 PRO A CA 1
ATOM 2471 C C . PRO A 1 338 ? -5.168 -22.237 34.442 1.00 73.69 338 PRO A C 1
ATOM 2473 O O . PRO A 1 338 ? -5.090 -21.827 35.594 1.00 73.69 338 PRO A O 1
ATOM 2476 N N . GLU A 1 339 ? -4.330 -21.832 33.483 1.00 85.06 339 GLU A N 1
ATOM 2477 C CA . GLU A 1 339 ? -3.241 -20.887 33.706 1.00 85.06 339 GLU A CA 1
ATOM 2478 C C . GLU A 1 339 ? -3.321 -19.693 32.759 1.00 85.06 339 GLU A C 1
ATOM 2480 O O . GLU A 1 339 ? -3.380 -19.836 31.532 1.00 85.06 339 GLU A O 1
ATOM 2485 N N . VAL A 1 340 ? -3.229 -18.504 33.346 1.00 90.25 340 VAL A N 1
ATOM 2486 C CA . VAL A 1 340 ? -3.227 -17.216 32.653 1.00 90.25 340 VAL A CA 1
ATOM 2487 C C . VAL A 1 340 ? -1.917 -16.468 32.894 1.00 90.25 340 VAL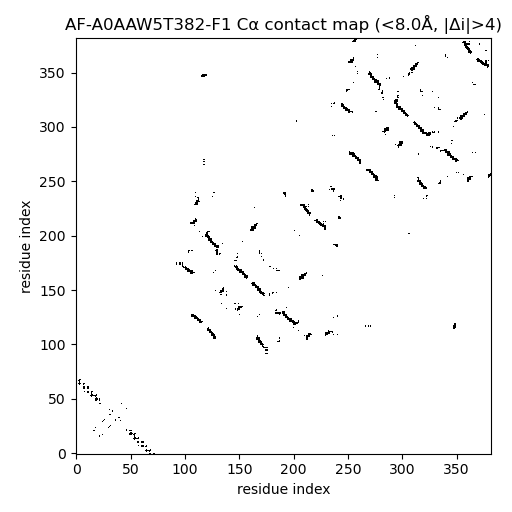 A C 1
ATOM 2489 O O . VAL A 1 340 ? -1.180 -16.739 33.846 1.00 90.25 340 VAL A O 1
ATOM 2492 N N . ARG A 1 341 ? -1.618 -15.518 32.013 1.00 91.44 341 ARG A N 1
ATOM 2493 C CA . ARG A 1 341 ? -0.587 -14.494 32.188 1.00 91.44 341 ARG A CA 1
ATOM 2494 C C . ARG A 1 341 ? -1.198 -13.121 31.940 1.00 91.44 341 ARG A C 1
ATOM 2496 O O . ARG A 1 341 ? -2.077 -12.984 31.091 1.00 91.44 341 ARG A O 1
ATOM 2503 N N . VAL A 1 342 ? -0.713 -12.118 32.665 1.00 90.69 342 VAL A N 1
ATOM 2504 C CA . VAL A 1 342 ? -1.097 -10.722 32.439 1.00 90.69 342 VAL A CA 1
ATOM 2505 C C . VAL A 1 342 ? -0.292 -10.183 31.262 1.00 90.69 342 VAL A C 1
ATOM 2507 O O . VAL A 1 342 ? 0.931 -10.320 31.231 1.00 90.69 342 VAL A O 1
ATOM 2510 N N . MET A 1 343 ? -0.982 -9.573 30.309 1.00 90.62 343 MET A N 1
ATOM 2511 C CA . MET A 1 343 ? -0.394 -8.768 29.244 1.00 90.62 343 MET A CA 1
ATOM 2512 C C . MET A 1 343 ? -0.927 -7.345 29.344 1.00 90.62 343 MET A C 1
ATOM 2514 O O . MET A 1 343 ? -2.020 -7.129 29.867 1.00 90.62 343 MET A O 1
ATOM 2518 N N . THR A 1 344 ? -0.144 -6.381 28.870 1.00 87.88 344 THR A N 1
ATOM 2519 C CA . THR A 1 344 ? -0.465 -4.959 28.975 1.00 87.88 344 THR A CA 1
ATOM 2520 C C . THR A 1 344 ? -0.205 -4.286 27.640 1.00 87.88 344 THR A C 1
ATOM 2522 O O . THR A 1 344 ? 0.887 -4.418 27.091 1.00 87.88 344 THR A O 1
ATOM 2525 N N . SER A 1 345 ? -1.194 -3.542 27.152 1.00 83.88 345 SER A N 1
ATOM 2526 C CA . SER A 1 345 ? -1.139 -2.885 25.846 1.00 83.88 345 SER A CA 1
ATOM 2527 C C . SER A 1 345 ? -1.656 -1.454 25.941 1.00 83.88 345 SER A C 1
ATOM 2529 O O . SER A 1 345 ? -2.578 -1.155 26.704 1.00 83.88 345 SER A O 1
ATOM 2531 N N . ARG A 1 346 ? -1.060 -0.552 25.158 1.00 81.50 346 ARG A N 1
ATOM 2532 C CA . ARG A 1 346 ? -1.393 0.878 25.152 1.00 81.50 346 ARG A CA 1
ATOM 2533 C C . ARG A 1 346 ? -2.291 1.229 23.973 1.00 81.50 346 ARG A C 1
ATOM 2535 O O . ARG A 1 346 ? -1.927 0.979 22.828 1.00 81.50 346 ARG A O 1
ATOM 2542 N N . TRP A 1 347 ? -3.417 1.881 24.245 1.00 76.25 347 TRP A N 1
ATOM 2543 C CA . TRP A 1 347 ? -4.509 2.088 23.300 1.00 76.25 347 TRP A CA 1
ATOM 2544 C C . TRP A 1 347 ? -5.088 3.502 23.372 1.00 76.25 347 TRP A C 1
ATOM 2546 O O . TRP A 1 347 ? -5.712 3.855 24.358 1.00 76.25 347 TRP A O 1
ATOM 2556 N N . GLY A 1 348 ? -4.971 4.288 22.298 1.00 73.31 348 GLY A N 1
ATOM 2557 C CA . GL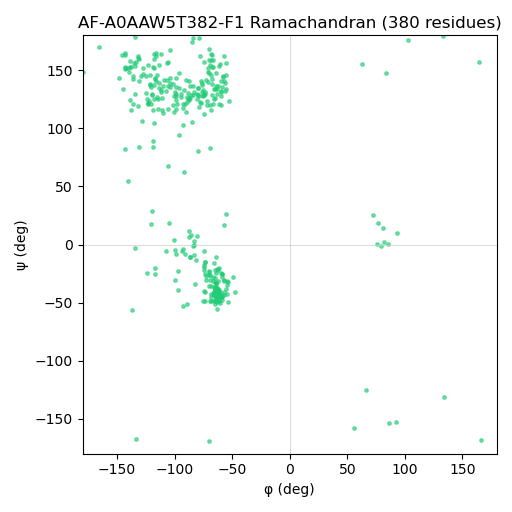Y A 1 348 ? -5.737 5.531 22.111 1.00 73.31 348 GLY A CA 1
ATOM 2558 C C . GLY A 1 348 ? -5.495 6.661 23.131 1.00 73.31 348 GLY A C 1
ATOM 2559 O O . GLY A 1 348 ? -5.077 6.461 24.272 1.00 73.31 348 GLY A O 1
ATOM 2560 N N . LYS A 1 349 ? -5.752 7.905 22.712 1.00 76.38 349 LYS A N 1
ATOM 2561 C CA . LYS A 1 349 ? -5.673 9.075 23.600 1.00 76.38 349 LYS A CA 1
ATOM 2562 C C . LYS A 1 349 ? -6.937 9.186 24.452 1.00 76.38 349 LYS A C 1
ATOM 2564 O O . LYS A 1 349 ? -8.042 9.108 23.919 1.00 76.38 349 LYS A O 1
ATOM 2569 N N . ILE A 1 350 ? -6.778 9.435 25.747 1.00 81.44 350 ILE A N 1
ATOM 2570 C CA . ILE A 1 350 ? -7.880 9.667 26.691 1.00 81.44 350 ILE A CA 1
ATOM 2571 C C . ILE A 1 350 ? -7.585 10.872 27.590 1.00 81.44 350 ILE A C 1
ATOM 2573 O O . ILE A 1 350 ? -6.537 11.503 27.471 1.00 81.44 350 ILE A O 1
ATOM 2577 N N . THR A 1 351 ? -8.522 11.205 28.476 1.00 79.38 351 THR A N 1
ATOM 2578 C CA . THR A 1 351 ? -8.336 12.232 29.514 1.00 79.38 351 THR A CA 1
ATOM 2579 C C . THR A 1 351 ? -8.444 11.614 30.904 1.00 79.38 351 THR A C 1
ATOM 2581 O O . THR A 1 351 ? -9.162 10.632 31.086 1.00 79.38 351 THR A O 1
ATOM 2584 N N . ASP A 1 352 ? -7.777 12.194 31.899 1.00 76.88 352 ASP A N 1
ATOM 2585 C CA . ASP A 1 352 ? -7.737 11.651 33.266 1.00 76.88 352 ASP A CA 1
ATOM 2586 C C . ASP A 1 352 ? -9.120 11.500 33.937 1.00 76.88 352 ASP A C 1
ATOM 2588 O O . ASP A 1 352 ? -9.317 10.629 34.782 1.00 76.88 352 ASP A O 1
ATOM 2592 N N . GLY A 1 353 ? -10.107 12.300 33.514 1.00 80.38 353 GLY A N 1
ATOM 2593 C CA . GLY A 1 353 ? -11.497 12.229 33.986 1.00 80.38 353 GLY A CA 1
ATOM 2594 C C . GLY A 1 353 ? -12.367 11.170 33.296 1.00 80.38 353 GLY A C 1
ATOM 2595 O O . GLY A 1 353 ? -13.565 11.100 33.563 1.00 80.38 353 GLY A O 1
ATOM 2596 N N . THR A 1 354 ? -11.799 10.370 32.391 1.00 86.06 354 THR A N 1
ATOM 2597 C CA . THR A 1 354 ? -12.550 9.384 31.603 1.00 86.06 354 THR A CA 1
ATOM 2598 C C . THR A 1 354 ? -12.920 8.175 32.459 1.00 86.06 354 THR A C 1
ATOM 2600 O O . THR A 1 354 ? -12.061 7.541 33.073 1.00 86.06 354 THR A O 1
ATOM 2603 N N . THR A 1 355 ? -14.201 7.813 32.463 1.00 91.75 355 THR A N 1
ATOM 2604 C CA . THR A 1 355 ? -14.667 6.550 33.048 1.00 91.75 355 THR A CA 1
ATOM 2605 C C . THR A 1 355 ? -14.426 5.414 32.059 1.00 91.75 355 THR A C 1
ATOM 2607 O O . THR A 1 355 ? -14.897 5.483 30.926 1.00 91.75 355 THR A O 1
ATOM 2610 N N . VAL A 1 356 ? -13.712 4.369 32.486 1.00 92.62 356 VAL A N 1
ATOM 2611 C CA . VAL A 1 356 ? -13.410 3.198 31.651 1.00 92.62 356 VAL A CA 1
ATOM 2612 C C . VAL A 1 356 ? -14.337 2.046 32.019 1.00 92.62 356 VAL A C 1
ATOM 2614 O O . VAL A 1 356 ? -14.367 1.588 33.165 1.00 92.62 356 VAL A O 1
ATOM 2617 N N . LEU A 1 357 ? -15.100 1.595 31.031 1.00 95.25 357 LEU A N 1
ATOM 2618 C CA . LEU A 1 357 ? -16.049 0.496 31.131 1.00 95.25 357 LEU A CA 1
ATOM 2619 C C . LEU A 1 357 ? -15.625 -0.659 30.224 1.00 95.25 357 LEU A C 1
ATOM 2621 O O . LEU A 1 357 ? -14.808 -0.490 29.323 1.00 95.25 357 LEU A O 1
ATOM 2625 N N . THR A 1 358 ? -16.204 -1.829 30.443 1.00 94.81 358 THR A N 1
ATOM 2626 C CA . THR A 1 358 ? -16.079 -2.994 29.570 1.00 94.81 358 THR A CA 1
ATOM 2627 C C . THR A 1 358 ? -17.400 -3.748 29.515 1.00 94.81 358 THR A C 1
ATOM 2629 O O . THR A 1 358 ? -18.178 -3.687 30.462 1.00 94.81 358 THR A O 1
ATOM 2632 N N . ASP A 1 359 ? -17.656 -4.454 28.417 1.00 94.00 359 ASP A N 1
ATOM 2633 C CA . ASP A 1 359 ? -18.767 -5.409 28.338 1.00 94.00 359 ASP A CA 1
ATOM 2634 C C . ASP A 1 359 ? -18.276 -6.853 28.556 1.00 94.00 359 ASP A C 1
ATOM 2636 O O . ASP A 1 359 ? -19.064 -7.794 28.666 1.00 94.00 359 ASP A O 1
ATOM 2640 N N . GLY A 1 360 ? -16.953 -7.034 28.613 1.00 92.44 360 GLY A N 1
ATOM 2641 C CA . GLY A 1 360 ? -16.282 -8.291 28.890 1.00 92.44 360 GLY A CA 1
ATOM 2642 C C . GLY A 1 360 ? -16.152 -8.595 30.385 1.00 92.44 360 GLY A C 1
ATOM 2643 O O . GLY A 1 360 ? -16.556 -7.801 31.241 1.00 92.44 360 GLY A O 1
ATOM 2644 N N . PRO A 1 361 ? -15.588 -9.769 30.713 1.00 93.88 361 PRO A N 1
ATOM 2645 C CA . PRO A 1 361 ? -15.317 -10.135 32.092 1.00 93.88 361 PRO A CA 1
ATOM 2646 C C . PRO A 1 361 ? -14.181 -9.286 32.679 1.00 93.88 361 PRO A C 1
ATOM 2648 O O . PRO A 1 361 ? -13.228 -8.914 31.990 1.00 93.88 361 PRO A O 1
ATOM 2651 N N . VAL A 1 362 ? -14.266 -9.020 33.977 1.00 95.00 362 VAL A N 1
ATOM 2652 C CA . VAL A 1 362 ? -13.206 -8.407 34.781 1.00 95.00 362 VAL A CA 1
ATOM 2653 C C . VAL A 1 362 ? -12.691 -9.462 35.747 1.00 95.00 362 VAL A C 1
ATOM 2655 O O . VAL A 1 362 ? -13.480 -10.124 36.418 1.00 95.00 362 VAL A O 1
ATOM 2658 N N . ALA A 1 363 ? -11.377 -9.622 35.829 1.00 94.12 363 ALA A N 1
ATOM 2659 C CA . ALA A 1 363 ? -10.730 -10.599 36.697 1.00 94.12 363 ALA A CA 1
ATOM 2660 C C . ALA A 1 363 ? -9.594 -9.954 37.494 1.00 94.12 363 ALA A C 1
ATOM 2662 O O . ALA A 1 363 ? -9.105 -8.883 37.149 1.00 94.12 363 ALA A O 1
ATOM 2663 N N . ASP A 1 364 ? -9.150 -10.602 38.564 1.00 92.44 364 ASP A N 1
ATOM 2664 C CA . ASP A 1 364 ? -7.929 -10.198 39.254 1.00 92.44 364 ASP A CA 1
ATOM 2665 C C . ASP A 1 364 ? -6.663 -10.687 38.515 1.00 92.44 364 ASP A C 1
ATOM 2667 O O . ASP A 1 364 ? -6.719 -11.390 37.503 1.00 92.44 364 ASP A O 1
ATOM 2671 N N . LYS A 1 365 ? -5.479 -10.327 39.029 1.00 89.12 365 LYS A N 1
ATOM 2672 C CA . LYS A 1 365 ? -4.188 -10.749 38.446 1.00 89.12 365 LYS A CA 1
ATOM 2673 C C . LYS A 1 365 ? -3.963 -12.268 38.485 1.00 89.12 365 LYS A C 1
ATOM 2675 O O . LYS A 1 365 ? -3.122 -12.757 37.733 1.00 89.12 365 LYS A O 1
ATOM 2680 N N . ALA A 1 366 ? -4.654 -12.992 39.367 1.00 87.31 366 ALA A N 1
ATOM 2681 C CA . ALA A 1 366 ? -4.574 -14.446 39.481 1.00 87.31 366 ALA A CA 1
ATOM 2682 C C . ALA A 1 366 ? -5.551 -15.162 38.530 1.00 87.31 366 ALA A C 1
ATOM 2684 O O . ALA A 1 366 ? -5.432 -16.370 38.336 1.00 87.31 366 ALA A O 1
ATOM 2685 N N . GLY A 1 367 ? -6.478 -14.426 37.910 1.00 86.12 367 GLY A N 1
ATOM 2686 C CA . GLY A 1 367 ? -7.497 -14.959 37.014 1.00 86.12 367 GLY A CA 1
ATOM 2687 C C . GLY A 1 367 ? -8.820 -15.301 37.686 1.00 86.12 367 GLY A C 1
ATOM 2688 O O . GLY A 1 367 ? -9.670 -15.900 37.030 1.00 86.12 367 GLY A O 1
ATOM 2689 N N . ALA A 1 368 ? -9.026 -14.924 38.951 1.00 89.94 368 ALA A N 1
ATOM 2690 C CA . ALA A 1 368 ? -10.330 -15.062 39.584 1.00 89.94 368 ALA A CA 1
ATOM 2691 C C . ALA A 1 368 ? -11.286 -13.995 39.038 1.00 89.94 368 ALA A C 1
ATOM 2693 O O . ALA A 1 368 ? -10.952 -12.809 38.996 1.00 89.94 368 ALA A O 1
ATOM 2694 N N . GLU A 1 369 ? -12.474 -14.416 38.607 1.00 90.88 369 GLU A N 1
ATOM 2695 C CA . GLU A 1 369 ? -13.497 -13.509 38.091 1.00 90.88 369 GLU A CA 1
ATOM 2696 C C . GLU A 1 369 ? -13.989 -12.566 39.198 1.00 90.88 369 GLU A C 1
ATOM 2698 O O . GLU A 1 369 ? -14.413 -12.997 40.269 1.00 90.88 369 GLU A O 1
ATOM 2703 N N . VAL A 1 370 ? -13.921 -11.266 38.919 1.00 92.56 370 VAL A N 1
ATOM 2704 C CA . VAL A 1 370 ? -14.440 -10.186 39.768 1.00 92.56 370 VAL A CA 1
ATOM 2705 C C . VAL A 1 370 ? -15.827 -9.767 39.287 1.00 92.56 370 VAL A C 1
ATOM 2707 O O . VAL A 1 370 ? -16.709 -9.499 40.099 1.00 92.56 370 VAL A O 1
ATOM 2710 N N . SER A 1 371 ? -16.019 -9.717 37.966 1.00 93.06 371 SER A N 1
ATOM 2711 C CA . SER A 1 371 ? -17.314 -9.501 37.322 1.00 93.06 371 SER A CA 1
ATOM 2712 C C . SER A 1 371 ? -17.390 -10.312 36.032 1.00 93.06 371 SER A C 1
ATOM 2714 O O . SER A 1 371 ? -16.458 -10.277 35.226 1.00 93.06 371 SER A O 1
ATOM 2716 N N . GLY A 1 372 ? -18.500 -11.013 35.816 1.00 90.75 372 GLY A N 1
ATOM 2717 C CA . GLY A 1 372 ? -18.760 -11.726 34.567 1.00 90.75 372 GLY A CA 1
ATOM 2718 C C . GLY A 1 372 ? -19.024 -10.774 33.401 1.00 90.75 372 GLY A C 1
ATOM 2719 O O . GLY A 1 372 ? -19.230 -9.577 33.594 1.00 90.75 372 GLY A O 1
ATOM 2720 N N . ALA A 1 373 ? -19.035 -11.299 32.175 1.00 89.62 373 ALA A N 1
ATOM 2721 C CA . ALA A 1 373 ? -19.352 -10.500 30.991 1.00 89.62 373 ALA A CA 1
ATOM 2722 C C . ALA A 1 373 ? -20.762 -9.890 31.094 1.00 89.62 373 ALA A C 1
ATOM 2724 O O . ALA A 1 373 ? -21.743 -10.593 31.348 1.00 89.62 373 ALA A O 1
ATOM 2725 N N . GLY A 1 374 ? -20.859 -8.580 30.892 1.00 89.81 374 GLY A N 1
ATOM 2726 C CA . GLY A 1 374 ? -22.087 -7.816 31.051 1.00 89.81 374 GLY A CA 1
ATOM 2727 C C . GLY A 1 374 ? -21.856 -6.338 30.742 1.00 89.81 374 GLY A C 1
ATOM 2728 O O . GLY A 1 374 ? -20.751 -5.841 30.953 1.00 89.81 374 GLY A O 1
ATOM 2729 N N . PRO A 1 375 ? -22.871 -5.627 30.222 1.00 89.69 375 PRO A N 1
ATOM 2730 C CA . PRO A 1 375 ? -22.688 -4.275 29.723 1.00 89.69 375 PRO A CA 1
ATOM 2731 C C . PRO A 1 375 ? -22.300 -3.297 30.833 1.00 89.69 375 PRO A C 1
ATOM 2733 O O . PRO A 1 375 ? -22.941 -3.248 31.885 1.00 89.69 375 PRO A O 1
ATOM 2736 N N . GLY A 1 376 ? -21.290 -2.469 30.567 1.00 90.94 376 GLY A N 1
ATOM 2737 C CA . GLY A 1 376 ? -20.916 -1.363 31.453 1.00 90.94 376 GLY A CA 1
ATOM 2738 C C . GLY A 1 376 ? -20.224 -1.767 32.761 1.00 90.94 376 GLY A C 1
ATOM 2739 O O . GLY A 1 376 ? -20.270 -1.004 33.732 1.00 90.94 376 GLY A O 1
ATOM 2740 N N . ASN A 1 377 ? -19.562 -2.926 32.808 1.00 94.62 377 ASN A N 1
ATOM 2741 C CA . ASN A 1 377 ? -18.684 -3.289 33.919 1.00 94.62 377 ASN A CA 1
ATOM 2742 C C . ASN A 1 377 ? -17.606 -2.217 34.112 1.00 94.62 377 ASN A C 1
ATOM 2744 O O . ASN A 1 377 ? -16.935 -1.817 33.161 1.00 94.62 377 ASN A O 1
ATOM 2748 N N . ARG A 1 378 ? -17.395 -1.760 35.350 1.00 93.56 378 ARG A N 1
ATOM 2749 C CA . ARG A 1 378 ? -16.294 -0.834 35.644 1.00 93.56 378 ARG A CA 1
ATOM 2750 C C . ARG A 1 378 ? -14.968 -1.577 35.631 1.00 93.56 378 ARG A C 1
ATOM 2752 O O . ARG A 1 378 ? -14.804 -2.562 36.347 1.00 93.56 378 ARG A O 1
ATOM 2759 N N . VAL A 1 379 ? -14.008 -1.049 34.881 1.00 93.00 379 VAL A N 1
ATOM 2760 C CA . VAL A 1 379 ? -12.632 -1.543 34.923 1.00 93.00 379 VAL A CA 1
ATOM 2761 C C . VAL A 1 379 ? -11.915 -0.878 36.103 1.00 93.00 379 VAL A C 1
ATOM 2763 O O . VAL A 1 379 ? -12.004 0.344 36.248 1.00 93.00 379 VAL A O 1
ATOM 2766 N N . PRO A 1 380 ? -11.216 -1.625 36.973 1.00 92.69 380 PRO A N 1
ATOM 2767 C CA . PRO A 1 380 ? -10.473 -1.025 38.074 1.00 92.69 380 PRO A CA 1
ATOM 2768 C C . PRO A 1 380 ? -9.235 -0.283 37.553 1.00 92.69 380 PRO A C 1
ATOM 2770 O O . PRO A 1 380 ? -8.531 -0.750 36.653 1.00 92.69 380 PRO A O 1
ATOM 2773 N N . ARG A 1 381 ? -8.959 0.886 38.134 1.00 92.31 381 ARG A N 1
ATOM 2774 C CA . ARG A 1 381 ? -7.740 1.654 37.859 1.00 92.31 381 ARG A CA 1
ATOM 2775 C C . ARG A 1 381 ? -6.571 1.049 38.649 1.00 92.31 381 ARG A C 1
ATOM 2777 O O . ARG A 1 381 ? -6.757 0.711 39.817 1.00 92.31 381 ARG A O 1
ATOM 2784 N N . SER A 1 382 ? -5.421 0.874 37.997 1.00 88.38 382 SER A N 1
ATOM 2785 C CA . SER A 1 382 ? -4.205 0.257 38.556 1.00 88.38 382 SER A CA 1
ATOM 2786 C C . SER A 1 382 ? -3.499 1.114 39.594 1.00 88.38 382 SER A C 1
ATOM 2788 O O . SER A 1 382 ? -3.434 2.343 39.345 1.00 88.38 382 SER A O 1
#